Protein AF-A0A935P5I8-F1 (afdb_monomer_lite)

Radius of gyration: 38.08 Å; chains: 1; bounding box: 98×66×107 Å

Sequence (528 aa):
MPPVASSQPAPRQLQALKRAICERARDFEIASLLDLLVSMGYRPAEVWFRGHLTEEPQPTLLHHIAFAEADGAIAGPAEVSGPALDLGSYAELAEAQSLAAAGAKPAAGARPPGGSARLAGEDAPVTVTVNLGLLSCRSPLPSYFQRLLRDASMHEPLVELLRIIDRNLLRARLTCDRPERIVAQWPEVTKDLLRIHGLDSLVGLCWLFRHVFPELEVQVERTAEQLRVPYAAARLGSSELGSASFGWMTRIDVHDFQVTLTCEESLQRPQVPWLEEVRRRLRAIVFPALEPVCMNLTIVLELRDDDAVAVLHDGDGPAPESYLGQDPLGRPGGGGLPARKVVLYRGLLPSDQPDTDELEQGLVHLAKLTVTAPGRGRARTAPDGEEQATRLLFGQHELDHLCELELLVEQGRQALRYQATVRWGARAWFREEPYAMELRGDQRVMAPPTARHHPQLWAALRDHGRRALAAALADAALTHYGAAAVTEAMVADLLARGLDGAVHALLAYGRPSDVPRAAWDRFLGAQR

Structure (mmCIF, N/CA/C/O backbone):
data_AF-A0A935P5I8-F1
#
_entry.id   AF-A0A935P5I8-F1
#
loop_
_atom_site.group_PDB
_atom_site.id
_atom_site.type_symbol
_atom_site.label_atom_id
_atom_site.label_alt_id
_atom_site.label_comp_id
_atom_site.label_asym_id
_atom_site.label_entity_id
_atom_site.label_seq_id
_atom_site.pdbx_PDB_ins_code
_atom_site.Cartn_x
_atom_site.Cartn_y
_atom_site.Cartn_z
_atom_site.occupancy
_atom_site.B_iso_or_equiv
_atom_site.auth_seq_id
_atom_site.auth_comp_id
_atom_site.auth_asym_id
_atom_site.auth_atom_id
_atom_site.pdbx_PDB_model_num
ATOM 1 N N . MET A 1 1 ? -13.522 -9.954 1.273 1.00 33.66 1 MET A N 1
ATOM 2 C CA . MET A 1 1 ? -13.393 -11.282 1.914 1.00 33.66 1 MET A CA 1
ATOM 3 C C . MET A 1 1 ? -14.702 -12.031 1.722 1.00 33.66 1 MET A C 1
ATOM 5 O O . MET A 1 1 ? -15.733 -11.433 2.012 1.00 33.66 1 MET A O 1
ATOM 9 N N . PRO A 1 2 ? -14.707 -13.273 1.209 1.00 27.05 2 PRO A N 1
ATOM 10 C CA . PRO A 1 2 ? -15.920 -14.084 1.224 1.00 27.05 2 PRO A CA 1
ATOM 11 C C . PRO A 1 2 ? -16.291 -14.396 2.686 1.00 27.05 2 PRO A C 1
ATOM 13 O O . PRO A 1 2 ? -15.385 -14.569 3.507 1.00 27.05 2 PRO A O 1
ATOM 16 N N . PRO A 1 3 ? -17.585 -14.443 3.046 1.00 34.75 3 PRO A N 1
ATOM 17 C CA . PRO A 1 3 ? -17.994 -14.829 4.387 1.00 34.75 3 PRO A CA 1
ATOM 18 C C . PRO A 1 3 ? -17.543 -16.270 4.631 1.00 34.75 3 PRO A C 1
ATOM 20 O O . PRO A 1 3 ? -17.931 -17.191 3.913 1.00 34.75 3 PRO A O 1
ATOM 23 N N . VAL A 1 4 ? -16.682 -16.456 5.631 1.00 38.25 4 VAL A N 1
ATOM 24 C CA . VAL A 1 4 ? -16.300 -17.780 6.122 1.00 38.25 4 VAL A CA 1
ATOM 25 C C . VAL A 1 4 ? -17.583 -18.436 6.617 1.00 38.25 4 VAL A C 1
ATOM 27 O O . VAL A 1 4 ? -18.147 -17.995 7.618 1.00 38.25 4 VAL A O 1
ATOM 30 N N . ALA A 1 5 ? -18.072 -19.441 5.888 1.00 38.16 5 ALA A N 1
ATOM 31 C CA . ALA A 1 5 ? -19.243 -20.219 6.266 1.00 38.16 5 ALA A CA 1
ATOM 32 C C . ALA A 1 5 ? -18.956 -20.890 7.614 1.00 38.16 5 ALA A C 1
ATOM 34 O O . ALA A 1 5 ? -18.296 -21.925 7.698 1.00 38.16 5 ALA A O 1
ATOM 35 N N . SER A 1 6 ? -19.381 -20.228 8.685 1.00 49.44 6 SER A N 1
ATOM 36 C CA . SER A 1 6 ? -19.159 -20.661 10.052 1.00 49.44 6 SER A CA 1
ATOM 37 C C . SER A 1 6 ? -20.103 -21.832 10.286 1.00 49.44 6 SER A C 1
ATOM 39 O O . SER A 1 6 ? -21.317 -21.653 10.377 1.00 49.44 6 SER A O 1
ATOM 41 N N . SER A 1 7 ? -19.565 -23.048 10.312 1.00 61.16 7 SER A N 1
ATOM 42 C CA . SER A 1 7 ? -20.310 -24.239 10.711 1.00 61.16 7 SER A CA 1
ATOM 43 C C . SER A 1 7 ? -20.866 -24.007 12.115 1.00 61.16 7 SER A C 1
ATOM 45 O O . SER A 1 7 ? -20.095 -23.957 13.076 1.00 61.16 7 SER A O 1
ATOM 47 N N . GLN A 1 8 ? -22.182 -23.808 12.233 1.00 64.19 8 GLN A N 1
ATOM 48 C CA . GLN A 1 8 ? -22.819 -23.590 13.529 1.00 64.19 8 GLN A CA 1
ATOM 49 C C . GLN A 1 8 ? -22.526 -24.791 14.447 1.00 64.19 8 GLN A C 1
ATOM 51 O O . GLN A 1 8 ? -22.711 -25.937 14.024 1.00 64.19 8 GLN A O 1
ATOM 56 N N . PRO A 1 9 ? -22.041 -24.561 15.680 1.00 72.19 9 PRO A N 1
ATOM 57 C CA . PRO A 1 9 ? -21.725 -25.640 16.607 1.00 72.19 9 PRO A CA 1
ATOM 58 C C . PRO A 1 9 ? -22.988 -26.429 16.960 1.00 72.19 9 PRO A C 1
ATOM 60 O O . PRO A 1 9 ? -24.086 -25.876 17.046 1.00 72.19 9 PRO A O 1
ATOM 63 N N . ALA A 1 10 ? -22.837 -27.733 17.203 1.00 83.50 10 ALA A N 1
ATOM 64 C CA . ALA A 1 10 ? -23.964 -28.575 17.592 1.00 83.50 10 ALA A CA 1
ATOM 65 C C . ALA A 1 10 ? -24.613 -28.047 18.897 1.00 83.50 10 ALA A C 1
ATOM 67 O O . ALA A 1 10 ? -23.894 -27.561 19.775 1.00 83.50 10 ALA A O 1
ATOM 68 N N . PRO A 1 11 ? -25.937 -28.197 19.110 1.00 85.00 11 PRO A N 1
ATOM 69 C CA . PRO A 1 11 ? -26.648 -27.593 20.249 1.00 85.00 11 PRO A CA 1
ATOM 70 C C . PRO A 1 11 ? -26.034 -27.905 21.625 1.00 85.00 11 PRO A C 1
ATOM 72 O O . PRO A 1 11 ? -25.980 -27.049 22.506 1.00 85.00 11 PRO A O 1
ATOM 75 N N . ARG A 1 12 ? -25.495 -29.121 21.795 1.00 84.69 12 ARG A N 1
ATOM 76 C CA . ARG A 1 12 ? -24.798 -29.546 23.023 1.00 84.69 12 ARG A CA 1
ATOM 77 C C . ARG A 1 12 ? -23.473 -28.813 23.245 1.00 84.69 12 ARG A C 1
ATOM 79 O O . ARG A 1 12 ? -23.141 -28.483 24.379 1.00 84.69 12 ARG A O 1
ATOM 86 N N . GLN A 1 13 ? -22.726 -28.546 22.174 1.00 89.19 13 GLN A N 1
ATOM 87 C CA . GLN A 1 13 ? -21.478 -27.781 22.240 1.00 89.19 13 GLN A CA 1
ATOM 88 C C . GLN A 1 13 ? -21.762 -26.322 22.604 1.00 89.19 13 GLN A C 1
ATOM 90 O O . GLN A 1 13 ? -21.034 -25.743 23.403 1.00 89.19 13 GLN A O 1
ATOM 95 N N . LEU A 1 14 ? -22.860 -25.754 22.091 1.00 88.88 14 LEU A N 1
ATOM 96 C CA . LEU A 1 14 ? -23.278 -24.396 22.431 1.00 88.88 14 LEU A CA 1
ATOM 97 C C . LEU A 1 14 ? -23.649 -24.262 23.917 1.00 88.88 14 LEU A C 1
ATOM 99 O O . LEU A 1 14 ? -23.251 -23.293 24.556 1.00 88.88 14 LEU A O 1
ATOM 103 N N . GLN A 1 15 ? -24.365 -25.235 24.492 1.00 91.12 15 GLN A N 1
ATOM 104 C CA . GLN A 1 15 ? -24.668 -25.245 25.931 1.00 91.12 15 GLN A CA 1
ATOM 105 C C . GLN A 1 15 ? -23.405 -25.375 26.793 1.00 91.12 15 GLN A C 1
ATOM 107 O O . GLN A 1 15 ? -23.251 -24.637 27.766 1.00 91.12 15 GLN A O 1
ATOM 112 N N . ALA A 1 16 ? -22.479 -26.264 26.416 1.00 92.94 16 ALA A N 1
ATOM 113 C CA . ALA A 1 16 ? -21.193 -26.395 27.101 1.00 92.94 16 ALA A CA 1
ATOM 114 C C . ALA A 1 16 ? -20.384 -25.087 27.043 1.00 92.94 16 ALA A C 1
ATOM 116 O O . ALA A 1 16 ? -19.816 -24.667 28.049 1.00 92.94 16 ALA A O 1
ATOM 117 N N . LEU A 1 17 ? -20.399 -24.403 25.894 1.00 93.94 17 LEU A N 1
ATOM 118 C CA . LEU A 1 17 ? -19.747 -23.109 25.720 1.00 93.94 17 LEU A CA 1
ATOM 119 C C . LEU A 1 17 ? -20.391 -22.015 26.585 1.00 93.94 17 LEU A C 1
ATOM 121 O O . LEU A 1 17 ? -19.671 -21.308 27.282 1.00 93.94 17 LEU A O 1
ATOM 125 N N . LYS A 1 18 ? -21.730 -21.904 26.606 1.00 94.50 18 LYS A N 1
ATOM 126 C CA . LYS A 1 18 ? -22.451 -20.956 27.482 1.00 94.50 18 LYS A CA 1
ATOM 127 C C . LYS A 1 18 ? -22.052 -21.142 28.946 1.00 94.50 18 LYS A C 1
ATOM 129 O O . LYS A 1 18 ? -21.741 -20.168 29.626 1.00 94.50 18 LYS A O 1
ATOM 134 N N . ARG A 1 19 ? -21.998 -22.396 29.407 1.00 94.56 19 ARG A N 1
ATOM 135 C CA . ARG A 1 19 ? -21.585 -22.734 30.774 1.00 94.56 19 ARG A CA 1
ATOM 136 C C . ARG A 1 19 ? -20.145 -22.306 31.061 1.00 94.56 19 ARG A C 1
ATOM 138 O O . ARG A 1 19 ? -19.907 -21.648 32.068 1.00 94.56 19 ARG A O 1
ATOM 145 N N . ALA A 1 20 ? -19.215 -22.602 30.153 1.00 95.50 20 ALA A N 1
ATOM 146 C CA . ALA A 1 20 ? -17.818 -22.195 30.288 1.00 95.50 20 ALA A CA 1
ATOM 147 C C . ALA A 1 20 ? -17.650 -20.662 30.323 1.00 95.50 20 ALA A C 1
ATOM 149 O O . ALA A 1 20 ? -16.825 -20.149 31.077 1.00 95.50 20 ALA A O 1
ATOM 150 N N . ILE A 1 21 ? -18.451 -19.921 29.546 1.00 95.50 21 ILE A N 1
ATOM 151 C CA . ILE A 1 21 ? -18.466 -18.450 29.569 1.00 95.50 21 ILE A CA 1
ATOM 152 C C . ILE A 1 21 ? -18.952 -17.932 30.926 1.00 95.50 21 ILE A C 1
ATOM 154 O O . ILE A 1 21 ? -18.328 -17.034 31.483 1.00 95.50 21 ILE A O 1
ATOM 158 N N . CYS A 1 22 ? -20.030 -18.499 31.478 1.00 95.56 22 CYS A N 1
ATOM 159 C CA . CYS A 1 22 ? -20.528 -18.124 32.804 1.00 95.56 22 CYS A CA 1
ATOM 160 C C . CYS A 1 22 ? -19.487 -18.386 33.903 1.00 95.56 22 CYS A C 1
ATOM 162 O O . CYS A 1 22 ? -19.267 -17.523 34.751 1.00 95.56 22 CYS A O 1
ATOM 164 N N . GLU A 1 23 ? -18.815 -19.541 33.864 1.00 95.50 23 GLU A N 1
ATOM 165 C CA . GLU A 1 23 ? -17.773 -19.917 34.832 1.00 95.50 23 GLU A CA 1
ATOM 166 C C . GLU A 1 23 ? -16.556 -18.981 34.771 1.00 95.50 23 GLU A C 1
ATOM 168 O O . GLU A 1 23 ? -15.970 -18.659 35.803 1.00 95.50 23 GLU A O 1
ATOM 173 N N . ARG A 1 24 ? -16.212 -18.488 33.576 1.00 96.00 24 ARG A N 1
ATOM 174 C CA . ARG A 1 24 ? -15.063 -17.598 33.339 1.00 96.00 24 ARG A CA 1
ATOM 175 C C . ARG A 1 24 ? -15.443 -16.134 33.140 1.00 96.00 24 ARG A C 1
ATOM 177 O O . ARG A 1 24 ? -14.630 -15.353 32.657 1.00 96.00 24 ARG A O 1
ATOM 184 N N . ALA A 1 25 ? -16.655 -15.730 33.522 1.00 94.62 25 ALA A N 1
ATOM 185 C CA . ALA A 1 25 ? -17.191 -14.398 33.225 1.00 94.62 25 ALA A CA 1
ATOM 186 C C . ALA A 1 25 ? -16.274 -13.250 33.687 1.00 94.62 25 ALA A C 1
ATOM 188 O O . ALA A 1 25 ? -16.212 -12.208 33.040 1.00 94.62 25 ALA A O 1
ATOM 189 N N . ARG A 1 26 ? -15.553 -13.446 34.796 1.00 95.19 26 ARG A N 1
ATOM 190 C CA . ARG A 1 26 ? -14.653 -12.450 35.397 1.00 95.19 26 ARG A CA 1
ATOM 191 C C . ARG A 1 26 ? -13.312 -12.301 34.671 1.00 95.19 26 ARG A C 1
ATOM 193 O O . ARG A 1 26 ? -12.661 -11.279 34.859 1.00 95.19 26 ARG A O 1
ATOM 200 N N . ASP A 1 27 ? -12.935 -13.276 33.845 1.00 95.25 27 ASP A N 1
ATOM 201 C CA . ASP A 1 27 ? -11.678 -13.277 33.085 1.00 95.25 27 ASP A CA 1
ATOM 202 C C . ASP A 1 27 ? -11.794 -12.497 31.765 1.00 95.25 27 ASP A C 1
ATOM 204 O O . ASP A 1 27 ? -10.793 -12.258 31.092 1.00 95.25 27 ASP A O 1
ATOM 208 N N . PHE A 1 28 ? -13.015 -12.150 31.348 1.00 93.62 28 PHE A N 1
ATOM 209 C CA . PHE A 1 28 ? -13.253 -11.509 30.062 1.00 93.62 28 PHE A CA 1
ATOM 210 C C . PHE A 1 28 ? -13.038 -9.994 30.111 1.00 93.62 28 PHE A C 1
ATOM 212 O O . PHE A 1 28 ? -13.494 -9.293 31.016 1.00 93.62 28 PHE A O 1
ATOM 219 N N . GLU A 1 29 ? -12.446 -9.468 29.042 1.00 91.50 29 GLU A N 1
ATOM 220 C CA . GLU A 1 29 ? -12.615 -8.069 28.660 1.00 91.50 29 GLU A CA 1
ATOM 221 C C . GLU A 1 29 ? -13.954 -7.874 27.936 1.00 91.50 29 GLU A C 1
ATOM 223 O O . GLU A 1 29 ? -14.431 -8.768 27.228 1.00 91.50 29 GLU A O 1
ATOM 228 N N . ILE A 1 30 ? -14.563 -6.689 28.076 1.00 91.44 30 ILE A N 1
ATOM 229 C CA . ILE A 1 30 ? -15.904 -6.424 27.532 1.00 91.44 30 ILE A CA 1
ATOM 230 C C . ILE A 1 30 ? -15.949 -6.575 26.006 1.00 91.44 30 ILE A C 1
ATOM 232 O O . ILE A 1 30 ? -16.893 -7.158 25.474 1.00 91.44 30 ILE A O 1
ATOM 236 N N . ALA A 1 31 ? -14.916 -6.105 25.300 1.00 88.44 31 ALA A N 1
ATOM 237 C CA . ALA A 1 31 ? -14.860 -6.152 23.842 1.00 88.44 31 ALA A CA 1
ATOM 238 C C . ALA A 1 31 ? -14.840 -7.600 23.331 1.00 88.44 31 ALA A C 1
ATOM 240 O O . ALA A 1 31 ? -15.637 -7.951 22.455 1.00 88.44 31 ALA A O 1
ATOM 241 N N . SER A 1 32 ? -13.996 -8.431 23.950 1.00 91.19 32 SER A N 1
ATOM 242 C CA . SER A 1 32 ? -13.834 -9.857 23.658 1.00 91.19 32 SER A CA 1
ATOM 243 C C . SER A 1 32 ? -15.096 -10.658 23.976 1.00 91.19 32 SER A C 1
ATOM 245 O O . SER A 1 32 ? -15.483 -11.530 23.200 1.00 91.19 32 SER A O 1
ATOM 247 N N . LEU A 1 33 ? -15.781 -10.339 25.081 1.00 93.62 33 LEU A N 1
ATOM 248 C CA . LEU A 1 33 ? -17.071 -10.951 25.401 1.00 93.62 33 LEU A CA 1
ATOM 249 C C . LEU A 1 33 ? -18.117 -10.632 24.329 1.00 93.62 33 LEU A C 1
ATOM 251 O O . LEU A 1 33 ? -18.841 -11.523 23.893 1.00 93.62 33 LEU A O 1
ATOM 255 N N . LEU A 1 34 ? -18.200 -9.376 23.888 1.00 91.75 34 LEU A N 1
ATOM 256 C CA . LEU A 1 34 ? -19.165 -8.982 22.864 1.00 91.75 34 LEU A CA 1
ATOM 257 C C . LEU A 1 34 ? -18.865 -9.626 21.506 1.00 91.75 34 LEU A C 1
ATOM 259 O O . LEU A 1 34 ? -19.801 -10.073 20.850 1.00 91.75 34 LEU A O 1
ATOM 263 N N . ASP A 1 35 ? -17.592 -9.739 21.110 1.00 89.69 35 ASP A N 1
ATOM 264 C CA . ASP A 1 35 ? -17.200 -10.491 19.906 1.00 89.69 35 ASP A CA 1
ATOM 265 C C . ASP A 1 35 ? -17.633 -11.958 20.001 1.00 89.69 35 ASP A C 1
ATOM 267 O O . ASP A 1 35 ? -18.207 -12.510 19.060 1.00 89.69 35 ASP A O 1
ATOM 271 N N . LEU A 1 36 ? -17.411 -12.580 21.162 1.00 93.69 36 LEU A N 1
ATOM 272 C CA . LEU A 1 36 ? -17.809 -13.959 21.405 1.00 93.69 36 LEU A CA 1
ATOM 273 C C . LEU A 1 36 ? -19.332 -14.126 21.315 1.00 93.69 36 LEU A C 1
ATOM 275 O O . LEU A 1 36 ? -19.800 -15.030 20.627 1.00 93.69 36 LEU A O 1
ATOM 279 N N . LEU A 1 37 ? -20.110 -13.234 21.933 1.00 93.00 37 LEU A N 1
ATOM 280 C CA . LEU A 1 37 ? -21.575 -13.264 21.867 1.00 93.00 37 LEU A CA 1
ATOM 281 C C . LEU A 1 37 ? -22.091 -13.085 20.430 1.00 93.00 37 LEU A C 1
ATOM 283 O O . LEU A 1 37 ? -22.985 -13.822 20.015 1.00 93.00 37 LEU A O 1
ATOM 287 N N . VAL A 1 38 ? -21.486 -12.189 19.643 1.00 90.88 38 VAL A N 1
ATOM 288 C CA . VAL A 1 38 ? -21.816 -12.021 18.217 1.00 90.88 38 VAL A CA 1
ATOM 289 C C . VAL A 1 38 ? -21.476 -13.281 17.420 1.00 90.88 38 VAL A C 1
ATOM 291 O O . VAL A 1 38 ? -22.290 -13.732 16.616 1.00 90.88 38 VAL A O 1
ATOM 294 N N . SER A 1 39 ? -20.326 -13.912 17.679 1.00 90.50 39 SER A N 1
ATOM 295 C CA . SER A 1 39 ? -19.947 -15.176 17.025 1.00 90.50 39 SER A CA 1
ATOM 296 C C . SER A 1 39 ? -20.888 -16.339 17.371 1.00 90.50 39 SER A C 1
ATOM 298 O O . SER A 1 39 ? -21.071 -17.254 16.570 1.00 90.50 39 SER A O 1
ATOM 300 N N . MET A 1 40 ? -21.533 -16.280 18.542 1.00 91.38 40 MET A N 1
ATOM 301 C CA . MET A 1 40 ? -22.578 -17.216 18.968 1.00 91.38 40 MET A CA 1
ATOM 302 C C . MET A 1 40 ? -23.959 -16.893 18.372 1.00 91.38 40 MET A C 1
ATOM 304 O O . MET A 1 40 ? -24.903 -17.645 18.608 1.00 91.38 40 MET A O 1
ATOM 308 N N . GLY A 1 41 ? -24.079 -15.807 17.603 1.00 90.69 41 GLY A N 1
ATOM 309 C CA . GLY A 1 41 ? -25.300 -15.400 16.911 1.00 90.69 41 GLY A CA 1
ATOM 310 C C . GLY A 1 41 ? -26.168 -14.387 17.658 1.00 90.69 41 GLY A C 1
ATOM 311 O O . GLY A 1 41 ? -27.232 -14.047 17.148 1.00 90.69 41 GLY A O 1
ATOM 312 N N . TYR A 1 42 ? -25.739 -13.884 18.821 1.00 91.69 42 TYR A N 1
ATOM 313 C CA . TYR A 1 42 ? -26.492 -12.852 19.534 1.00 91.69 42 TYR A CA 1
ATOM 314 C C . TYR A 1 42 ? -26.309 -11.485 18.880 1.00 91.69 42 TYR A C 1
ATOM 316 O O . TYR A 1 42 ? -25.192 -11.049 18.588 1.00 91.69 42 TYR A O 1
ATOM 324 N N . ARG A 1 43 ? -27.413 -10.765 18.690 1.00 88.62 43 ARG A N 1
ATOM 325 C CA . ARG A 1 43 ? -27.395 -9.384 18.200 1.00 88.62 43 ARG A CA 1
ATOM 326 C C . ARG A 1 43 ? -27.038 -8.419 19.336 1.00 88.62 43 ARG A C 1
ATOM 328 O O . ARG A 1 43 ? -27.411 -8.655 20.481 1.00 88.62 43 ARG A O 1
ATOM 335 N N . PRO A 1 44 ? -26.433 -7.251 19.058 1.00 86.56 44 PRO A N 1
ATOM 336 C CA . PRO A 1 44 ? -26.181 -6.245 20.095 1.00 86.56 44 PRO A CA 1
ATOM 337 C C . PRO A 1 44 ? -27.440 -5.783 20.850 1.00 86.56 44 PRO A C 1
ATOM 339 O O . PRO A 1 44 ? -27.350 -5.365 21.999 1.00 86.56 44 PRO A O 1
ATOM 342 N N . ALA A 1 45 ? -28.621 -5.859 20.223 1.00 86.56 45 ALA A N 1
ATOM 343 C CA . ALA A 1 45 ? -29.899 -5.534 20.862 1.00 86.56 45 ALA A CA 1
ATOM 344 C C . ALA A 1 45 ? -30.380 -6.584 21.880 1.00 86.56 45 ALA A C 1
ATOM 346 O O . ALA A 1 45 ? -31.141 -6.249 22.783 1.00 86.56 45 ALA A O 1
ATOM 347 N N . GLU A 1 46 ? -29.903 -7.819 21.746 1.00 91.19 46 GLU A N 1
ATOM 348 C CA . GLU A 1 46 ? -30.253 -8.975 22.575 1.00 91.19 46 GLU A CA 1
ATOM 349 C C . GLU A 1 46 ? -29.395 -9.063 23.849 1.00 91.19 46 GLU A C 1
ATOM 351 O O . GLU A 1 46 ? -29.717 -9.806 24.774 1.00 91.19 46 GLU A O 1
ATOM 356 N N . VAL A 1 47 ? -28.310 -8.284 23.921 1.00 92.44 47 VAL A N 1
ATOM 357 C CA . VAL A 1 47 ? -27.418 -8.226 25.082 1.00 92.44 47 VAL A CA 1
ATOM 358 C C . VAL A 1 47 ? -27.807 -7.047 25.965 1.00 92.44 47 VAL A C 1
ATOM 360 O O . VAL A 1 47 ? -27.690 -5.885 25.570 1.00 92.44 47 VAL A O 1
ATOM 363 N N . TRP A 1 48 ? -28.265 -7.332 27.179 1.00 93.31 48 TRP A N 1
ATOM 364 C CA . TRP A 1 48 ? -28.585 -6.309 28.169 1.00 93.31 48 TRP A CA 1
ATOM 365 C C . TRP A 1 48 ? -27.457 -6.165 29.176 1.00 93.31 48 TRP A C 1
ATOM 367 O O . TRP A 1 48 ? -26.902 -7.150 29.656 1.00 93.31 48 TRP A O 1
ATOM 377 N N . PHE A 1 49 ? -27.145 -4.923 29.532 1.00 92.88 49 PHE A N 1
ATOM 378 C CA . PHE A 1 49 ? -26.181 -4.609 30.578 1.00 92.88 49 PHE A CA 1
ATOM 379 C C . PHE A 1 49 ? -26.912 -4.160 31.835 1.00 92.88 49 PHE A C 1
ATOM 381 O O . PHE A 1 49 ? -27.886 -3.410 31.754 1.00 92.88 49 PHE A O 1
ATOM 388 N N . ARG A 1 50 ? -26.424 -4.591 32.996 1.00 92.19 50 ARG A N 1
ATOM 389 C CA . ARG A 1 50 ? -26.912 -4.122 34.295 1.00 92.19 50 ARG A CA 1
ATOM 390 C C . ARG A 1 50 ? -25.759 -3.878 35.261 1.00 92.19 50 ARG A C 1
ATOM 392 O O . ARG A 1 50 ? -24.808 -4.663 35.296 1.00 92.19 50 ARG A O 1
ATOM 399 N N . GLY A 1 51 ? -25.867 -2.831 36.071 1.00 90.75 51 GLY A N 1
ATOM 400 C CA . GLY A 1 51 ? -24.951 -2.597 37.177 1.00 90.75 51 GLY A CA 1
ATOM 401 C C . GLY A 1 51 ? -25.133 -3.636 38.283 1.00 90.75 51 GLY A C 1
ATOM 402 O O . GLY A 1 51 ? -26.251 -4.024 38.629 1.00 90.75 51 GLY A O 1
ATOM 403 N N . HIS A 1 52 ? -24.022 -4.103 38.838 1.00 90.56 52 HIS A N 1
ATOM 404 C CA . HIS A 1 52 ? -23.992 -4.927 40.036 1.00 90.56 52 HIS A CA 1
ATOM 405 C C . HIS A 1 52 ? -24.196 -4.036 41.264 1.00 90.56 52 HIS A C 1
ATOM 407 O O . HIS A 1 52 ? -23.434 -3.090 41.475 1.00 90.56 52 HIS A O 1
ATOM 413 N N . LEU A 1 53 ? -25.214 -4.347 42.070 1.00 87.50 53 LEU A N 1
ATOM 414 C CA . LEU A 1 53 ? -25.460 -3.670 43.339 1.00 87.50 53 LEU A CA 1
ATOM 415 C C . LEU A 1 53 ? -24.432 -4.145 44.372 1.00 87.50 53 LEU A C 1
ATOM 417 O O . LEU A 1 53 ? -24.593 -5.202 44.973 1.00 87.50 53 LEU A O 1
ATOM 421 N N . THR A 1 54 ? -23.367 -3.371 44.555 1.00 85.31 54 THR A N 1
ATOM 422 C CA . THR A 1 54 ? -22.298 -3.658 45.521 1.00 85.31 54 THR A CA 1
ATOM 423 C C . THR A 1 54 ? -21.915 -2.384 46.252 1.00 85.31 54 THR A C 1
ATOM 425 O O . THR A 1 54 ? -21.798 -1.329 45.635 1.00 85.31 54 THR A O 1
ATOM 428 N N . GLU A 1 55 ? -21.685 -2.478 47.558 1.00 81.56 55 GLU A N 1
ATOM 429 C CA . GLU A 1 55 ? -21.104 -1.382 48.346 1.00 81.56 55 GLU A CA 1
ATOM 430 C C . GLU A 1 55 ? -19.567 -1.442 48.347 1.00 81.56 55 GLU A C 1
ATOM 432 O O . GLU A 1 55 ? -18.898 -0.446 48.614 1.00 81.56 55 GLU A O 1
ATOM 437 N N . GLU A 1 56 ? -18.996 -2.589 47.973 1.00 86.44 56 GLU A N 1
ATOM 438 C CA . GLU A 1 56 ? -17.556 -2.829 48.008 1.00 86.44 56 GLU A CA 1
ATOM 439 C C . GLU A 1 56 ? -16.902 -2.697 46.626 1.00 86.44 56 GLU A C 1
ATOM 441 O O . GLU A 1 56 ? -17.507 -3.102 45.620 1.00 86.44 56 GLU A O 1
ATOM 446 N N . PRO A 1 57 ? -15.659 -2.176 46.562 1.00 85.31 57 PRO A N 1
ATOM 447 C CA . PRO A 1 57 ? -14.870 -2.153 45.340 1.00 85.31 57 PRO A CA 1
ATOM 448 C C . PRO A 1 57 ? -14.568 -3.574 44.867 1.00 85.31 57 PRO A C 1
ATOM 450 O O . PRO A 1 57 ? -14.106 -4.420 45.628 1.00 85.31 57 PRO A O 1
ATOM 453 N N . GLN A 1 58 ? -14.800 -3.817 43.582 1.00 87.25 58 GLN A N 1
ATOM 454 C CA . GLN A 1 58 ? -14.589 -5.119 42.958 1.00 87.25 58 GLN A CA 1
ATOM 455 C C . GLN A 1 58 ? -13.319 -5.101 42.095 1.00 87.25 58 GLN A C 1
ATOM 457 O O . GLN A 1 58 ? -13.021 -4.074 41.478 1.00 87.25 58 GLN A O 1
ATOM 462 N N . PRO A 1 59 ? -12.570 -6.216 42.026 1.00 89.00 59 PRO A N 1
ATOM 463 C CA . PRO A 1 59 ? -11.314 -6.279 41.278 1.00 89.00 59 PRO A CA 1
ATOM 464 C C . PRO A 1 59 ? -11.515 -6.379 39.759 1.00 89.00 59 PRO A C 1
ATOM 466 O O . PRO A 1 59 ? -10.610 -6.039 39.005 1.00 89.00 59 PRO A O 1
ATOM 469 N N . THR A 1 60 ? -12.684 -6.836 39.299 1.00 92.06 60 THR A N 1
ATOM 470 C CA . THR A 1 60 ? -12.987 -7.050 37.876 1.00 92.06 60 THR A CA 1
ATOM 471 C C . THR A 1 60 ? -14.145 -6.172 37.417 1.00 92.06 60 THR A C 1
ATOM 473 O O . THR A 1 60 ? -15.044 -5.858 38.196 1.00 92.06 60 THR A O 1
ATOM 476 N N . LEU A 1 61 ? -14.161 -5.787 36.137 1.00 91.88 61 LEU A N 1
ATOM 477 C CA . LEU A 1 61 ? -15.276 -5.029 35.556 1.00 91.88 61 LEU A CA 1
ATOM 478 C C . LEU A 1 61 ? -16.523 -5.903 35.383 1.00 91.88 61 LEU A C 1
ATOM 480 O O . LEU A 1 61 ? -17.630 -5.457 35.663 1.00 91.88 61 LEU A O 1
ATOM 484 N N . LEU A 1 62 ? -16.354 -7.147 34.936 1.00 93.94 62 LEU A N 1
ATOM 485 C CA . LEU A 1 62 ? -17.442 -8.110 34.792 1.00 93.94 62 LEU A CA 1
ATOM 486 C C . LEU A 1 62 ? -17.690 -8.842 36.109 1.00 93.94 62 LEU A C 1
ATOM 488 O O . LEU A 1 62 ? -16.752 -9.318 36.753 1.00 93.94 62 LEU A O 1
ATOM 492 N N . HIS A 1 63 ? -18.963 -8.945 36.491 1.00 93.88 63 HIS A N 1
ATOM 493 C CA . HIS A 1 63 ? -19.387 -9.695 37.669 1.00 93.88 63 HIS A CA 1
ATOM 494 C C . HIS A 1 63 ? -19.958 -11.068 37.299 1.00 93.88 63 HIS A C 1
ATOM 496 O O . HIS A 1 63 ? -19.515 -12.082 37.839 1.00 93.88 63 HIS A O 1
ATOM 502 N N . HIS A 1 64 ? -20.946 -11.095 36.395 1.00 94.81 64 HIS A N 1
ATOM 503 C CA . HIS A 1 64 ? -21.707 -12.297 36.040 1.00 94.81 64 HIS A CA 1
ATOM 504 C C . HIS A 1 64 ? -22.361 -12.165 34.658 1.00 94.81 64 HIS A C 1
ATOM 506 O O . HIS A 1 64 ? -22.799 -11.076 34.287 1.00 94.81 64 HIS A O 1
ATOM 512 N N . ILE A 1 65 ? -22.506 -13.277 33.935 1.00 95.44 65 ILE A N 1
ATOM 513 C CA . ILE A 1 65 ? -23.229 -13.357 32.657 1.00 95.44 65 ILE A CA 1
ATOM 514 C C . ILE A 1 65 ? -24.328 -14.406 32.800 1.00 95.44 65 ILE A C 1
ATOM 516 O O . ILE A 1 65 ? -24.053 -15.533 33.201 1.00 95.44 65 ILE A O 1
ATOM 520 N N . ALA A 1 66 ? -25.564 -14.039 32.478 1.00 94.81 66 ALA A N 1
ATOM 521 C CA . ALA A 1 66 ? -26.705 -14.944 32.451 1.00 94.81 66 ALA A CA 1
ATOM 522 C C . ALA A 1 66 ? -27.209 -15.095 31.015 1.00 94.81 66 ALA A C 1
ATOM 524 O O . ALA A 1 66 ? -27.349 -14.103 30.300 1.00 94.81 66 ALA A O 1
ATOM 525 N N . PHE A 1 67 ? -27.507 -16.327 30.618 1.00 94.06 67 PHE A N 1
ATOM 526 C CA . PHE A 1 67 ? -28.225 -16.629 29.386 1.00 94.06 67 PHE A CA 1
ATOM 527 C C . PHE A 1 67 ? -29.644 -17.041 29.764 1.00 94.06 67 PHE A C 1
ATOM 529 O O . PHE A 1 67 ? -29.797 -17.868 30.662 1.00 94.06 67 PHE A O 1
ATOM 536 N N . ALA A 1 68 ? -30.659 -16.503 29.092 1.00 90.31 68 ALA A N 1
ATOM 537 C CA . ALA A 1 68 ? -32.009 -17.027 29.250 1.00 90.31 68 ALA A CA 1
ATOM 538 C C . ALA A 1 68 ? -32.039 -18.473 28.725 1.00 90.31 68 ALA A C 1
ATOM 540 O O . ALA A 1 68 ? -31.534 -18.760 27.629 1.00 90.31 68 ALA A O 1
ATOM 541 N N . GLU A 1 69 ? -32.584 -19.400 29.514 1.00 74.25 69 GLU A N 1
ATOM 542 C CA . GLU A 1 69 ? -32.883 -20.742 29.026 1.00 74.25 69 GLU A CA 1
ATOM 543 C C . GLU A 1 69 ? -33.994 -20.613 27.984 1.00 74.25 69 GLU A C 1
ATOM 545 O O . GLU A 1 69 ? -35.115 -20.206 28.277 1.00 74.25 69 GLU A O 1
ATOM 550 N N . ALA A 1 70 ? -33.652 -20.896 26.727 1.00 57.00 70 ALA A N 1
ATOM 551 C CA . ALA A 1 70 ? -34.615 -20.952 25.641 1.00 57.00 70 ALA A CA 1
ATOM 552 C C . ALA A 1 70 ? -35.484 -22.207 25.802 1.00 57.00 70 ALA A C 1
ATOM 554 O O . ALA A 1 70 ? -35.262 -23.207 25.126 1.00 57.00 70 ALA A O 1
ATOM 555 N N . ASP A 1 71 ? -36.474 -22.145 26.692 1.00 43.00 71 ASP A N 1
ATOM 556 C CA . ASP A 1 71 ? -37.565 -23.127 26.764 1.00 43.00 71 ASP A CA 1
ATOM 557 C C . ASP A 1 71 ? -38.652 -22.874 25.697 1.00 43.00 71 ASP A C 1
ATOM 559 O O . ASP A 1 71 ? -39.603 -23.640 25.555 1.00 43.00 71 ASP A O 1
ATOM 563 N N . GLY A 1 72 ? -38.490 -21.841 24.868 1.00 41.81 72 GLY A N 1
ATOM 564 C CA . GLY A 1 72 ? -39.304 -21.589 23.683 1.00 41.81 72 GLY A CA 1
ATOM 565 C C . GLY A 1 72 ? -38.416 -21.431 22.457 1.00 41.81 72 GLY A C 1
ATOM 566 O O . GLY A 1 72 ? -37.453 -20.669 22.480 1.00 41.81 72 GLY A O 1
ATOM 567 N N . ALA A 1 73 ? -38.733 -22.172 21.397 1.00 38.41 73 ALA A N 1
ATOM 568 C CA . ALA A 1 73 ? -38.070 -22.124 20.101 1.00 38.41 73 ALA A CA 1
ATOM 569 C C . ALA A 1 73 ? -37.761 -20.686 19.648 1.00 38.41 73 ALA A C 1
ATOM 571 O O . ALA A 1 73 ? -38.594 -19.795 19.802 1.00 38.41 73 ALA A O 1
ATOM 572 N N . ILE A 1 74 ? -36.589 -20.489 19.034 1.00 43.56 74 ILE A N 1
ATOM 573 C CA . ILE A 1 74 ? -36.240 -19.278 18.282 1.00 43.56 74 ILE A CA 1
ATOM 574 C C . ILE A 1 74 ? -37.293 -19.125 17.176 1.00 43.56 74 ILE A C 1
ATOM 576 O O . ILE A 1 74 ? -37.183 -19.724 16.105 1.00 43.56 74 ILE A O 1
ATOM 580 N N . ALA A 1 75 ? -38.366 -18.398 17.472 1.00 34.94 75 ALA A N 1
ATOM 581 C CA . ALA A 1 75 ? -39.366 -18.025 16.495 1.00 34.94 75 ALA A CA 1
ATOM 582 C C . ALA A 1 75 ? -38.702 -17.061 15.506 1.00 34.94 75 ALA A C 1
ATOM 584 O O . ALA A 1 75 ? -37.983 -16.142 15.899 1.00 34.94 75 ALA A O 1
ATOM 585 N N . GLY A 1 76 ? -38.917 -17.315 14.214 1.00 34.53 76 GLY A N 1
ATOM 586 C CA . GLY A 1 76 ? -38.524 -16.414 13.133 1.00 34.53 76 GLY A CA 1
ATOM 587 C C . GLY A 1 76 ? -39.111 -15.005 13.303 1.00 34.53 76 GLY A C 1
ATOM 588 O O . GLY A 1 76 ? -39.897 -14.761 14.217 1.00 34.53 76 GLY A O 1
ATOM 589 N N . PRO A 1 77 ? -38.722 -14.063 12.431 1.00 34.56 77 PRO A N 1
ATOM 590 C CA . PRO A 1 77 ? -38.788 -12.635 12.700 1.00 34.56 77 PRO A CA 1
ATOM 591 C C . PRO A 1 77 ? -40.241 -12.179 12.852 1.00 34.56 77 PRO A C 1
ATOM 593 O O . PRO A 1 77 ? -40.950 -11.987 11.869 1.00 34.56 77 PRO A O 1
ATOM 596 N N . ALA A 1 78 ? -40.675 -11.996 14.094 1.00 31.38 78 ALA A N 1
ATOM 597 C CA . ALA A 1 78 ? -41.811 -11.157 14.410 1.00 31.38 78 ALA A CA 1
ATOM 598 C C . ALA A 1 78 ? -41.255 -9.761 14.701 1.00 31.38 78 ALA A C 1
ATOM 600 O O . ALA A 1 78 ? -40.452 -9.584 15.618 1.00 31.38 78 ALA A O 1
ATOM 601 N N . GLU A 1 79 ? -41.643 -8.780 13.889 1.00 37.09 79 GLU A N 1
ATOM 602 C CA . GLU A 1 79 ? -41.479 -7.365 14.208 1.00 37.09 79 GLU A CA 1
ATOM 603 C C . GLU A 1 79 ? -42.256 -7.074 15.498 1.00 37.09 79 GLU A C 1
ATOM 605 O O . GLU A 1 79 ? -43.469 -6.874 15.490 1.00 37.09 79 GLU A O 1
ATOM 610 N N . VAL A 1 80 ? -41.560 -7.098 16.633 1.00 33.38 80 VAL A N 1
ATOM 611 C CA . VAL A 1 80 ? -42.106 -6.647 17.911 1.00 33.38 80 VAL A CA 1
ATOM 612 C C . VAL A 1 80 ? -41.765 -5.168 18.052 1.00 33.38 80 VAL A C 1
ATOM 614 O O . VAL A 1 80 ? -40.761 -4.787 18.647 1.00 33.38 80 VAL A O 1
ATOM 617 N N . SER A 1 81 ? -42.616 -4.319 17.475 1.00 37.03 81 SER A N 1
ATOM 618 C CA . SER A 1 81 ? -42.802 -2.954 17.969 1.00 37.03 81 SER A CA 1
ATOM 619 C C . SER A 1 81 ? -43.683 -3.022 19.218 1.00 37.03 81 SER A C 1
ATOM 621 O O . SER A 1 81 ? -44.903 -3.144 19.131 1.00 37.03 81 SER A O 1
ATOM 623 N N . GLY A 1 82 ? -43.050 -2.954 20.386 1.00 27.81 82 GLY A N 1
ATOM 624 C CA . GLY A 1 82 ? -43.678 -2.789 21.698 1.00 27.81 82 GLY A CA 1
ATOM 625 C C . GLY A 1 82 ? -42.801 -1.879 22.567 1.00 27.81 82 GLY A C 1
ATOM 626 O O . GLY A 1 82 ? -41.590 -1.835 22.351 1.00 27.81 82 GLY A O 1
ATOM 627 N N . PRO A 1 83 ? -43.374 -1.084 23.489 1.00 32.41 83 PRO A N 1
ATOM 628 C CA . PRO A 1 83 ? -42.783 0.173 23.920 1.00 32.41 83 PRO A CA 1
ATOM 629 C C . PRO A 1 83 ? -41.701 -0.062 24.976 1.00 32.41 83 PRO A C 1
ATOM 631 O O . PRO A 1 83 ? -41.944 0.023 26.179 1.00 32.41 83 PRO A O 1
ATOM 634 N N . ALA A 1 84 ? -40.470 -0.295 24.532 1.00 29.22 84 ALA A N 1
ATOM 635 C CA . ALA A 1 84 ? -39.339 0.209 25.289 1.00 29.22 84 ALA A CA 1
ATOM 636 C C . ALA A 1 84 ? -39.480 1.739 25.327 1.00 29.22 84 ALA A C 1
ATOM 638 O O . ALA A 1 84 ? -39.857 2.349 24.328 1.00 29.22 84 ALA A O 1
ATOM 639 N N . LEU A 1 85 ? -39.207 2.366 26.471 1.00 33.56 85 LEU A N 1
ATOM 640 C CA . LEU A 1 85 ? -38.915 3.799 26.527 1.00 33.56 85 LEU A CA 1
ATOM 641 C C . LEU A 1 85 ? -37.641 4.039 25.703 1.00 33.56 85 LEU A C 1
ATOM 643 O O . LEU A 1 85 ? -36.534 4.087 26.239 1.00 33.56 85 LEU A O 1
ATOM 647 N N . ASP A 1 86 ? -37.816 4.086 24.387 1.00 36.16 86 ASP A N 1
ATOM 648 C CA . ASP A 1 86 ? -36.834 4.509 23.414 1.00 36.16 86 ASP A CA 1
ATOM 649 C C . ASP A 1 86 ? -36.768 6.024 23.556 1.00 36.16 86 ASP A C 1
ATOM 651 O O . ASP A 1 86 ? -37.621 6.773 23.075 1.00 36.16 86 ASP A O 1
ATOM 655 N N . LEU A 1 87 ? -35.812 6.483 24.360 1.00 36.41 87 LEU A N 1
ATOM 656 C CA . LEU A 1 87 ? -35.401 7.879 24.366 1.00 36.41 87 LEU A CA 1
ATOM 657 C C . LEU A 1 87 ? -34.655 8.093 23.053 1.00 36.41 87 LEU A C 1
ATOM 659 O O . LEU A 1 87 ? -33.427 8.134 23.088 1.00 36.41 87 LEU A O 1
ATOM 663 N N . GLY A 1 88 ? -35.414 8.115 21.948 1.00 30.42 88 GLY A N 1
ATOM 664 C CA . GLY A 1 88 ? -34.949 8.075 20.566 1.00 30.42 88 GLY A CA 1
ATOM 665 C C . GLY A 1 88 ? -33.718 8.934 20.324 1.00 30.42 88 GLY A C 1
ATOM 666 O O . GLY A 1 88 ? -33.392 9.832 21.110 1.00 30.42 88 GLY A O 1
ATOM 667 N N . SER A 1 89 ? -33.004 8.649 19.237 1.00 42.12 89 SER A N 1
ATOM 668 C CA . SER A 1 89 ? -31.767 9.363 18.913 1.00 42.12 89 SER A CA 1
ATOM 669 C C . SER A 1 89 ? -31.960 10.879 19.082 1.00 42.12 89 SER A C 1
ATOM 671 O O . SER A 1 89 ? -33.054 11.400 18.870 1.00 42.12 89 SER A O 1
ATOM 673 N N . TYR A 1 90 ? -30.916 11.620 19.468 1.00 39.06 90 TYR A N 1
ATOM 674 C CA . TYR A 1 90 ? -31.023 13.071 19.703 1.00 39.06 90 TYR A CA 1
ATOM 675 C C . TYR A 1 90 ? -31.717 13.840 18.550 1.00 39.06 90 TYR A C 1
ATOM 677 O O . TYR A 1 90 ? -32.292 14.900 18.792 1.00 39.06 90 TYR A O 1
ATOM 685 N N . ALA A 1 91 ? -31.709 13.298 17.324 1.00 41.56 91 ALA A N 1
ATOM 686 C CA . ALA A 1 91 ? -32.448 13.812 16.172 1.00 41.56 91 ALA A CA 1
ATOM 687 C C . ALA A 1 91 ? -33.985 13.680 16.301 1.00 41.56 91 ALA A C 1
ATOM 689 O O . ALA A 1 91 ? -34.707 14.620 15.981 1.00 41.56 91 ALA A O 1
ATOM 690 N N . GLU A 1 92 ? -34.492 12.573 16.840 1.00 39.88 92 GLU A N 1
ATOM 691 C CA . GLU A 1 92 ? -35.929 12.306 17.022 1.00 39.88 92 GLU A CA 1
ATOM 692 C C . GLU A 1 92 ? -36.520 13.136 18.176 1.00 39.88 92 GLU A C 1
ATOM 694 O O . GLU A 1 92 ? -37.646 13.630 18.092 1.00 39.88 92 GLU A O 1
ATOM 699 N N . LEU A 1 93 ? -35.736 13.386 19.234 1.00 39.84 93 LEU A N 1
ATOM 700 C CA . LEU A 1 93 ? -36.110 14.323 20.303 1.00 39.84 93 LEU A CA 1
ATOM 701 C C . LEU A 1 93 ? -36.145 15.785 19.815 1.00 39.84 93 LEU A C 1
ATOM 703 O O . LEU A 1 93 ? -36.969 16.568 20.296 1.00 39.84 93 LEU A O 1
ATOM 707 N N . ALA A 1 94 ? -35.297 16.151 18.847 1.00 46.19 94 ALA A N 1
ATOM 708 C CA . ALA A 1 94 ? -35.314 17.471 18.215 1.00 46.19 94 ALA A CA 1
ATOM 709 C C . ALA A 1 94 ? -36.532 17.650 17.287 1.00 46.19 94 ALA A C 1
ATOM 711 O O . ALA A 1 94 ? -37.177 18.702 17.318 1.00 46.19 94 ALA A O 1
ATOM 712 N N . GLU A 1 95 ? -36.919 16.616 16.531 1.00 44.50 95 GLU A N 1
ATOM 713 C CA . GLU A 1 95 ? -38.158 16.621 15.738 1.00 44.50 95 GLU A CA 1
ATOM 714 C C . GLU A 1 95 ? -39.412 16.699 16.620 1.00 44.50 95 GLU A C 1
ATOM 716 O O . GLU A 1 95 ? -40.303 17.510 16.345 1.00 44.50 95 GLU A O 1
ATOM 721 N N . ALA A 1 96 ? -39.461 15.947 17.725 1.00 43.53 96 ALA A N 1
ATOM 722 C CA . ALA A 1 96 ? -40.579 15.977 18.670 1.00 43.53 96 ALA A CA 1
ATOM 723 C C . ALA A 1 96 ? -40.728 17.341 19.374 1.00 43.53 96 ALA A C 1
ATOM 725 O O . ALA A 1 96 ? -41.849 17.808 19.594 1.00 43.53 96 ALA A O 1
ATOM 726 N N . GLN A 1 97 ? -39.619 18.029 19.674 1.00 52.06 97 GLN A N 1
ATOM 727 C CA . GLN A 1 97 ? -39.652 19.412 20.164 1.00 52.06 97 GLN A CA 1
ATOM 728 C C . GLN A 1 97 ? -40.127 20.404 19.092 1.00 52.06 97 GLN A C 1
ATOM 730 O O . GLN A 1 97 ? -40.854 21.343 19.426 1.00 52.06 97 GLN A O 1
ATOM 735 N N . SER A 1 98 ? -39.802 20.182 17.812 1.00 50.75 98 SER A N 1
ATOM 736 C CA . SER A 1 98 ? -40.317 21.014 16.713 1.00 50.75 98 SER A CA 1
ATOM 737 C C . SER A 1 98 ? -41.835 20.854 16.515 1.00 50.75 98 SER A C 1
ATOM 739 O O . SER A 1 98 ? -42.540 21.836 16.282 1.00 50.75 98 SER A O 1
ATOM 741 N N . LEU A 1 99 ? -42.364 19.640 16.715 1.00 47.00 99 LEU A N 1
ATOM 742 C CA . LEU A 1 99 ? -43.798 19.332 16.671 1.00 47.00 99 LEU A CA 1
ATOM 743 C C . LEU A 1 99 ? -44.558 19.873 17.892 1.00 47.00 99 LEU A C 1
ATOM 745 O O . LEU A 1 99 ? -45.690 20.339 17.758 1.00 47.00 99 LEU A O 1
ATOM 749 N N . ALA A 1 100 ? -43.935 19.888 19.073 1.00 46.06 100 ALA A N 1
ATOM 750 C CA . ALA A 1 100 ? -44.497 20.521 20.267 1.00 46.06 100 ALA A CA 1
ATOM 751 C C . ALA A 1 100 ? -44.529 22.060 20.158 1.00 46.06 100 ALA A C 1
ATOM 753 O O . ALA A 1 100 ? -45.475 22.691 20.633 1.00 46.06 100 ALA A O 1
ATOM 754 N N . ALA A 1 101 ? -43.552 22.666 19.472 1.00 47.88 101 ALA A N 1
ATOM 755 C CA . ALA A 1 101 ? -43.556 24.094 19.145 1.00 47.88 101 ALA A CA 1
ATOM 756 C C . ALA A 1 101 ? -44.658 24.481 18.133 1.00 47.88 101 ALA A C 1
ATOM 758 O O . ALA A 1 101 ? -45.049 25.646 18.073 1.00 47.88 101 ALA A O 1
ATOM 759 N N . ALA A 1 102 ? -45.211 23.510 17.392 1.00 49.00 102 ALA A N 1
ATOM 760 C CA . ALA A 1 102 ? -46.287 23.706 16.416 1.00 49.00 102 ALA A CA 1
ATOM 761 C C . ALA A 1 102 ? -47.719 23.649 17.005 1.00 49.00 102 ALA A C 1
ATOM 763 O O . ALA A 1 102 ? -48.694 23.775 16.265 1.00 49.00 102 ALA A O 1
ATOM 764 N N . GLY A 1 103 ? -47.883 23.519 18.329 1.00 38.19 103 GLY A N 1
ATOM 765 C CA . GLY A 1 103 ? -49.141 23.867 19.008 1.00 38.19 103 GLY A CA 1
ATOM 766 C C . GLY A 1 103 ? -50.309 22.872 18.902 1.00 38.19 103 GLY A C 1
ATOM 767 O O . GLY A 1 103 ? -51.464 23.291 18.994 1.00 38.19 103 GLY A O 1
ATOM 768 N N . ALA A 1 104 ? -50.064 21.566 18.763 1.00 40.12 104 ALA A N 1
ATOM 769 C CA . ALA A 1 104 ? -51.128 20.556 18.816 1.00 40.12 104 ALA A CA 1
ATOM 770 C C . ALA A 1 104 ? -51.352 20.024 20.249 1.00 40.12 104 ALA A C 1
ATOM 772 O O . ALA A 1 104 ? -50.476 19.412 20.856 1.00 40.12 104 ALA A O 1
ATOM 773 N N . LYS A 1 105 ? -52.551 20.254 20.801 1.00 35.97 105 LYS A N 1
ATOM 774 C CA . LYS A 1 105 ? -52.964 19.852 22.159 1.00 35.97 105 LYS A CA 1
ATOM 775 C C . LYS A 1 105 ? -53.605 18.451 22.146 1.00 35.97 105 LYS A C 1
ATOM 777 O O . LYS A 1 105 ? -54.592 18.284 21.429 1.00 35.97 105 LYS A O 1
ATOM 782 N N . PRO A 1 106 ? -53.152 17.464 22.945 1.00 37.56 106 PRO A N 1
ATOM 783 C CA . PRO A 1 106 ? -53.833 16.176 23.030 1.00 37.56 106 PRO A CA 1
ATOM 784 C C . PRO A 1 106 ? -55.007 16.219 24.021 1.00 37.56 106 PRO A C 1
ATOM 786 O O . PRO A 1 106 ? -54.974 16.901 25.050 1.00 37.56 106 PRO A O 1
ATOM 789 N N . ALA A 1 107 ? -56.067 15.491 23.671 1.00 32.72 107 ALA A N 1
ATOM 790 C CA . ALA A 1 107 ? -57.309 15.383 24.423 1.00 32.72 107 ALA A CA 1
ATOM 791 C C . ALA A 1 107 ? -57.139 14.525 25.688 1.00 32.72 107 ALA A C 1
ATOM 793 O O . ALA A 1 107 ? -56.553 13.445 25.662 1.00 32.72 107 ALA A O 1
ATOM 794 N N . ALA A 1 108 ? -57.681 15.023 26.798 1.00 35.62 108 ALA A N 1
ATOM 795 C CA . ALA A 1 108 ? -57.704 14.358 28.090 1.00 35.62 108 ALA A CA 1
ATOM 796 C C . ALA A 1 108 ? -58.860 13.349 28.176 1.00 35.62 108 ALA A C 1
ATOM 798 O O . ALA A 1 108 ? -59.997 13.697 27.863 1.00 35.62 108 ALA A O 1
ATOM 799 N N . GLY A 1 109 ? -58.589 12.148 28.696 1.00 37.19 109 GLY A N 1
ATOM 800 C CA . GLY A 1 109 ? -59.639 11.279 29.232 1.00 37.19 109 GLY A CA 1
ATOM 801 C C . GLY A 1 109 ? -59.429 9.783 29.023 1.00 37.19 109 GLY A C 1
ATOM 802 O O . GLY A 1 109 ? -60.074 9.202 28.164 1.00 37.19 109 GLY A O 1
ATOM 803 N N . ALA A 1 110 ? -58.609 9.148 29.862 1.00 29.48 110 ALA A N 1
ATOM 804 C CA . ALA A 1 110 ? -58.795 7.749 30.262 1.00 29.48 110 ALA A CA 1
ATOM 805 C C . ALA A 1 110 ? -57.922 7.451 31.490 1.00 29.48 110 ALA A C 1
ATOM 807 O O . ALA A 1 110 ? -56.697 7.493 31.429 1.00 29.48 110 ALA A O 1
ATOM 808 N N . ARG A 1 111 ? -58.563 7.175 32.626 1.00 32.81 111 ARG A N 1
ATOM 809 C CA . ARG A 1 111 ? -57.917 6.698 33.855 1.00 32.81 111 ARG A CA 1
ATOM 810 C C . ARG A 1 111 ? -57.917 5.163 33.794 1.00 32.81 111 ARG A C 1
ATOM 812 O O . ARG A 1 111 ? -59.015 4.617 33.685 1.00 32.81 111 ARG A O 1
ATOM 819 N N . PRO A 1 112 ? -56.779 4.449 33.861 1.00 34.62 112 PRO A N 1
ATOM 820 C CA . PRO A 1 112 ? -56.817 3.002 33.996 1.00 34.62 112 PRO A CA 1
ATOM 821 C C . PRO A 1 112 ? -57.086 2.619 35.460 1.00 34.62 112 PRO A C 1
ATOM 823 O O . PRO A 1 112 ? -56.743 3.377 36.376 1.00 34.62 112 PRO A O 1
ATOM 826 N N . PRO A 1 113 ? -57.733 1.468 35.698 1.00 34.50 113 PRO A N 1
ATOM 827 C CA . PRO A 1 113 ? -58.056 1.003 37.033 1.00 34.50 113 PRO A CA 1
ATOM 828 C C . PRO A 1 113 ? -56.792 0.509 37.741 1.00 34.50 113 PRO A C 1
ATOM 830 O O . PRO A 1 113 ? -55.858 0.007 37.117 1.00 34.50 113 PRO A O 1
ATOM 833 N N . GLY A 1 114 ? -56.779 0.656 39.064 1.00 33.03 114 GLY A N 1
ATOM 834 C CA . GLY A 1 114 ? -55.731 0.128 39.923 1.00 33.03 114 GLY A CA 1
ATOM 835 C C . GLY A 1 114 ? -55.633 -1.389 39.794 1.00 33.03 114 GLY A C 1
ATOM 836 O O . GLY A 1 114 ? -56.529 -2.120 40.204 1.00 33.03 114 GLY A O 1
ATOM 837 N N . GLY A 1 115 ? -54.521 -1.841 39.234 1.00 26.53 115 GLY A N 1
ATOM 838 C CA . GLY A 1 115 ? -54.058 -3.216 39.262 1.00 26.53 115 GLY A CA 1
ATOM 839 C C . GLY A 1 115 ? -52.541 -3.158 39.280 1.00 26.53 115 GLY A C 1
ATOM 840 O O . GLY A 1 115 ? -51.944 -2.494 38.437 1.00 26.53 115 GLY A O 1
ATOM 841 N N . SER A 1 116 ? -51.926 -3.777 40.281 1.00 31.70 116 SER A N 1
ATOM 842 C CA . SER A 1 116 ? -50.479 -3.903 40.425 1.00 31.70 116 SER A CA 1
ATOM 843 C C . SER A 1 116 ? -49.889 -4.551 39.171 1.00 31.70 116 SER A C 1
ATOM 845 O O . SER A 1 116 ? -49.870 -5.774 39.039 1.00 31.70 116 SER A O 1
ATOM 847 N N . ALA A 1 117 ? -49.448 -3.724 38.226 1.00 30.50 117 ALA A N 1
ATOM 848 C CA . ALA A 1 117 ? -48.771 -4.159 37.022 1.00 30.50 117 ALA A CA 1
ATOM 849 C C . ALA A 1 117 ? -47.399 -4.706 37.425 1.00 30.50 117 ALA A C 1
ATOM 851 O O . ALA A 1 117 ? -46.443 -3.959 37.621 1.00 30.50 117 ALA A O 1
ATOM 852 N N . ARG A 1 118 ? -47.306 -6.033 37.550 1.00 31.94 118 ARG A N 1
ATOM 853 C CA . ARG A 1 118 ? -46.064 -6.730 37.227 1.00 31.94 118 ARG A CA 1
ATOM 854 C C . ARG A 1 118 ? -45.748 -6.346 35.783 1.00 31.94 118 ARG A C 1
ATOM 856 O O . ARG A 1 118 ? -46.403 -6.845 34.871 1.00 31.94 118 ARG A O 1
ATOM 863 N N . LEU A 1 119 ? -44.823 -5.407 35.590 1.00 41.53 119 LEU A N 1
ATOM 864 C CA . LEU A 1 119 ? -44.159 -5.218 34.306 1.00 41.53 119 LEU A CA 1
ATOM 865 C C . LEU A 1 119 ? -43.558 -6.579 33.962 1.00 41.53 119 LEU A C 1
ATOM 867 O O . LEU A 1 119 ? -42.686 -7.076 34.671 1.00 41.53 119 LEU A O 1
ATOM 871 N N . ALA A 1 120 ? -44.159 -7.233 32.974 1.00 37.38 120 ALA A N 1
ATOM 872 C CA . ALA A 1 120 ? -43.725 -8.518 32.476 1.00 37.38 120 ALA A CA 1
ATOM 873 C C . ALA A 1 120 ? -42.252 -8.391 32.079 1.00 37.38 120 ALA A C 1
ATOM 875 O O . ALA A 1 120 ? -41.911 -7.611 31.191 1.00 37.38 120 ALA A O 1
ATOM 876 N N . GLY A 1 121 ? -41.396 -9.112 32.800 1.00 43.38 121 GLY A N 1
ATOM 877 C CA . GLY A 1 121 ? -40.004 -9.289 32.438 1.00 43.38 121 GLY A CA 1
ATOM 878 C C . GLY A 1 121 ? -39.944 -10.049 31.124 1.00 43.38 121 GLY A C 1
ATOM 879 O O . GLY A 1 121 ? -40.153 -11.257 31.090 1.00 43.38 121 GLY A O 1
ATOM 880 N N . GLU A 1 122 ? -39.684 -9.336 30.036 1.00 54.56 122 GLU A N 1
ATOM 881 C CA . GLU A 1 122 ? -38.952 -9.937 28.933 1.00 54.56 122 GLU A CA 1
ATOM 882 C C . GLU A 1 122 ? -37.519 -10.105 29.430 1.00 54.56 122 GLU A C 1
ATOM 884 O O . GLU A 1 122 ? -36.749 -9.147 29.490 1.00 54.56 122 GLU A O 1
ATOM 889 N N . ASP A 1 123 ? -37.184 -11.311 29.880 1.00 65.50 123 ASP A N 1
ATOM 890 C CA . ASP A 1 123 ? -35.803 -11.652 30.179 1.00 65.50 123 ASP A CA 1
ATOM 891 C C . ASP A 1 123 ? -35.000 -11.526 28.885 1.00 65.50 123 ASP A C 1
ATOM 893 O O . ASP A 1 123 ? -35.262 -12.209 27.891 1.00 65.50 123 ASP A O 1
ATOM 897 N N . ALA A 1 124 ? -34.017 -10.626 28.885 1.00 75.69 124 ALA A N 1
ATOM 898 C CA . ALA A 1 124 ? -33.074 -10.531 27.785 1.00 75.69 124 ALA A CA 1
ATOM 899 C C . ALA A 1 124 ? -32.451 -11.908 27.538 1.00 75.69 124 ALA A C 1
ATOM 901 O O . ALA A 1 124 ? -32.032 -12.560 28.504 1.00 75.69 124 ALA A O 1
ATOM 902 N N . PRO A 1 125 ? -32.277 -12.328 26.277 1.00 88.38 125 PRO A N 1
ATOM 903 C CA . PRO A 1 125 ? -31.638 -13.605 25.986 1.00 88.38 125 PRO A CA 1
ATOM 904 C C . PRO A 1 125 ? -30.215 -13.675 26.563 1.00 88.38 125 PRO A C 1
ATOM 906 O O . PRO A 1 125 ? -29.760 -14.762 26.930 1.00 88.38 125 PRO A O 1
ATOM 909 N N . VAL A 1 126 ? -29.530 -12.531 26.715 1.00 93.81 126 VAL A N 1
ATOM 910 C CA . VAL A 1 126 ? -28.264 -12.425 27.451 1.00 93.81 126 VAL A CA 1
ATOM 911 C C . VAL A 1 126 ? -28.269 -11.205 28.365 1.00 93.81 126 VAL A C 1
ATOM 913 O O . VAL A 1 126 ? -28.453 -10.080 27.910 1.00 93.81 126 VAL A O 1
ATOM 916 N N . THR A 1 127 ? -27.982 -11.409 29.649 1.00 94.19 127 THR A N 1
ATOM 917 C CA . THR A 1 127 ? -27.789 -10.327 30.622 1.00 94.19 127 THR A CA 1
ATOM 918 C C . THR A 1 127 ? -26.363 -10.338 31.165 1.00 94.19 127 THR A C 1
ATOM 920 O O . THR A 1 127 ? -25.928 -11.292 31.811 1.00 94.19 127 THR A O 1
ATOM 923 N N . VAL A 1 128 ? -25.639 -9.243 30.953 1.00 94.75 128 VAL A N 1
ATOM 924 C CA . VAL A 1 128 ? -24.271 -9.015 31.423 1.00 94.75 128 VAL A CA 1
ATOM 925 C C . VAL A 1 128 ? -24.304 -8.074 32.625 1.00 94.75 128 VAL A C 1
ATOM 927 O O . VAL A 1 128 ? -24.764 -6.937 32.546 1.00 94.75 128 VAL A O 1
ATOM 930 N N . THR A 1 129 ? -23.807 -8.552 33.762 1.00 94.75 129 THR A N 1
ATOM 931 C CA . THR A 1 129 ? -23.720 -7.786 35.010 1.00 94.75 129 THR A CA 1
ATOM 932 C C . THR A 1 129 ? -22.310 -7.230 35.165 1.00 94.75 129 THR A C 1
ATOM 934 O O . THR A 1 129 ? -21.345 -7.999 35.184 1.00 94.75 129 THR A O 1
ATOM 937 N N . VAL A 1 130 ? -22.186 -5.912 35.306 1.00 94.12 130 VAL A N 1
ATOM 938 C CA . VAL A 1 130 ? -20.903 -5.198 35.404 1.00 94.12 130 VAL A CA 1
ATOM 939 C C . VAL A 1 130 ? -20.784 -4.461 36.736 1.00 94.12 130 VAL A C 1
ATOM 941 O O . VAL A 1 130 ? -21.761 -3.938 37.257 1.00 94.12 130 VAL A O 1
ATOM 944 N N . ASN A 1 131 ? -19.577 -4.358 37.282 1.00 92.00 131 ASN A N 1
ATOM 945 C CA . ASN A 1 131 ? -19.251 -3.572 38.477 1.00 92.00 131 ASN A CA 1
ATOM 946 C C . ASN A 1 131 ? -19.068 -2.077 38.142 1.00 92.00 131 ASN A C 1
ATOM 948 O O . ASN A 1 131 ? -18.164 -1.410 38.640 1.00 92.00 131 ASN A O 1
ATOM 952 N N . LEU A 1 132 ? -19.918 -1.565 37.254 1.00 88.44 132 LEU A N 1
ATOM 953 C CA . LEU A 1 132 ? -19.971 -0.186 36.783 1.00 88.44 132 LEU A CA 1
ATOM 954 C C . LEU A 1 132 ? -21.448 0.216 36.697 1.00 88.44 132 LEU A C 1
ATOM 956 O O . LEU A 1 132 ? -22.296 -0.644 36.478 1.00 88.44 132 LEU A O 1
ATOM 960 N N . GLY A 1 133 ? -21.754 1.502 36.858 1.00 87.38 133 GLY A N 1
ATOM 961 C CA . GLY A 1 133 ? -23.113 2.026 36.704 1.00 87.38 133 GLY A CA 1
ATOM 962 C C . GLY A 1 133 ? -23.669 2.674 37.965 1.00 87.38 133 GLY A C 1
ATOM 963 O O . GLY A 1 133 ? -22.980 2.808 38.984 1.00 87.38 133 GLY A O 1
ATOM 964 N N . LEU A 1 134 ? -24.931 3.084 37.885 1.00 87.25 134 LEU A N 1
ATOM 965 C CA . LEU A 1 134 ? -25.648 3.812 38.933 1.00 87.25 134 LEU A CA 1
ATOM 966 C C . LEU A 1 134 ? -25.823 2.996 40.218 1.00 87.25 134 LEU A C 1
ATOM 968 O O . LEU A 1 134 ? -25.936 3.581 41.290 1.00 87.25 134 LEU A O 1
ATOM 972 N N . LEU A 1 135 ? -25.814 1.667 40.138 1.00 84.12 135 LEU A N 1
ATOM 973 C CA . LEU A 1 135 ? -25.949 0.785 41.304 1.00 84.12 135 LEU A CA 1
ATOM 974 C C . LEU A 1 135 ? -24.603 0.282 41.854 1.00 84.12 135 LEU A C 1
ATOM 976 O O . LEU A 1 135 ? -24.578 -0.435 42.848 1.00 84.12 135 LEU A O 1
ATOM 980 N N . SER A 1 136 ? -23.480 0.656 41.236 1.00 86.06 136 SER A N 1
ATOM 981 C CA . SER A 1 136 ? -22.150 0.215 41.673 1.00 86.06 136 SER A CA 1
ATOM 982 C C . SER A 1 136 ? -21.650 0.960 42.919 1.00 86.06 136 SER A C 1
ATOM 984 O O . SER A 1 136 ? -22.104 2.059 43.239 1.00 86.06 136 SER A O 1
ATOM 986 N N . CYS A 1 137 ? -20.620 0.426 43.578 1.00 75.81 137 CYS A N 1
ATOM 987 C CA . CYS A 1 137 ? -19.966 1.080 44.719 1.00 75.81 137 CYS A CA 1
ATOM 988 C C . CYS A 1 137 ? -19.324 2.434 44.356 1.00 75.81 137 CYS A C 1
ATOM 990 O O . CYS A 1 137 ? -19.106 3.277 45.221 1.00 75.81 137 CYS A O 1
ATOM 992 N N . ARG A 1 138 ? -19.011 2.653 43.069 1.00 79.00 138 ARG A N 1
ATOM 993 C CA . ARG A 1 138 ? -18.494 3.917 42.512 1.00 79.00 138 ARG A CA 1
ATOM 994 C C . ARG A 1 138 ? -19.581 4.702 41.782 1.00 79.00 138 ARG A C 1
ATOM 996 O O . ARG A 1 138 ? -19.304 5.407 40.812 1.00 79.00 138 ARG A O 1
ATOM 1003 N N . SER A 1 139 ? -20.822 4.537 42.220 1.00 80.38 139 SER A N 1
ATOM 1004 C CA . SER A 1 139 ? -21.961 5.192 41.607 1.00 80.38 139 SER A CA 1
ATOM 1005 C C . SER A 1 139 ? -21.805 6.718 41.618 1.00 80.38 139 SER A C 1
ATOM 1007 O O . SER A 1 139 ? -21.423 7.289 42.643 1.00 80.38 139 SER A O 1
ATOM 1009 N N . PRO A 1 140 ? -22.154 7.402 40.514 1.00 77.50 140 PRO A N 1
ATOM 1010 C CA . PRO A 1 140 ? -22.261 8.855 40.496 1.00 77.50 140 PRO A CA 1
ATOM 1011 C C . PRO A 1 140 ? -23.530 9.360 41.210 1.00 77.50 140 PRO A C 1
ATOM 1013 O O . PRO A 1 140 ? -23.782 10.565 41.216 1.00 77.50 140 PRO A O 1
ATOM 1016 N N . LEU A 1 141 ? -24.365 8.472 41.773 1.00 86.75 141 LEU A N 1
ATOM 1017 C CA . LEU A 1 141 ? -25.611 8.863 42.423 1.00 86.75 141 LEU A CA 1
ATOM 1018 C C . LEU A 1 141 ? -25.343 9.711 43.677 1.00 86.75 141 LEU A C 1
ATOM 1020 O O . LEU A 1 141 ? -24.593 9.301 44.566 1.00 86.75 141 LEU A O 1
ATOM 1024 N N . PRO A 1 142 ? -26.025 10.861 43.812 1.00 88.56 142 PRO A N 1
ATOM 1025 C CA . PRO A 1 142 ? -26.010 11.640 45.041 1.00 88.56 142 PRO A CA 1
ATOM 1026 C C . PRO A 1 142 ? -26.436 10.835 46.281 1.00 88.56 142 PRO A C 1
ATOM 1028 O O . PRO A 1 142 ? -27.311 9.968 46.221 1.00 88.56 142 PRO A O 1
ATOM 1031 N N . SER A 1 143 ? -25.905 11.205 47.451 1.00 85.31 143 SER A N 1
ATOM 1032 C CA . SER A 1 143 ? -26.132 10.512 48.735 1.00 85.31 143 SER A CA 1
ATOM 1033 C C . SER A 1 143 ? -27.598 10.425 49.191 1.00 85.31 143 SER A C 1
ATOM 1035 O O . SER A 1 143 ? -27.929 9.636 50.077 1.00 85.31 143 SER A O 1
ATOM 1037 N N . TYR A 1 144 ? -28.508 11.225 48.626 1.00 89.94 144 TYR A N 1
ATOM 1038 C CA . TYR A 1 144 ? -29.938 11.108 48.928 1.00 89.94 144 TYR A CA 1
ATOM 1039 C C . TYR A 1 144 ? -30.569 9.867 48.282 1.00 89.94 144 TYR A C 1
ATOM 1041 O O . TYR A 1 144 ? -31.416 9.239 48.910 1.00 89.94 144 TYR A O 1
ATOM 1049 N N . PHE A 1 145 ? -30.131 9.460 47.084 1.00 87.50 145 PHE A N 1
ATOM 1050 C CA . PHE A 1 145 ? -30.613 8.226 46.458 1.00 87.50 145 PHE A CA 1
ATOM 1051 C C . PHE A 1 145 ? -30.187 7.007 47.263 1.00 87.50 145 PHE A C 1
ATOM 1053 O O . PHE A 1 145 ? -30.986 6.104 47.463 1.00 87.50 145 PHE A O 1
ATOM 1060 N N . GLN A 1 146 ? -28.967 7.014 47.804 1.00 84.06 146 GLN A N 1
ATOM 1061 C CA . GLN A 1 146 ? -28.497 5.953 48.698 1.00 84.06 146 GLN A CA 1
ATOM 1062 C C . GLN A 1 146 ? -29.359 5.849 49.964 1.00 84.06 146 GLN A C 1
ATOM 1064 O O . GLN A 1 146 ? -29.627 4.750 50.439 1.00 84.06 146 GLN A O 1
ATOM 1069 N N . ARG A 1 147 ? -29.846 6.981 50.495 1.00 87.94 147 ARG A N 1
ATOM 1070 C CA . ARG A 1 147 ? -30.800 6.986 51.615 1.00 87.94 147 ARG A CA 1
ATOM 1071 C C . ARG A 1 147 ? -32.152 6.392 51.222 1.00 87.94 147 ARG A C 1
ATOM 1073 O O . ARG A 1 147 ? -32.676 5.584 51.976 1.00 87.94 147 ARG A O 1
ATOM 1080 N N . LEU A 1 148 ? -32.676 6.739 50.047 1.00 89.56 148 LEU A N 1
ATOM 1081 C CA . LEU A 1 148 ? -33.926 6.165 49.531 1.00 89.56 148 LEU A CA 1
ATOM 1082 C C . LEU A 1 148 ? -33.798 4.667 49.223 1.00 89.56 148 LEU A C 1
ATOM 1084 O O . LEU A 1 148 ? -34.729 3.916 49.476 1.00 89.56 148 LEU A O 1
ATOM 1088 N N . LEU A 1 149 ? -32.636 4.215 48.749 1.00 86.19 149 LEU A N 1
ATOM 1089 C CA . LEU A 1 149 ? -32.348 2.796 48.530 1.00 86.19 149 LEU A CA 1
ATOM 1090 C C . LEU A 1 149 ? -32.284 1.994 49.838 1.00 86.19 149 LEU A C 1
ATOM 1092 O O . LEU A 1 149 ? -32.454 0.781 49.802 1.00 86.19 149 LEU A O 1
ATOM 1096 N N . ARG A 1 150 ? -32.047 2.635 50.987 1.00 86.31 150 ARG A N 1
ATOM 1097 C CA . ARG A 1 150 ? -32.094 1.981 52.308 1.00 86.31 150 ARG A CA 1
ATOM 1098 C C . ARG A 1 150 ? -33.505 1.921 52.894 1.00 86.31 150 ARG A C 1
ATOM 1100 O O . ARG A 1 150 ? -33.725 1.180 53.847 1.00 86.31 150 ARG A O 1
ATOM 1107 N N . ASP A 1 151 ? -34.445 2.692 52.352 1.00 91.19 151 ASP A N 1
ATOM 1108 C CA . ASP A 1 151 ? -35.847 2.640 52.752 1.00 91.19 151 ASP A CA 1
ATOM 1109 C C . ASP A 1 151 ? -36.519 1.423 52.102 1.00 91.19 151 ASP A C 1
ATOM 1111 O O . ASP A 1 151 ? -36.625 1.334 50.880 1.00 91.19 151 ASP A O 1
ATOM 1115 N N . ALA A 1 152 ? -36.996 0.488 52.926 1.00 85.19 152 ALA A N 1
ATOM 1116 C CA . ALA A 1 152 ? -37.616 -0.753 52.467 1.00 85.19 152 ALA A CA 1
ATOM 1117 C C . ALA A 1 152 ? -38.840 -0.525 51.561 1.00 85.19 152 ALA A C 1
ATOM 1119 O O . ALA A 1 152 ? -39.133 -1.362 50.711 1.00 85.19 152 ALA A O 1
ATOM 1120 N N . SER A 1 153 ? -39.547 0.600 51.719 1.00 89.62 153 SER A N 1
ATOM 1121 C CA . SER A 1 153 ? -40.721 0.924 50.901 1.00 89.62 153 SER A CA 1
ATOM 1122 C C . SER A 1 153 ? -40.360 1.425 49.499 1.00 89.62 153 SER A C 1
ATOM 1124 O O . SER A 1 153 ? -41.105 1.190 48.547 1.00 89.62 153 SER A O 1
ATOM 1126 N N . MET A 1 154 ? -39.206 2.085 49.364 1.00 86.50 154 MET A N 1
ATOM 1127 C CA . MET A 1 154 ? -38.746 2.724 48.126 1.00 86.50 154 MET A CA 1
ATOM 1128 C C . MET A 1 154 ? -37.631 1.951 47.424 1.00 86.50 154 MET A C 1
ATOM 1130 O O . MET A 1 154 ? -37.329 2.263 46.272 1.00 86.50 154 MET A O 1
ATOM 1134 N N . HIS A 1 155 ? -37.046 0.945 48.079 1.00 87.81 155 HIS A N 1
ATOM 1135 C CA . HIS A 1 155 ? -35.950 0.146 47.543 1.00 87.81 155 HIS A CA 1
ATOM 1136 C C . HIS A 1 155 ? -36.293 -0.464 46.179 1.00 87.81 155 HIS A C 1
ATOM 1138 O O . HIS A 1 155 ? -35.665 -0.121 45.182 1.00 87.81 155 HIS A O 1
ATOM 1144 N N . GLU A 1 156 ? -37.320 -1.314 46.117 1.00 89.00 156 GLU A N 1
ATOM 1145 C CA . GLU A 1 156 ? -37.654 -2.071 44.904 1.00 89.00 156 GLU A CA 1
ATOM 1146 C C . GLU A 1 156 ? -38.014 -1.162 43.712 1.00 89.00 156 GLU A C 1
ATOM 1148 O O . GLU A 1 156 ? -37.413 -1.311 42.644 1.00 89.00 156 GLU A O 1
ATOM 1153 N N . PRO A 1 157 ? -38.916 -0.164 43.859 1.00 91.25 157 PRO A N 1
ATOM 1154 C CA . PRO A 1 157 ? -39.284 0.706 42.742 1.00 91.25 157 PRO A CA 1
ATOM 1155 C C . PRO A 1 157 ? -38.116 1.562 42.245 1.00 91.25 157 PRO A C 1
ATOM 1157 O O . PRO A 1 157 ? -37.982 1.804 41.045 1.00 91.25 157 PRO A O 1
ATOM 1160 N N . LEU A 1 158 ? -37.263 2.030 43.162 1.00 89.19 158 LEU A N 1
ATOM 1161 C CA . LEU A 1 158 ? -36.114 2.853 42.810 1.00 89.19 158 LEU A CA 1
ATOM 1162 C C . LEU A 1 158 ? -35.022 2.029 42.127 1.00 89.19 158 LEU A C 1
ATOM 1164 O O . LEU A 1 158 ? -34.446 2.496 41.149 1.00 89.19 158 LEU A O 1
ATOM 1168 N N . VAL A 1 159 ? -34.751 0.811 42.605 1.00 88.62 159 VAL A N 1
ATOM 1169 C CA . VAL A 1 159 ? -33.818 -0.112 41.946 1.00 88.62 159 VAL A CA 1
ATOM 1170 C C . VAL A 1 159 ? -34.281 -0.400 40.523 1.00 88.62 159 VAL A C 1
ATOM 1172 O O . VAL A 1 159 ? -33.461 -0.363 39.610 1.00 88.62 159 VAL A O 1
ATOM 1175 N N . GLU A 1 160 ? -35.577 -0.620 40.308 1.00 88.50 160 GLU A N 1
ATOM 1176 C CA . GLU A 1 160 ? -36.108 -0.899 38.975 1.00 88.50 160 GLU A CA 1
ATOM 1177 C C . GLU A 1 160 ? -35.991 0.306 38.033 1.00 88.50 160 GLU A C 1
ATOM 1179 O O . GLU A 1 160 ? -35.511 0.178 36.905 1.00 88.50 160 GLU A O 1
ATOM 1184 N N . LEU A 1 161 ? -36.314 1.510 38.517 1.00 90.69 161 LEU A N 1
ATOM 1185 C CA . LEU A 1 161 ? -36.089 2.743 37.761 1.00 90.69 161 LEU A CA 1
ATOM 1186 C C . LEU A 1 161 ? -34.608 2.922 37.403 1.00 90.69 161 LEU A C 1
ATOM 1188 O O . LEU A 1 161 ? -34.269 3.227 36.257 1.00 90.69 161 LEU A O 1
ATOM 1192 N N . LEU A 1 162 ? -33.719 2.727 38.379 1.00 90.25 162 LEU A N 1
ATOM 1193 C CA . LEU A 1 162 ? -32.283 2.850 38.169 1.00 90.25 162 LEU A CA 1
ATOM 1194 C C . LEU A 1 162 ? -31.784 1.807 37.175 1.00 90.25 162 LEU A C 1
ATOM 1196 O O . LEU A 1 162 ? -30.989 2.168 36.320 1.00 90.25 162 LEU A O 1
ATOM 1200 N N . ARG A 1 163 ? -32.284 0.566 37.203 1.00 88.50 163 ARG A N 1
ATOM 1201 C CA . ARG A 1 163 ? -31.946 -0.466 36.209 1.00 88.50 163 ARG A CA 1
ATOM 1202 C C . ARG A 1 163 ? -32.301 -0.040 34.788 1.00 88.50 163 ARG A C 1
ATOM 1204 O O . ARG A 1 163 ? -31.489 -0.247 33.891 1.00 88.50 163 ARG A O 1
ATOM 1211 N N . ILE A 1 164 ? -33.466 0.577 34.577 1.00 88.88 164 ILE A N 1
ATOM 1212 C CA . ILE A 1 164 ? -33.882 1.065 33.250 1.00 88.88 164 ILE A CA 1
ATOM 1213 C C . ILE A 1 164 ? -32.898 2.122 32.730 1.00 88.88 164 ILE A C 1
ATOM 1215 O O . ILE A 1 164 ? -32.465 2.052 31.579 1.00 88.88 164 ILE A O 1
ATOM 1219 N N . ILE A 1 165 ? -32.516 3.077 33.582 1.00 89.56 165 ILE A N 1
ATOM 1220 C CA . ILE A 1 165 ? -31.571 4.142 33.217 1.00 89.56 165 ILE A CA 1
ATOM 1221 C C . ILE A 1 165 ? -30.170 3.560 32.985 1.00 89.56 165 ILE A C 1
ATOM 1223 O O . ILE A 1 165 ? -29.528 3.843 31.971 1.00 89.56 165 ILE A O 1
ATOM 1227 N N . ASP A 1 166 ? -29.706 2.721 33.910 1.00 89.19 166 ASP A N 1
ATOM 1228 C CA . ASP A 1 166 ? -28.372 2.125 33.900 1.00 89.19 166 ASP A CA 1
ATOM 1229 C C . ASP A 1 166 ? -28.176 1.238 32.666 1.00 89.19 166 ASP A C 1
ATOM 1231 O O . ASP A 1 166 ? -27.117 1.283 32.048 1.00 89.19 166 ASP A O 1
ATOM 1235 N N . ARG A 1 167 ? -29.217 0.522 32.217 1.00 88.88 167 ARG A N 1
ATOM 1236 C CA . ARG A 1 167 ? -29.188 -0.279 30.983 1.00 88.88 167 ARG A CA 1
ATOM 1237 C C . ARG A 1 167 ? -28.753 0.543 29.770 1.00 88.88 167 ARG A C 1
ATOM 1239 O O . ARG A 1 167 ? -27.876 0.112 29.022 1.00 88.88 167 ARG A O 1
ATOM 1246 N N . ASN A 1 168 ? -29.343 1.721 29.577 1.00 87.56 168 ASN A N 1
ATOM 1247 C CA . ASN A 1 168 ? -29.049 2.571 28.423 1.00 87.56 168 ASN A CA 1
ATOM 1248 C C . ASN A 1 168 ? -27.665 3.224 28.544 1.00 87.56 168 ASN A C 1
ATOM 1250 O O . ASN A 1 168 ? -26.898 3.230 27.579 1.00 87.56 168 ASN A O 1
ATOM 1254 N N . LEU A 1 169 ? -27.312 3.714 29.737 1.00 89.69 169 LEU A N 1
ATOM 1255 C CA . LEU A 1 169 ? -26.012 4.346 29.988 1.00 89.69 169 LEU A CA 1
ATOM 1256 C C . LEU A 1 169 ? -24.852 3.356 29.852 1.00 89.69 169 LEU A C 1
ATOM 1258 O O . LEU A 1 169 ? -23.851 3.660 29.201 1.00 89.69 169 LEU A O 1
ATOM 1262 N N . LEU A 1 170 ? -24.989 2.162 30.431 1.00 90.88 170 LEU A N 1
ATOM 1263 C CA . LEU A 1 170 ? -23.986 1.106 30.335 1.00 90.88 170 LEU A CA 1
ATOM 1264 C C . LEU A 1 170 ? -23.859 0.596 28.910 1.00 90.88 170 LEU A C 1
ATOM 1266 O O . LEU A 1 170 ? -22.739 0.408 28.443 1.00 90.88 170 LEU A O 1
ATOM 1270 N N . ARG A 1 171 ? -24.977 0.428 28.193 1.00 88.62 171 ARG A N 1
ATOM 1271 C CA . ARG A 1 171 ? -24.931 0.047 26.782 1.00 88.62 171 ARG A CA 1
ATOM 1272 C C . ARG A 1 171 ? -24.150 1.068 25.969 1.00 88.62 171 ARG A C 1
ATOM 1274 O O . ARG A 1 171 ? -23.224 0.670 25.271 1.00 88.62 171 ARG A O 1
ATOM 1281 N N . ALA A 1 172 ? -24.467 2.357 26.086 1.00 84.75 172 ALA A N 1
ATOM 1282 C CA . ALA A 1 172 ? -23.730 3.402 25.381 1.00 84.75 172 ALA A CA 1
ATOM 1283 C C . ALA A 1 172 ? -22.239 3.357 25.749 1.00 84.75 172 ALA A C 1
ATOM 1285 O O . ALA A 1 172 ? -21.382 3.246 24.879 1.00 84.75 172 ALA A O 1
ATOM 1286 N N . ARG A 1 173 ? -21.915 3.327 27.045 1.00 87.56 173 ARG A N 1
ATOM 1287 C CA . ARG A 1 173 ? -20.525 3.362 27.512 1.00 87.56 173 ARG A CA 1
ATOM 1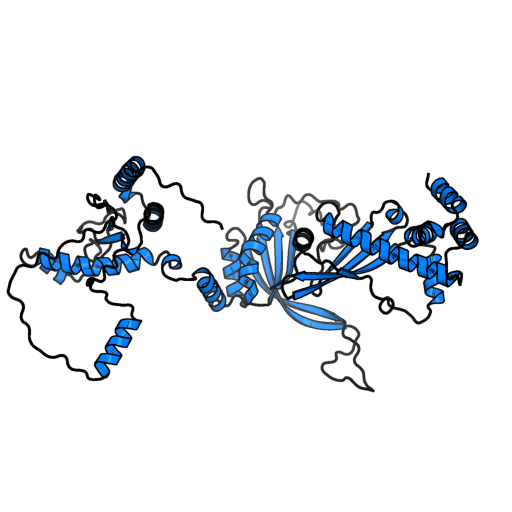288 C C . ARG A 1 173 ? -19.700 2.154 27.068 1.00 87.56 173 ARG A C 1
ATOM 1290 O O . ARG A 1 173 ? -18.583 2.345 26.610 1.00 87.56 173 ARG A O 1
ATOM 1297 N N . LEU A 1 174 ? -20.224 0.941 27.225 1.00 87.62 174 LEU A N 1
ATOM 1298 C CA . LEU A 1 174 ? -19.490 -0.304 26.969 1.00 87.62 174 LEU A CA 1
ATOM 1299 C C . LEU A 1 174 ? -19.434 -0.672 25.481 1.00 87.62 174 LEU A C 1
ATOM 1301 O O . LEU A 1 174 ? -18.650 -1.534 25.095 1.00 87.62 174 LEU A O 1
ATOM 1305 N N . THR A 1 175 ? -20.260 -0.038 24.644 1.00 81.38 175 THR A N 1
ATOM 1306 C CA . THR A 1 175 ? -20.204 -0.215 23.185 1.00 81.38 175 THR A CA 1
ATOM 1307 C C . THR A 1 175 ? -19.399 0.880 22.482 1.00 81.38 175 THR A C 1
ATOM 1309 O O . THR A 1 175 ? -18.910 0.635 21.382 1.00 81.38 175 THR A O 1
ATOM 1312 N N . CYS A 1 176 ? -19.174 2.034 23.125 1.00 73.12 176 CYS A N 1
ATOM 1313 C CA . CYS A 1 176 ? -18.362 3.130 22.581 1.00 73.12 176 CYS A CA 1
ATOM 1314 C C . CYS A 1 176 ? -16.887 2.781 22.331 1.00 73.12 176 CYS A C 1
ATOM 1316 O O . CYS A 1 176 ? -16.263 3.449 21.513 1.00 73.12 176 CYS A O 1
ATOM 1318 N N . ASP A 1 177 ? -16.328 1.756 22.984 1.00 67.75 177 ASP A N 1
ATOM 1319 C CA . ASP A 1 177 ? -14.922 1.363 22.781 1.00 67.75 177 ASP A CA 1
ATOM 1320 C C . ASP A 1 177 ? -14.653 0.812 21.365 1.00 67.75 177 ASP A C 1
ATOM 1322 O O . ASP A 1 177 ? -13.497 0.670 20.969 1.00 67.75 177 ASP A O 1
ATOM 1326 N N . ARG A 1 178 ? -15.710 0.518 20.590 1.00 69.50 178 ARG A N 1
ATOM 1327 C CA . ARG A 1 178 ? -15.633 0.111 19.180 1.00 69.50 178 ARG A CA 1
ATOM 1328 C C . ARG A 1 178 ? -16.665 0.849 18.324 1.00 69.50 178 ARG A C 1
ATOM 1330 O O . ARG A 1 178 ? -17.720 0.281 18.008 1.00 69.50 178 ARG A O 1
ATOM 1337 N N . PRO A 1 179 ? -16.398 2.115 17.952 1.00 68.25 179 PRO A N 1
ATOM 1338 C CA . PRO A 1 179 ? -17.308 2.909 17.128 1.00 68.25 179 PRO A CA 1
ATOM 1339 C C . PRO A 1 179 ? -17.595 2.260 15.767 1.00 68.25 179 PRO A C 1
ATOM 1341 O O . PRO A 1 179 ? -18.665 2.500 15.203 1.00 68.25 179 PRO A O 1
ATOM 1344 N N . GLU A 1 180 ? -16.729 1.355 15.294 1.00 76.50 180 GLU A N 1
ATOM 1345 C CA . GLU A 1 180 ? -16.943 0.575 14.075 1.00 76.50 180 GLU A CA 1
ATOM 1346 C C . GLU A 1 180 ? -18.222 -0.267 14.074 1.00 76.50 180 GLU A C 1
ATOM 1348 O O . GLU A 1 180 ? -18.714 -0.646 13.014 1.00 76.50 180 GLU A O 1
ATOM 1353 N N . ARG A 1 181 ? -18.776 -0.564 15.254 1.00 69.12 181 ARG A N 1
ATOM 1354 C CA . ARG A 1 181 ? -20.021 -1.330 15.398 1.00 69.12 181 ARG A CA 1
ATOM 1355 C C . ARG A 1 181 ? -21.274 -0.460 15.373 1.00 69.12 181 ARG A C 1
ATOM 1357 O O . ARG A 1 181 ? -22.363 -0.981 15.150 1.00 69.12 181 ARG A O 1
ATOM 1364 N N . ILE A 1 182 ? -21.132 0.828 15.672 1.00 68.00 182 ILE A N 1
ATOM 1365 C CA . ILE A 1 182 ? -22.247 1.774 15.805 1.00 68.00 182 ILE A CA 1
ATOM 1366 C C . ILE A 1 182 ? -22.421 2.554 14.503 1.00 68.00 182 ILE A C 1
ATOM 1368 O O . ILE A 1 182 ? -23.541 2.806 14.066 1.00 68.00 182 ILE A O 1
ATOM 1372 N N . VAL A 1 183 ? -21.308 2.921 13.873 1.00 70.69 183 VAL A N 1
ATOM 1373 C CA . VAL A 1 183 ? -21.294 3.742 12.670 1.00 70.69 183 VAL A CA 1
ATOM 1374 C C . VAL A 1 183 ? -21.220 2.833 11.448 1.00 70.69 183 VAL A C 1
ATOM 1376 O O . VAL A 1 183 ? -20.201 2.193 11.185 1.00 70.69 183 VAL A O 1
ATOM 1379 N N . ALA A 1 184 ? -22.314 2.776 10.685 1.00 73.38 184 ALA A N 1
ATOM 1380 C CA . ALA A 1 184 ? -22.289 2.178 9.355 1.00 73.38 184 ALA A CA 1
ATOM 1381 C C . ALA A 1 184 ? -21.222 2.889 8.503 1.00 73.38 184 ALA A C 1
ATOM 1383 O O . ALA A 1 184 ? -21.098 4.106 8.589 1.00 73.38 184 ALA A O 1
ATOM 1384 N N . GLN A 1 185 ? -20.472 2.142 7.684 1.00 81.94 185 GLN A N 1
ATOM 1385 C CA . GLN A 1 185 ? -19.373 2.694 6.868 1.00 81.94 185 GLN A CA 1
ATOM 1386 C C . GLN A 1 185 ? -18.223 3.284 7.708 1.00 81.94 185 GLN A C 1
ATOM 1388 O O . GLN A 1 185 ? -17.624 4.307 7.379 1.00 81.94 185 GLN A O 1
ATOM 1393 N N . TRP A 1 186 ? -17.886 2.631 8.824 1.00 81.75 186 TRP A N 1
ATOM 1394 C CA . TRP A 1 186 ? -16.722 3.006 9.628 1.00 81.75 186 TRP A CA 1
ATOM 1395 C C . TRP A 1 186 ? -15.410 3.169 8.839 1.00 81.75 186 TRP A C 1
ATOM 1397 O O . TRP A 1 186 ? -14.666 4.102 9.151 1.00 81.75 186 TRP A O 1
ATOM 1407 N N . PRO A 1 187 ? -15.088 2.338 7.824 1.00 77.62 187 PRO A N 1
ATOM 1408 C CA . PRO A 1 187 ? -13.893 2.555 7.009 1.00 77.62 187 PRO A CA 1
ATOM 1409 C C . PRO A 1 187 ? -13.869 3.931 6.331 1.00 77.62 187 PRO A C 1
ATOM 1411 O O . PRO A 1 187 ? -12.836 4.595 6.311 1.00 77.62 187 PRO A O 1
ATOM 1414 N N . GLU A 1 188 ? -15.005 4.384 5.810 1.00 79.44 188 GLU A N 1
ATOM 1415 C CA . GLU A 1 188 ? -15.185 5.679 5.164 1.00 79.44 188 GLU A CA 1
ATOM 1416 C C . GLU A 1 188 ? -15.066 6.816 6.184 1.00 79.44 188 GLU A C 1
ATOM 1418 O O . GLU A 1 188 ? -14.304 7.756 5.972 1.00 79.44 188 GLU A O 1
ATOM 1423 N N . VAL A 1 189 ? -15.712 6.679 7.344 1.00 84.44 189 VAL A N 1
ATOM 1424 C CA . VAL A 1 189 ? -15.598 7.657 8.439 1.00 84.44 189 VAL A CA 1
ATOM 1425 C C . VAL A 1 189 ? -14.169 7.741 8.970 1.00 84.44 189 VAL A C 1
ATOM 1427 O O . VAL A 1 189 ? -13.686 8.828 9.267 1.00 84.44 189 VAL A O 1
ATOM 1430 N N . THR A 1 190 ? -13.449 6.621 9.036 1.00 80.38 190 THR A N 1
ATOM 1431 C CA . THR A 1 190 ? -12.028 6.602 9.411 1.00 80.38 190 THR A CA 1
ATOM 1432 C C . THR A 1 190 ? -11.195 7.386 8.401 1.00 80.38 190 THR A C 1
ATOM 1434 O O . THR A 1 190 ? -10.340 8.175 8.800 1.00 80.38 190 THR A O 1
ATOM 1437 N N . LYS A 1 191 ? -11.464 7.232 7.096 1.00 78.50 191 LYS A N 1
ATOM 1438 C CA . LYS A 1 191 ? -10.807 8.035 6.052 1.00 78.50 191 LYS A CA 1
ATOM 1439 C C . LYS A 1 191 ? -11.103 9.524 6.220 1.00 78.50 191 LYS A C 1
ATOM 1441 O O . LYS A 1 191 ? -10.192 10.337 6.094 1.00 78.50 191 LYS A O 1
ATOM 1446 N N . ASP A 1 192 ? -12.338 9.890 6.546 1.00 81.38 192 ASP A N 1
ATOM 1447 C CA . ASP A 1 192 ? -12.705 11.290 6.765 1.00 81.38 192 ASP A CA 1
ATOM 1448 C C . ASP A 1 192 ? -12.089 11.869 8.045 1.00 81.38 192 ASP A C 1
ATOM 1450 O O . ASP A 1 192 ? -11.596 12.996 8.034 1.00 81.38 192 ASP A O 1
ATOM 1454 N N . LEU A 1 193 ? -12.007 11.091 9.126 1.00 83.50 193 LEU A N 1
ATOM 1455 C CA . LEU A 1 193 ? -11.289 11.481 10.343 1.00 83.50 193 LEU A CA 1
ATOM 1456 C C . LEU A 1 193 ? -9.792 11.684 10.078 1.00 83.50 193 LEU A C 1
ATOM 1458 O O . LEU A 1 193 ? -9.211 12.655 10.564 1.00 83.50 193 LEU A O 1
ATOM 1462 N N . LEU A 1 194 ? -9.177 10.817 9.268 1.00 81.81 194 LEU A N 1
ATOM 1463 C CA . LEU A 1 194 ? -7.790 10.981 8.828 1.00 81.81 194 LEU A CA 1
ATOM 1464 C C . LEU A 1 194 ? -7.606 12.248 7.981 1.00 81.81 194 LEU A C 1
ATOM 1466 O O . LEU A 1 194 ? -6.623 12.962 8.169 1.00 81.81 194 LEU A O 1
ATOM 1470 N N . ARG A 1 195 ? -8.566 12.586 7.109 1.00 79.75 195 ARG A N 1
ATOM 1471 C CA . ARG A 1 195 ? -8.552 13.853 6.355 1.00 79.75 195 ARG A CA 1
ATOM 1472 C C . ARG A 1 195 ? -8.629 15.067 7.278 1.00 79.75 195 ARG A C 1
ATOM 1474 O O . ARG A 1 195 ? -7.868 16.011 7.096 1.00 79.75 195 ARG A O 1
ATOM 1481 N N . ILE A 1 196 ? -9.501 15.029 8.288 1.00 86.56 196 ILE A N 1
ATOM 1482 C CA . ILE A 1 196 ? -9.642 16.109 9.280 1.00 86.56 196 ILE A CA 1
ATOM 1483 C C . ILE A 1 196 ? -8.352 16.295 10.089 1.00 86.56 196 ILE A C 1
ATOM 1485 O O . ILE A 1 196 ? -8.037 17.415 10.485 1.00 86.56 196 ILE A O 1
ATOM 1489 N N . HIS A 1 197 ? -7.585 15.224 10.314 1.00 84.56 197 HIS A N 1
ATOM 1490 C CA . HIS A 1 197 ? -6.321 15.301 11.044 1.00 84.56 197 HIS A CA 1
ATOM 1491 C C . HIS A 1 197 ? -5.242 16.135 10.324 1.00 84.56 197 HIS A C 1
ATOM 1493 O O . HIS A 1 197 ? -4.283 16.556 10.967 1.00 84.56 197 HIS A O 1
ATOM 1499 N N . GLY A 1 198 ? -5.394 16.410 9.022 1.00 88.19 198 GLY A N 1
ATOM 1500 C CA . GLY A 1 198 ? -4.446 17.228 8.263 1.00 88.19 198 GLY A CA 1
ATOM 1501 C C . GLY A 1 198 ? -3.125 16.501 8.020 1.00 88.19 198 GLY A C 1
ATOM 1502 O O . GLY A 1 198 ? -2.062 16.923 8.489 1.00 88.19 198 GLY A O 1
ATOM 1503 N N . LEU A 1 199 ? -3.187 15.374 7.302 1.00 90.69 199 LEU A N 1
ATOM 1504 C CA . LEU A 1 199 ? -2.001 14.597 6.917 1.00 90.69 199 LEU A CA 1
ATOM 1505 C C . LEU A 1 199 ? -1.076 15.349 5.940 1.00 90.69 199 LEU A C 1
ATOM 1507 O O . LEU A 1 199 ? 0.040 14.905 5.723 1.00 90.69 199 LEU A O 1
ATOM 1511 N N . ASP A 1 200 ? -1.502 16.493 5.399 1.00 90.19 200 ASP A N 1
ATOM 1512 C CA . ASP A 1 200 ? -0.694 17.454 4.632 1.00 90.19 200 ASP A CA 1
ATOM 1513 C C . ASP A 1 200 ? 0.263 18.294 5.496 1.00 90.19 200 ASP A C 1
ATOM 1515 O O . ASP A 1 200 ? 1.053 19.086 4.978 1.00 90.19 200 ASP A O 1
ATOM 1519 N N . SER A 1 201 ? 0.212 18.135 6.819 1.00 93.56 201 SER A N 1
ATOM 1520 C CA . SER A 1 201 ? 1.075 18.838 7.764 1.00 93.56 201 SER A CA 1
ATOM 1521 C C . SER A 1 201 ? 2.221 17.961 8.282 1.00 93.56 201 SER A C 1
ATOM 1523 O O . SER A 1 201 ? 2.098 16.743 8.405 1.00 93.56 201 SER A O 1
ATOM 1525 N N . LEU A 1 202 ? 3.330 18.594 8.695 1.00 95.25 202 LEU A N 1
ATOM 1526 C CA . LEU A 1 202 ? 4.455 17.906 9.353 1.00 95.25 202 LEU A CA 1
ATOM 1527 C C . LEU A 1 202 ? 4.007 17.103 10.582 1.00 95.25 202 LEU A C 1
ATOM 1529 O O . LEU A 1 202 ? 4.500 16.005 10.824 1.00 95.25 202 LEU A O 1
ATOM 1533 N N . VAL A 1 203 ? 3.069 17.657 11.357 1.00 95.19 203 VAL A N 1
ATOM 1534 C CA . VAL A 1 203 ? 2.548 17.022 12.572 1.00 95.19 203 VAL A CA 1
ATOM 1535 C C . VAL A 1 203 ? 1.704 15.802 12.216 1.00 95.19 203 VAL A C 1
ATOM 1537 O O . VAL A 1 203 ? 1.888 14.755 12.832 1.00 95.19 203 VAL A O 1
ATOM 1540 N N . GLY A 1 204 ? 0.844 15.909 11.198 1.00 94.44 204 GLY A N 1
ATOM 1541 C CA . GLY A 1 204 ? 0.015 14.803 10.721 1.00 94.44 204 GLY A CA 1
ATOM 1542 C C . GLY A 1 204 ? 0.845 13.650 10.155 1.00 94.44 204 GLY A C 1
ATOM 1543 O O . GLY A 1 204 ? 0.621 12.498 10.525 1.00 94.44 204 GLY A O 1
ATOM 1544 N N . LEU A 1 205 ? 1.861 13.950 9.336 1.00 95.19 205 LEU A N 1
ATOM 1545 C CA . LEU A 1 205 ? 2.805 12.942 8.842 1.00 95.19 205 LEU A CA 1
ATOM 1546 C C . LEU A 1 205 ? 3.592 12.298 9.987 1.00 95.19 205 LEU A C 1
ATOM 1548 O O . LEU A 1 205 ? 3.662 11.075 10.071 1.00 95.19 205 LEU A O 1
ATOM 1552 N N . CYS A 1 206 ? 4.143 13.097 10.903 1.00 96.50 206 CYS A N 1
ATOM 1553 C CA . CYS A 1 206 ? 4.884 12.572 12.050 1.00 96.50 206 CYS A CA 1
ATOM 1554 C C . CYS A 1 206 ? 4.004 11.657 12.916 1.00 96.50 206 CYS A C 1
ATOM 1556 O O . CYS A 1 206 ? 4.433 10.569 13.295 1.00 96.50 206 CYS A O 1
ATOM 1558 N N . TRP A 1 207 ? 2.751 12.047 13.170 1.00 95.25 207 TRP A N 1
ATOM 1559 C CA . TRP A 1 207 ? 1.778 11.217 13.878 1.00 95.25 207 TRP A CA 1
ATOM 1560 C C . TRP A 1 207 ? 1.510 9.895 13.148 1.00 95.25 207 TRP A C 1
ATOM 1562 O O . TRP A 1 207 ? 1.632 8.830 13.757 1.00 95.25 207 TRP A O 1
ATOM 1572 N N . LEU A 1 208 ? 1.215 9.949 11.844 1.00 95.31 208 LEU A N 1
ATOM 1573 C CA . LEU A 1 208 ? 0.918 8.767 11.032 1.00 95.31 208 LEU A CA 1
ATOM 1574 C C . LEU A 1 208 ? 2.090 7.783 11.046 1.00 95.31 208 LEU A C 1
ATOM 1576 O O . LEU A 1 208 ? 1.915 6.602 11.342 1.00 95.31 208 LEU A O 1
ATOM 1580 N N . PHE A 1 209 ? 3.298 8.267 10.764 1.00 96.56 209 PHE A N 1
ATOM 1581 C CA . PHE A 1 209 ? 4.477 7.413 10.693 1.00 96.56 209 PHE A CA 1
ATOM 1582 C C . PHE A 1 209 ? 4.871 6.848 12.058 1.00 96.56 209 PHE A C 1
ATOM 1584 O O . PHE A 1 209 ? 5.215 5.674 12.125 1.00 96.56 209 PHE A O 1
ATOM 1591 N N . ARG A 1 210 ? 4.744 7.604 13.157 1.00 96.44 210 ARG A N 1
ATOM 1592 C CA . ARG A 1 210 ? 4.972 7.060 14.512 1.00 96.44 210 ARG A CA 1
ATOM 1593 C C . ARG A 1 210 ? 3.941 6.007 14.902 1.00 96.44 210 ARG A C 1
ATOM 1595 O O . ARG A 1 210 ? 4.248 5.122 15.692 1.00 96.44 210 ARG A O 1
ATOM 1602 N N . HIS A 1 211 ? 2.728 6.091 14.360 1.00 94.00 211 HIS A N 1
ATOM 1603 C CA . HIS A 1 211 ? 1.706 5.077 14.587 1.00 94.00 211 HIS A CA 1
ATOM 1604 C C . HIS A 1 211 ? 1.977 3.790 13.792 1.00 94.00 211 HIS A C 1
ATOM 1606 O O . HIS A 1 211 ? 1.757 2.696 14.303 1.00 94.00 211 HIS A O 1
ATOM 1612 N N . VAL A 1 212 ? 2.478 3.909 12.557 1.00 95.31 212 VAL A N 1
ATOM 1613 C CA . VAL A 1 212 ? 2.779 2.756 11.684 1.00 95.31 212 VAL A CA 1
ATOM 1614 C C . VAL A 1 212 ? 4.137 2.112 11.999 1.00 95.31 212 VAL A C 1
ATOM 1616 O O . VAL A 1 212 ? 4.296 0.897 11.842 1.00 95.31 212 VAL A O 1
ATOM 1619 N N . PHE A 1 213 ? 5.102 2.905 12.457 1.00 96.25 213 PHE A N 1
ATOM 1620 C CA . PHE A 1 213 ? 6.464 2.494 12.803 1.00 96.25 213 PHE A CA 1
ATOM 1621 C C . PHE A 1 213 ? 6.808 2.902 14.243 1.00 96.25 213 PHE A C 1
ATOM 1623 O O . PHE A 1 213 ? 7.706 3.716 14.449 1.00 96.25 213 PHE A O 1
ATOM 1630 N N . PRO A 1 214 ? 6.106 2.369 15.260 1.00 95.19 214 PRO A N 1
ATOM 1631 C CA . PRO A 1 214 ? 6.416 2.673 16.656 1.00 95.19 214 PRO A CA 1
ATOM 1632 C C . PRO A 1 214 ? 7.810 2.189 17.075 1.00 95.19 214 PRO A C 1
ATOM 1634 O O . PRO A 1 214 ? 8.338 2.653 18.081 1.00 95.19 214 PRO A O 1
ATOM 1637 N N . GLU A 1 215 ? 8.387 1.242 16.332 1.00 94.69 215 GLU A N 1
ATOM 1638 C CA . GLU A 1 215 ? 9.702 0.668 16.607 1.00 94.69 215 GLU A CA 1
ATOM 1639 C C . GLU A 1 215 ? 10.864 1.503 16.038 1.00 94.69 215 GLU A C 1
ATOM 1641 O O . GLU A 1 215 ? 12.006 1.281 16.430 1.00 94.69 215 GLU A O 1
ATOM 1646 N N . LEU A 1 216 ? 10.590 2.435 15.117 1.00 95.62 216 LEU A N 1
ATOM 1647 C CA . LEU A 1 216 ? 11.603 3.247 14.440 1.00 95.62 216 LEU A CA 1
ATOM 1648 C C . LEU A 1 216 ? 11.556 4.688 14.942 1.00 95.62 216 LEU A C 1
ATOM 1650 O O . LEU A 1 216 ? 10.491 5.222 15.264 1.00 95.62 216 LEU A O 1
ATOM 1654 N N . GLU A 1 217 ? 12.705 5.356 14.957 1.00 96.69 217 GLU A N 1
ATOM 1655 C CA . GLU A 1 217 ? 12.712 6.803 15.141 1.00 96.69 217 GLU A CA 1
ATOM 1656 C C . GLU A 1 217 ? 12.239 7.467 13.842 1.00 96.69 217 GLU A C 1
ATOM 1658 O O . GLU A 1 217 ? 12.702 7.149 12.747 1.00 96.69 217 GLU A O 1
ATOM 1663 N N . VAL A 1 218 ? 11.266 8.369 13.964 1.00 97.69 218 VAL A N 1
ATOM 1664 C CA . VAL A 1 218 ? 10.635 9.045 12.828 1.00 97.69 218 VAL A CA 1
ATOM 1665 C C . VAL A 1 218 ? 10.964 10.524 12.898 1.00 97.69 218 VAL A C 1
ATOM 1667 O O . VAL A 1 218 ? 10.535 11.220 13.823 1.00 97.69 218 VAL A O 1
ATOM 1670 N N . GLN A 1 219 ? 11.647 11.017 11.873 1.00 97.56 219 GLN A N 1
ATOM 1671 C CA . GLN A 1 219 ? 11.859 12.438 11.649 1.00 97.56 219 GLN A CA 1
ATOM 1672 C C . GLN A 1 219 ? 11.133 12.856 10.373 1.00 97.56 219 GLN A C 1
ATOM 1674 O O . GLN A 1 219 ? 11.273 12.224 9.330 1.00 97.56 219 GLN A O 1
ATOM 1679 N N . VAL A 1 220 ? 10.353 13.932 10.458 1.00 97.44 220 VAL A N 1
ATOM 1680 C CA . VAL A 1 220 ? 9.679 14.522 9.300 1.00 97.44 220 VAL A CA 1
ATOM 1681 C C . VAL A 1 220 ? 10.150 15.955 9.155 1.00 97.44 220 VAL A C 1
ATOM 1683 O O . VAL A 1 220 ? 10.034 16.751 10.087 1.00 97.44 220 VAL A O 1
ATOM 1686 N N . GLU A 1 221 ? 10.662 16.285 7.981 1.00 96.44 221 GLU A N 1
ATOM 1687 C CA . GLU A 1 221 ? 11.123 17.622 7.642 1.00 96.44 221 GLU A CA 1
ATOM 1688 C C . GLU A 1 221 ? 10.522 18.087 6.317 1.00 96.44 221 GLU A C 1
ATOM 1690 O O . GLU A 1 221 ? 10.123 17.292 5.465 1.00 96.44 221 GLU A O 1
ATOM 1695 N N . ARG A 1 222 ? 10.405 19.407 6.162 1.00 94.44 222 ARG A N 1
ATOM 1696 C CA . ARG A 1 222 ? 9.996 20.015 4.898 1.00 94.44 222 ARG A CA 1
ATOM 1697 C C . ARG A 1 222 ? 11.258 20.379 4.138 1.00 94.44 222 ARG A C 1
ATOM 1699 O O . ARG A 1 222 ? 11.987 21.277 4.560 1.00 94.44 222 ARG A O 1
ATOM 1706 N N . THR A 1 223 ? 11.473 19.721 3.012 1.00 91.75 223 THR A N 1
ATOM 1707 C CA . THR A 1 223 ? 12.634 19.946 2.159 1.00 91.75 223 THR A CA 1
ATOM 1708 C C . THR A 1 223 ? 12.189 20.748 0.942 1.00 91.75 223 THR A C 1
ATOM 1710 O O . THR A 1 223 ? 11.212 20.424 0.268 1.00 91.75 223 THR A O 1
ATOM 1713 N N . ALA A 1 224 ? 12.873 21.860 0.677 1.00 83.62 224 ALA A N 1
ATOM 1714 C CA . ALA A 1 224 ? 12.701 22.589 -0.572 1.00 83.62 224 ALA A CA 1
ATOM 1715 C C . ALA A 1 224 ? 13.613 21.936 -1.608 1.00 83.62 224 ALA A C 1
ATOM 1717 O O . ALA A 1 224 ? 14.818 22.195 -1.628 1.00 83.62 224 ALA A O 1
ATOM 1718 N N . GLU A 1 225 ? 13.055 21.053 -2.431 1.00 80.75 225 GLU A N 1
ATOM 1719 C CA . GLU A 1 225 ? 13.813 20.455 -3.518 1.00 80.75 225 GLU A CA 1
ATOM 1720 C C . GLU A 1 225 ? 13.680 21.297 -4.791 1.00 80.75 225 GLU A C 1
ATOM 1722 O O . GLU A 1 225 ? 12.588 21.687 -5.201 1.00 80.75 225 GLU A O 1
ATOM 1727 N N . GLN A 1 226 ? 14.817 21.570 -5.435 1.00 78.25 226 GLN A N 1
ATOM 1728 C CA . GLN A 1 226 ? 14.857 22.252 -6.724 1.00 78.25 226 GLN A CA 1
ATOM 1729 C C . GLN A 1 226 ? 14.777 21.239 -7.858 1.00 78.25 226 GLN A C 1
ATOM 1731 O O . GLN A 1 226 ? 15.801 20.743 -8.337 1.00 78.25 226 GLN A O 1
ATOM 1736 N N . LEU A 1 227 ? 13.562 20.977 -8.338 1.00 75.50 227 LEU A N 1
ATOM 1737 C CA . LEU A 1 227 ? 13.379 20.149 -9.520 1.00 75.50 227 LEU A CA 1
ATOM 1738 C C . LEU A 1 227 ? 13.822 20.931 -10.761 1.00 75.50 227 LEU A C 1
ATOM 1740 O O . LEU A 1 227 ? 13.351 22.040 -11.029 1.00 75.50 227 LEU A O 1
ATOM 1744 N N . ARG A 1 228 ? 14.738 20.347 -11.538 1.00 74.75 228 ARG A N 1
ATOM 1745 C CA . ARG A 1 228 ? 15.120 20.875 -12.851 1.00 74.75 228 ARG A CA 1
ATOM 1746 C C . ARG A 1 228 ? 14.168 20.325 -13.896 1.00 74.75 228 ARG A C 1
ATOM 1748 O O . ARG A 1 228 ? 14.301 19.177 -14.310 1.00 74.75 228 ARG A O 1
ATOM 1755 N N . VAL A 1 229 ? 13.228 21.152 -14.331 1.00 75.50 229 VAL A N 1
ATOM 1756 C CA . VAL A 1 229 ? 12.291 20.776 -15.389 1.00 75.50 229 VAL A CA 1
ATOM 1757 C C . VAL A 1 229 ? 12.809 21.344 -16.712 1.00 75.50 229 VAL A C 1
ATOM 1759 O O . VAL A 1 229 ? 13.098 22.547 -16.782 1.00 75.50 229 VAL A O 1
ATOM 1762 N N . PRO A 1 230 ? 12.976 20.514 -17.760 1.00 67.94 230 PRO A N 1
ATOM 1763 C CA . PRO A 1 230 ? 13.293 21.018 -19.086 1.00 67.94 230 PRO A CA 1
ATOM 1764 C C . PRO A 1 230 ? 12.116 21.866 -19.568 1.00 67.94 230 PRO A C 1
ATOM 1766 O O . PRO A 1 230 ? 10.984 21.392 -19.640 1.00 67.94 230 PRO A O 1
ATOM 1769 N N . TYR A 1 231 ? 12.374 23.136 -19.860 1.00 67.38 231 TYR A N 1
ATOM 1770 C CA . TYR A 1 231 ? 11.335 24.050 -20.321 1.00 67.38 231 TYR A CA 1
ATOM 1771 C C . TYR A 1 231 ? 11.346 24.074 -21.851 1.00 67.38 231 TYR A C 1
ATOM 1773 O O . TYR A 1 231 ? 12.412 24.179 -22.466 1.00 67.38 231 TYR A O 1
ATOM 1781 N N . ALA A 1 232 ? 10.177 23.957 -22.482 1.00 57.03 232 ALA A N 1
ATOM 1782 C CA . ALA A 1 232 ? 10.071 24.178 -23.920 1.00 57.03 232 ALA A CA 1
ATOM 1783 C C . ALA A 1 232 ? 10.418 25.651 -24.197 1.00 57.03 232 ALA A C 1
ATOM 1785 O O . ALA A 1 232 ? 9.830 26.545 -23.598 1.00 57.03 232 ALA A O 1
ATOM 1786 N N . ALA A 1 233 ? 11.435 25.896 -25.027 1.00 55.78 233 ALA A N 1
ATOM 1787 C CA . ALA A 1 233 ? 12.065 27.206 -25.200 1.00 55.78 233 ALA A CA 1
ATOM 1788 C C . ALA A 1 233 ? 11.058 28.364 -25.381 1.00 55.78 233 ALA A C 1
ATOM 1790 O O . ALA A 1 233 ? 10.137 28.268 -26.189 1.00 55.78 233 ALA A O 1
ATOM 1791 N N . ALA A 1 234 ? 11.277 29.478 -24.672 1.00 55.72 234 ALA A N 1
ATOM 1792 C CA . ALA A 1 234 ? 10.488 30.705 -24.807 1.00 55.72 234 ALA A CA 1
ATOM 1793 C C . ALA A 1 234 ? 10.538 31.241 -26.256 1.00 55.72 234 ALA A C 1
ATOM 1795 O O . ALA A 1 234 ? 11.633 31.408 -26.803 1.00 55.72 234 ALA A O 1
ATOM 1796 N N . ARG A 1 235 ? 9.387 31.529 -26.892 1.00 51.66 235 ARG A N 1
ATOM 1797 C CA . ARG A 1 235 ? 9.333 32.000 -28.296 1.00 51.66 235 ARG A CA 1
ATOM 1798 C C . ARG A 1 235 ? 8.838 33.443 -28.406 1.00 51.66 235 ARG A C 1
ATOM 1800 O O . ARG A 1 235 ? 7.698 33.743 -28.065 1.00 51.66 235 ARG A O 1
ATOM 1807 N N . LEU A 1 236 ? 9.648 34.319 -29.007 1.00 52.25 236 LEU A N 1
ATOM 1808 C CA . LEU A 1 236 ? 9.200 35.636 -29.483 1.00 52.25 236 LEU A CA 1
ATOM 1809 C C . LEU A 1 236 ? 9.117 35.675 -31.013 1.00 52.25 236 LEU A C 1
ATOM 1811 O O . LEU A 1 236 ? 10.118 35.455 -31.690 1.00 52.25 236 LEU A O 1
ATOM 1815 N N . GLY A 1 237 ? 7.934 36.025 -31.530 1.00 66.62 237 GLY A N 1
ATOM 1816 C CA . GLY A 1 237 ? 7.538 35.917 -32.942 1.00 66.62 237 GLY A CA 1
ATOM 1817 C C . GLY A 1 237 ? 6.650 34.684 -33.158 1.00 66.62 237 GLY A C 1
ATOM 1818 O O . GLY A 1 237 ? 6.886 33.669 -32.516 1.00 66.62 237 GLY A O 1
ATOM 1819 N N . SER A 1 238 ? 5.575 34.785 -33.961 1.00 52.50 238 SER A N 1
ATOM 1820 C CA . SER A 1 238 ? 4.384 33.893 -33.877 1.00 52.50 238 SER A CA 1
ATOM 1821 C C . SER A 1 238 ? 4.173 33.360 -32.444 1.00 52.50 238 SER A C 1
ATOM 1823 O O . SER A 1 238 ? 4.285 32.163 -32.183 1.00 52.50 238 SER A O 1
ATOM 1825 N N . SER A 1 239 ? 4.061 34.329 -31.532 1.00 51.69 239 SER A N 1
ATOM 1826 C CA . SER A 1 239 ? 4.666 34.340 -30.196 1.00 51.69 239 SER A CA 1
ATOM 1827 C C . SER A 1 239 ? 4.020 33.421 -29.162 1.00 51.69 239 SER A C 1
ATOM 1829 O O . SER A 1 239 ? 2.801 33.318 -29.113 1.00 51.69 239 SER A O 1
ATOM 1831 N N . GLU A 1 240 ? 4.827 32.932 -28.218 1.00 46.19 240 GLU A N 1
ATOM 1832 C CA . GLU A 1 240 ? 4.368 32.568 -26.874 1.00 46.19 240 GLU A CA 1
ATOM 1833 C C . GLU A 1 240 ? 5.276 33.224 -25.830 1.00 46.19 240 GLU A C 1
ATOM 1835 O O . GLU A 1 240 ? 6.425 32.837 -25.613 1.00 46.19 240 GLU A O 1
ATOM 1840 N N . LEU A 1 241 ? 4.714 34.225 -25.159 1.00 59.50 241 LEU A N 1
ATOM 1841 C CA . LEU A 1 241 ? 5.240 34.808 -23.933 1.00 59.50 241 LEU A CA 1
ATOM 1842 C C . LEU A 1 241 ? 4.154 34.683 -22.863 1.00 59.50 241 LEU A C 1
ATOM 1844 O O . LEU A 1 241 ? 3.146 35.384 -22.901 1.00 59.50 241 LEU A O 1
ATOM 1848 N N . GLY A 1 242 ? 4.385 33.775 -21.923 1.00 62.66 242 GLY A N 1
ATOM 1849 C CA . GLY A 1 242 ? 3.701 33.646 -20.636 1.00 62.66 242 GLY A CA 1
ATOM 1850 C C . GLY A 1 242 ? 4.759 33.468 -19.546 1.00 62.66 242 GLY A C 1
ATOM 1851 O O . GLY A 1 242 ? 5.820 34.074 -19.655 1.00 62.66 242 GLY A O 1
ATOM 1852 N N . SER A 1 243 ? 4.518 32.616 -18.541 1.00 57.12 243 SER A N 1
ATOM 1853 C CA . SER A 1 243 ? 5.464 32.187 -17.487 1.00 57.12 243 SER A CA 1
ATOM 1854 C C . SER A 1 243 ? 6.688 31.420 -18.029 1.00 57.12 243 SER A C 1
ATOM 1856 O O . SER A 1 243 ? 7.011 30.326 -17.578 1.00 57.12 243 SER A O 1
ATOM 1858 N N . ALA A 1 244 ? 7.365 31.981 -19.026 1.00 58.59 244 ALA A N 1
ATOM 1859 C CA . ALA A 1 244 ? 8.473 31.373 -19.724 1.00 58.59 244 ALA A CA 1
ATOM 1860 C C . ALA A 1 244 ? 9.775 31.649 -18.969 1.00 58.59 244 ALA A C 1
ATOM 1862 O O . ALA A 1 244 ? 10.181 32.799 -18.789 1.00 58.59 244 ALA A O 1
ATOM 1863 N N . SER A 1 245 ? 10.445 30.581 -18.545 1.00 60.12 245 SER A N 1
ATOM 1864 C CA . SER A 1 245 ? 11.811 30.669 -18.036 1.00 60.12 245 SER A CA 1
ATOM 1865 C C . SER A 1 245 ? 12.783 30.738 -19.212 1.00 60.12 245 SER A C 1
ATOM 1867 O O . SER A 1 245 ? 12.726 29.924 -20.134 1.00 60.12 245 SER A O 1
ATOM 1869 N N . PHE A 1 246 ? 13.697 31.707 -19.189 1.00 65.75 246 PHE A N 1
ATOM 1870 C CA . PHE A 1 246 ? 14.767 31.801 -20.179 1.00 65.75 246 PHE A CA 1
ATOM 1871 C C . PHE A 1 246 ? 15.834 30.738 -19.890 1.00 65.75 246 PHE A C 1
ATOM 1873 O O . PHE A 1 246 ? 16.523 30.797 -18.874 1.00 65.75 246 PHE A O 1
ATOM 1880 N N . GLY A 1 247 ? 15.969 29.761 -20.786 1.00 71.06 247 GLY A N 1
ATOM 1881 C CA . GLY A 1 247 ? 16.941 28.672 -20.681 1.00 71.06 247 GLY A CA 1
ATOM 1882 C C . GLY A 1 247 ? 16.352 27.332 -21.116 1.00 71.06 247 GLY A C 1
ATOM 1883 O O . GLY A 1 247 ? 15.154 27.210 -21.343 1.00 71.06 247 GLY A O 1
ATOM 1884 N N . TRP A 1 248 ? 17.201 26.310 -21.236 1.00 67.00 248 TRP A N 1
ATOM 1885 C CA . TRP A 1 248 ? 16.756 24.940 -21.530 1.00 67.00 248 TRP A CA 1
ATOM 1886 C C . TRP A 1 248 ? 16.311 24.174 -20.270 1.00 67.00 248 TRP A C 1
ATOM 1888 O O . TRP A 1 248 ? 15.704 23.111 -20.377 1.00 67.00 248 TRP A O 1
ATOM 1898 N N . MET A 1 249 ? 16.582 24.721 -19.077 1.00 74.31 249 MET A N 1
ATOM 1899 C CA . MET A 1 249 ? 16.122 24.211 -17.782 1.00 74.31 249 MET A CA 1
ATOM 1900 C C . MET A 1 249 ? 15.612 25.353 -16.911 1.00 74.31 249 MET A C 1
ATOM 1902 O O . MET A 1 249 ? 16.266 26.390 -16.805 1.00 74.31 249 MET A O 1
ATOM 1906 N N . THR A 1 250 ? 14.497 25.119 -16.224 1.00 78.69 250 THR A N 1
ATOM 1907 C CA . THR A 1 250 ? 14.041 25.953 -15.109 1.00 78.69 250 THR A CA 1
ATOM 1908 C C . THR A 1 250 ? 14.173 25.180 -13.803 1.00 78.69 250 THR A C 1
ATOM 1910 O O . THR A 1 250 ? 14.056 23.954 -13.791 1.00 78.69 250 THR A O 1
ATOM 1913 N N . ARG A 1 251 ? 14.432 25.888 -12.702 1.00 78.88 251 ARG A N 1
ATOM 1914 C CA . ARG A 1 251 ? 14.363 25.314 -11.355 1.00 78.88 251 ARG A CA 1
ATOM 1915 C C . ARG A 1 251 ? 13.009 25.670 -10.771 1.00 78.88 251 ARG A C 1
ATOM 1917 O O . ARG A 1 251 ? 12.643 26.842 -10.780 1.00 78.88 251 ARG A O 1
ATOM 1924 N N . ILE A 1 252 ? 12.271 24.667 -10.326 1.00 79.31 252 ILE A N 1
ATOM 1925 C CA . ILE A 1 252 ? 11.012 24.848 -9.613 1.00 79.31 252 ILE A CA 1
ATOM 1926 C C . ILE A 1 252 ? 11.266 24.370 -8.193 1.00 79.31 252 ILE A C 1
ATOM 1928 O O . ILE A 1 252 ? 11.685 23.228 -8.005 1.00 79.31 252 ILE A O 1
ATOM 1932 N N . ASP A 1 253 ? 11.054 25.252 -7.219 1.00 77.12 253 ASP A N 1
ATOM 1933 C CA . ASP A 1 253 ? 11.041 24.853 -5.818 1.00 77.12 253 ASP A CA 1
ATOM 1934 C C . ASP A 1 253 ? 9.766 24.036 -5.599 1.00 77.12 253 ASP A C 1
ATOM 1936 O O . ASP A 1 253 ? 8.650 24.561 -5.615 1.00 77.12 253 ASP A O 1
ATOM 1940 N N . VAL A 1 254 ? 9.933 22.728 -5.451 1.00 78.88 254 VAL A N 1
ATOM 1941 C CA . VAL A 1 254 ? 8.850 21.822 -5.102 1.00 78.88 254 VAL A CA 1
ATOM 1942 C C . VAL A 1 254 ? 8.899 21.650 -3.593 1.00 78.88 254 VAL A C 1
ATOM 1944 O O . VAL A 1 254 ? 9.931 21.300 -3.019 1.00 78.88 254 VAL A O 1
ATOM 1947 N N . HIS A 1 255 ? 7.785 21.953 -2.930 1.00 75.31 255 HIS A N 1
ATOM 1948 C CA . HIS A 1 255 ? 7.636 21.615 -1.524 1.00 75.31 255 HIS A CA 1
ATOM 1949 C C . HIS A 1 255 ? 7.533 20.101 -1.416 1.00 75.31 255 HIS A C 1
ATOM 1951 O O . HIS A 1 255 ? 6.526 19.525 -1.827 1.00 75.31 255 HIS A O 1
ATOM 1957 N N . ASP A 1 256 ? 8.590 19.491 -0.895 1.00 86.31 256 ASP A N 1
ATOM 1958 C CA . ASP A 1 256 ? 8.655 18.063 -0.648 1.00 86.31 256 ASP A CA 1
ATOM 1959 C C . ASP A 1 256 ? 8.681 17.816 0.862 1.00 86.31 256 ASP A C 1
ATOM 1961 O O . ASP A 1 256 ? 9.215 18.613 1.646 1.00 86.31 256 ASP A O 1
ATOM 1965 N N . PHE A 1 257 ? 8.061 16.724 1.283 1.00 94.56 257 PHE A N 1
ATOM 1966 C CA . PHE A 1 257 ? 8.187 16.240 2.648 1.00 94.56 257 PHE A CA 1
ATOM 1967 C C . PHE A 1 257 ? 9.198 15.109 2.652 1.00 94.56 257 PHE A C 1
ATOM 1969 O O . PHE A 1 257 ? 9.053 14.145 1.906 1.00 94.56 257 PHE A O 1
ATOM 1976 N N . GLN A 1 258 ? 10.210 15.203 3.507 1.00 95.81 258 GLN A N 1
ATOM 1977 C CA . GLN A 1 258 ? 11.141 14.109 3.717 1.00 95.81 258 GLN A CA 1
ATOM 1978 C C . GLN A 1 258 ? 10.830 13.436 5.048 1.00 95.81 258 GLN A C 1
ATOM 1980 O O . GLN A 1 258 ? 10.823 14.076 6.101 1.00 95.81 258 GLN A O 1
ATOM 1985 N N . VAL A 1 259 ? 10.566 12.136 4.993 1.00 97.06 259 VAL A N 1
ATOM 1986 C CA . VAL A 1 259 ? 10.395 11.288 6.168 1.00 97.06 259 VAL A CA 1
ATOM 1987 C C . VAL A 1 259 ? 11.614 10.391 6.281 1.00 97.06 259 VAL A C 1
ATOM 1989 O O . VAL A 1 259 ? 11.827 9.518 5.439 1.00 97.06 259 VAL A O 1
ATOM 1992 N N . THR A 1 260 ? 12.402 10.601 7.326 1.00 97.44 260 THR A N 1
ATOM 1993 C CA . THR A 1 260 ? 13.546 9.759 7.665 1.00 97.44 260 THR A CA 1
ATOM 1994 C C . THR A 1 260 ? 13.123 8.788 8.761 1.00 97.44 260 THR A C 1
ATOM 1996 O O . THR A 1 260 ? 12.684 9.199 9.836 1.00 97.44 260 THR A O 1
ATOM 1999 N N . LEU A 1 261 ? 13.223 7.497 8.462 1.00 97.06 261 LEU A N 1
ATOM 2000 C CA . LEU A 1 261 ? 13.006 6.398 9.391 1.00 97.06 261 LEU A CA 1
ATOM 2001 C C . LEU A 1 261 ? 14.369 5.883 9.823 1.00 97.06 261 LEU A C 1
ATOM 2003 O O . LEU A 1 261 ? 15.098 5.333 9.002 1.00 97.06 261 LEU A O 1
ATOM 2007 N N . THR A 1 262 ? 14.712 6.060 11.088 1.00 95.75 262 THR A N 1
ATOM 2008 C CA . THR A 1 262 ? 16.002 5.640 11.625 1.00 95.75 262 THR A CA 1
ATOM 2009 C C . THR A 1 262 ? 15.840 4.320 12.360 1.00 95.75 262 THR A C 1
ATOM 2011 O O . THR A 1 262 ? 14.974 4.171 13.227 1.00 95.75 262 THR A O 1
ATOM 2014 N N . CYS A 1 263 ? 16.670 3.352 11.987 1.00 92.62 263 CYS A N 1
ATOM 2015 C CA . CYS A 1 263 ? 16.669 2.011 12.537 1.00 92.62 263 CYS A CA 1
ATOM 2016 C C . CYS A 1 263 ? 18.056 1.652 13.066 1.00 92.62 263 CYS A C 1
ATOM 2018 O O . CYS A 1 263 ? 19.040 1.729 12.330 1.00 92.62 263 CYS A O 1
ATOM 2020 N N . GLU A 1 264 ? 18.123 1.242 14.330 1.00 89.88 264 GLU A N 1
ATOM 2021 C CA . GLU A 1 264 ? 19.373 0.818 14.973 1.00 89.88 264 GLU A CA 1
ATOM 2022 C C . GLU A 1 264 ? 19.794 -0.592 14.519 1.00 89.88 264 GLU A C 1
ATOM 2024 O O . GLU A 1 264 ? 20.974 -0.853 14.329 1.00 89.88 264 GLU A O 1
ATOM 2029 N N . GLU A 1 265 ? 18.830 -1.484 14.264 1.00 87.12 265 GLU A N 1
ATOM 2030 C CA . GLU A 1 265 ? 19.077 -2.872 13.841 1.00 87.12 265 GLU A CA 1
ATOM 2031 C C . GLU A 1 265 ? 18.672 -3.090 12.375 1.00 87.12 265 GLU A C 1
ATOM 2033 O O . GLU A 1 265 ? 17.646 -2.587 11.929 1.00 87.12 265 GLU A O 1
ATOM 2038 N N . SER A 1 266 ? 19.410 -3.873 11.588 1.00 79.38 266 SER A N 1
ATOM 2039 C CA . SER A 1 266 ? 19.025 -4.158 10.190 1.00 79.38 266 SER A CA 1
ATOM 2040 C C . SER A 1 266 ? 17.848 -5.140 10.036 1.00 79.38 266 SER A C 1
ATOM 2042 O O . SER A 1 266 ? 17.179 -5.172 8.992 1.00 79.38 266 SER A O 1
ATOM 2044 N N . LEU A 1 267 ? 17.547 -5.911 11.084 1.00 82.12 267 LEU A N 1
ATOM 2045 C CA . LEU A 1 267 ? 16.538 -6.971 11.101 1.00 82.12 267 LEU A CA 1
ATOM 2046 C C . LEU A 1 267 ? 15.464 -6.681 12.160 1.00 82.12 267 LEU A C 1
ATOM 2048 O O . LEU A 1 267 ? 15.782 -6.420 13.310 1.00 82.12 267 LEU A O 1
ATOM 2052 N N . GLN A 1 268 ? 14.178 -6.774 11.805 1.00 77.38 268 GLN A N 1
ATOM 2053 C CA . GLN A 1 268 ? 13.077 -6.592 12.773 1.00 77.38 268 GLN A CA 1
ATOM 2054 C C . GLN A 1 268 ? 12.872 -7.833 13.658 1.00 77.38 268 GLN A C 1
ATOM 2056 O O . GLN A 1 268 ? 12.444 -7.778 14.810 1.00 77.38 268 GLN A O 1
ATOM 2061 N N . ARG A 1 269 ? 13.084 -8.995 13.049 1.00 76.50 269 ARG A N 1
ATOM 2062 C CA . ARG A 1 269 ? 12.995 -10.340 13.623 1.00 76.50 269 ARG A CA 1
ATOM 2063 C C . ARG A 1 269 ? 14.140 -11.142 13.009 1.00 76.50 269 ARG A C 1
ATOM 2065 O O . ARG A 1 269 ? 14.608 -10.733 11.948 1.00 76.50 269 ARG A O 1
ATOM 2072 N N . PRO A 1 270 ? 14.531 -12.309 13.557 1.00 73.06 270 PRO A N 1
ATOM 2073 C CA . PRO A 1 270 ? 15.718 -13.055 13.114 1.00 73.06 270 PRO A CA 1
ATOM 2074 C C . PRO A 1 270 ? 15.802 -13.415 11.615 1.00 73.06 270 PRO A C 1
ATOM 2076 O O . PRO A 1 270 ? 16.775 -14.037 11.207 1.00 73.06 270 PRO A O 1
ATOM 2079 N N . GLN A 1 271 ? 14.783 -13.112 10.802 1.00 78.12 271 GLN A N 1
ATOM 2080 C CA . GLN A 1 271 ? 14.687 -13.510 9.398 1.00 78.12 271 GLN A CA 1
ATOM 2081 C C . GLN A 1 271 ? 14.086 -12.457 8.448 1.00 78.12 271 GLN A C 1
ATOM 2083 O O . GLN A 1 271 ? 14.040 -12.729 7.254 1.00 78.12 271 GLN A O 1
ATOM 2088 N N . VAL A 1 272 ? 13.613 -11.290 8.917 1.00 83.69 272 VAL A N 1
ATOM 2089 C CA . VAL A 1 272 ? 12.957 -10.300 8.029 1.00 83.69 272 VAL A CA 1
ATOM 2090 C C . VAL A 1 272 ? 13.712 -8.967 8.057 1.00 83.69 272 VAL A C 1
ATOM 2092 O O . VAL A 1 272 ? 13.737 -8.319 9.110 1.00 83.69 272 VAL A O 1
ATOM 2095 N N . PRO A 1 273 ? 14.308 -8.536 6.926 1.00 86.38 273 PRO A N 1
ATOM 2096 C CA . PRO A 1 273 ? 14.949 -7.231 6.809 1.00 86.38 273 PRO A CA 1
ATOM 2097 C C . PRO A 1 273 ? 13.949 -6.089 6.974 1.00 86.38 273 PRO A C 1
ATOM 2099 O O . PRO A 1 273 ? 12.861 -6.112 6.389 1.00 86.38 273 PRO A O 1
ATOM 2102 N N . TRP A 1 274 ? 14.344 -5.032 7.688 1.00 88.19 274 TRP A N 1
ATOM 2103 C CA . TRP A 1 274 ? 13.504 -3.837 7.833 1.00 88.19 274 TRP A CA 1
ATOM 2104 C C . TRP A 1 274 ? 13.127 -3.209 6.492 1.00 88.19 274 TRP A C 1
ATOM 2106 O O . TRP A 1 274 ? 12.018 -2.709 6.341 1.00 88.19 274 TRP A O 1
ATOM 2116 N N . LEU A 1 275 ? 14.002 -3.295 5.488 1.00 85.44 275 LEU A N 1
ATOM 2117 C CA . LEU A 1 275 ? 13.724 -2.798 4.142 1.00 85.44 275 LEU A CA 1
ATOM 2118 C C . LEU A 1 275 ? 12.433 -3.390 3.547 1.00 85.44 275 LEU A C 1
ATOM 2120 O O . LEU A 1 275 ? 11.644 -2.667 2.935 1.00 85.44 275 LEU A O 1
ATOM 2124 N N . GLU A 1 276 ? 12.209 -4.691 3.731 1.00 83.06 276 GLU A N 1
ATOM 2125 C CA . GLU A 1 276 ? 11.025 -5.380 3.213 1.00 83.06 276 GLU A CA 1
ATOM 2126 C C . GLU A 1 276 ? 9.781 -5.040 4.034 1.00 83.06 276 GLU A C 1
ATOM 2128 O O . GLU A 1 276 ? 8.735 -4.716 3.468 1.00 83.06 276 GLU A O 1
ATOM 2133 N N . GLU A 1 277 ? 9.901 -5.033 5.363 1.00 91.00 277 GLU A N 1
ATOM 2134 C CA . GLU A 1 277 ? 8.781 -4.712 6.248 1.00 91.00 277 GLU A CA 1
ATOM 2135 C C . GLU A 1 277 ? 8.325 -3.257 6.091 1.00 91.00 277 GLU A C 1
ATOM 2137 O O . GLU A 1 277 ? 7.122 -2.993 6.012 1.00 91.00 277 GLU A O 1
ATOM 2142 N N . VAL A 1 278 ? 9.261 -2.305 5.992 1.00 91.81 278 VAL A N 1
ATOM 2143 C CA . VAL A 1 278 ? 8.922 -0.897 5.771 1.00 91.81 278 VAL A CA 1
ATOM 2144 C C . VAL A 1 278 ? 8.213 -0.741 4.435 1.00 91.81 278 VAL A C 1
ATOM 2146 O O . VAL A 1 278 ? 7.135 -0.152 4.395 1.00 91.81 278 VAL A O 1
ATOM 2149 N N . ARG A 1 279 ? 8.728 -1.336 3.352 1.00 86.38 279 ARG A N 1
ATOM 2150 C CA . ARG A 1 279 ? 8.043 -1.323 2.047 1.00 86.38 279 ARG A CA 1
ATOM 2151 C C . ARG A 1 279 ? 6.634 -1.907 2.133 1.00 86.38 279 ARG A C 1
ATOM 2153 O O . ARG A 1 279 ? 5.699 -1.312 1.595 1.00 86.38 279 ARG A O 1
ATOM 2160 N N . ARG A 1 280 ? 6.462 -3.027 2.840 1.00 89.31 280 ARG A N 1
ATOM 2161 C CA . ARG A 1 280 ? 5.161 -3.674 3.041 1.00 89.31 280 ARG A CA 1
ATOM 2162 C C . ARG A 1 280 ? 4.184 -2.763 3.787 1.00 89.31 280 ARG A C 1
ATOM 2164 O O . ARG A 1 280 ? 3.069 -2.569 3.311 1.00 89.31 280 ARG A O 1
ATOM 2171 N N . ARG A 1 281 ? 4.584 -2.184 4.927 1.00 93.81 281 ARG A N 1
ATOM 2172 C CA . ARG A 1 281 ? 3.734 -1.283 5.734 1.00 93.81 281 ARG A CA 1
ATOM 2173 C C . ARG A 1 281 ? 3.428 0.029 5.012 1.00 93.81 281 ARG A C 1
ATOM 2175 O O . ARG A 1 281 ? 2.291 0.495 5.073 1.00 93.81 281 ARG A O 1
ATOM 2182 N N . LEU A 1 282 ? 4.400 0.593 4.290 1.00 92.69 282 LEU A N 1
ATOM 2183 C CA . LEU A 1 282 ? 4.196 1.787 3.468 1.00 92.69 282 LEU A CA 1
ATOM 2184 C C . LEU A 1 282 ? 3.089 1.560 2.438 1.00 92.69 282 LEU A C 1
ATOM 2186 O O . LEU A 1 282 ? 2.136 2.332 2.389 1.00 92.69 282 LEU A O 1
ATOM 2190 N N . ARG A 1 283 ? 3.173 0.466 1.674 1.00 88.69 283 ARG A N 1
ATOM 2191 C CA . ARG A 1 283 ? 2.179 0.124 0.647 1.00 88.69 283 ARG A CA 1
ATOM 2192 C C . ARG A 1 283 ? 0.823 -0.260 1.234 1.00 88.69 283 ARG A C 1
ATOM 2194 O O . ARG A 1 283 ? -0.202 0.122 0.688 1.00 88.69 283 ARG A O 1
ATOM 2201 N N . ALA A 1 284 ? 0.808 -1.011 2.334 1.00 87.00 284 ALA A N 1
ATOM 2202 C CA . ALA A 1 284 ? -0.433 -1.528 2.904 1.00 87.00 284 ALA A CA 1
ATOM 2203 C C . ALA A 1 284 ? -1.212 -0.496 3.735 1.00 87.00 284 ALA A C 1
ATOM 2205 O O . ALA A 1 284 ? -2.430 -0.613 3.842 1.00 87.00 284 ALA A O 1
ATOM 2206 N N . ILE A 1 285 ? -0.527 0.467 4.363 1.00 91.00 285 ILE A N 1
ATOM 2207 C CA . ILE A 1 285 ? -1.129 1.357 5.368 1.00 91.00 285 ILE A CA 1
ATOM 2208 C C . ILE A 1 285 ?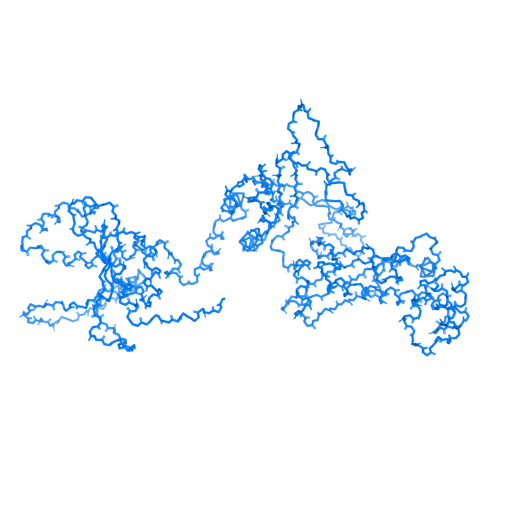 -0.907 2.832 5.020 1.00 91.00 285 ILE A C 1
ATOM 2210 O O . ILE A 1 285 ? -1.873 3.586 4.940 1.00 91.00 285 ILE A O 1
ATOM 2214 N N . VAL A 1 286 ? 0.343 3.253 4.797 1.00 93.19 286 VAL A N 1
ATOM 2215 C CA . VAL A 1 286 ? 0.681 4.683 4.651 1.00 93.19 286 VAL A CA 1
ATOM 2216 C C . VAL A 1 286 ? 0.175 5.260 3.332 1.00 93.19 286 VAL A C 1
ATOM 2218 O O . VAL A 1 286 ? -0.507 6.279 3.341 1.00 93.19 286 VAL A O 1
ATOM 2221 N N . PHE A 1 287 ? 0.467 4.623 2.196 1.00 91.00 287 PHE A N 1
ATOM 2222 C CA . PHE A 1 287 ? 0.062 5.142 0.888 1.00 91.00 287 PHE A CA 1
ATOM 2223 C C . PHE A 1 287 ? -1.460 5.204 0.715 1.00 91.00 287 PHE A C 1
ATOM 2225 O O . PHE A 1 287 ? -1.931 6.263 0.309 1.00 91.00 287 PHE A O 1
ATOM 2232 N N . PRO A 1 288 ? -2.253 4.189 1.112 1.00 87.19 288 PRO A N 1
ATOM 2233 C CA . PRO A 1 288 ? -3.713 4.304 1.090 1.00 87.19 288 PRO A CA 1
ATOM 2234 C C . PRO A 1 288 ? -4.256 5.417 1.999 1.00 87.19 288 PRO A C 1
ATOM 2236 O O . PRO A 1 288 ? -5.290 6.011 1.706 1.00 87.19 288 PRO A O 1
ATOM 2239 N N . ALA A 1 289 ? -3.574 5.718 3.112 1.00 88.50 289 ALA A N 1
ATOM 2240 C CA . ALA A 1 289 ? -3.960 6.822 3.990 1.00 88.50 289 ALA A CA 1
ATOM 2241 C C . ALA A 1 289 ? -3.617 8.202 3.394 1.00 88.50 289 ALA A C 1
ATOM 2243 O O . ALA A 1 289 ? -4.341 9.166 3.644 1.00 88.50 289 ALA A O 1
ATOM 2244 N N . LEU A 1 290 ? -2.541 8.298 2.603 1.00 90.81 290 LEU A N 1
ATOM 2245 C CA . LEU A 1 290 ? -2.069 9.536 1.965 1.00 90.81 290 LEU A CA 1
ATOM 2246 C C . LEU A 1 290 ? -2.624 9.772 0.553 1.00 90.81 290 LEU A C 1
ATOM 2248 O O . LEU A 1 290 ? -2.567 10.901 0.069 1.00 90.81 290 LEU A O 1
ATOM 2252 N N . GLU A 1 291 ? -3.203 8.751 -0.080 1.00 85.88 291 GLU A N 1
ATOM 2253 C CA . GLU A 1 291 ? -3.875 8.816 -1.384 1.00 85.88 291 GLU A CA 1
ATOM 2254 C C . GLU A 1 291 ? -4.790 10.046 -1.560 1.00 85.88 291 GLU A C 1
ATOM 2256 O O . GLU A 1 291 ? -4.670 10.721 -2.579 1.00 85.88 291 GLU A O 1
ATOM 2261 N N . PRO A 1 292 ? -5.653 10.438 -0.599 1.00 82.31 292 PRO A N 1
ATOM 2262 C CA . PRO A 1 292 ? -6.527 11.594 -0.796 1.00 82.31 292 PRO A CA 1
ATOM 2263 C C . PRO A 1 292 ? -5.834 12.964 -0.711 1.00 82.31 292 PRO A C 1
ATOM 2265 O O . PRO A 1 292 ? -6.482 13.965 -1.008 1.00 82.31 292 PRO A O 1
ATOM 2268 N N . VAL A 1 293 ? -4.582 13.047 -0.251 1.00 84.81 293 VAL A N 1
ATOM 2269 C CA . VAL A 1 293 ? -3.940 14.323 0.120 1.00 84.81 293 VAL A CA 1
ATOM 2270 C C . VAL A 1 293 ? -3.069 14.905 -0.996 1.00 84.81 293 VAL A C 1
ATOM 2272 O O . VAL A 1 293 ? -2.799 16.100 -0.992 1.00 84.81 293 VAL A O 1
ATOM 2275 N N . CYS A 1 294 ? -2.695 14.100 -1.991 1.00 81.88 294 CYS A N 1
ATOM 2276 C CA . CYS A 1 294 ? -1.942 14.538 -3.167 1.00 81.88 294 CYS A CA 1
ATOM 2277 C C . CYS A 1 294 ? -0.661 15.345 -2.841 1.00 81.88 294 CYS A C 1
ATOM 2279 O O . CYS A 1 294 ? -0.637 16.564 -3.018 1.00 81.88 294 CYS A O 1
ATOM 2281 N N . MET A 1 295 ? 0.416 14.699 -2.374 1.00 89.00 295 MET A N 1
ATOM 2282 C CA . MET A 1 295 ? 1.657 15.388 -1.969 1.00 89.00 295 MET A CA 1
ATOM 2283 C C . MET A 1 295 ? 2.923 14.724 -2.506 1.00 89.00 295 MET A C 1
ATOM 2285 O O . MET A 1 295 ? 2.946 13.515 -2.730 1.00 89.00 295 MET A O 1
ATOM 2289 N N . ASN A 1 296 ? 3.995 15.503 -2.663 1.00 89.00 296 ASN A N 1
ATOM 2290 C CA . ASN A 1 296 ? 5.326 14.944 -2.886 1.00 89.00 296 ASN A CA 1
ATOM 2291 C C . ASN A 1 296 ? 5.896 14.465 -1.553 1.00 89.00 296 ASN A C 1
ATOM 2293 O O . ASN A 1 296 ? 5.805 15.169 -0.541 1.00 89.00 296 ASN A O 1
ATOM 2297 N N . LEU A 1 297 ? 6.410 13.238 -1.565 1.00 92.38 297 LEU A N 1
ATOM 2298 C CA . LEU A 1 297 ? 6.988 12.602 -0.398 1.00 92.38 297 LEU A CA 1
ATOM 2299 C C . LEU A 1 297 ? 8.275 11.871 -0.787 1.00 92.38 297 LEU A C 1
ATOM 2301 O O . LEU A 1 297 ? 8.286 11.042 -1.702 1.00 92.38 297 LEU A O 1
ATOM 2305 N N . THR A 1 298 ? 9.331 12.114 -0.020 1.00 92.56 298 THR A N 1
ATOM 2306 C CA . THR A 1 298 ? 10.576 11.351 -0.040 1.00 92.56 298 THR A CA 1
ATOM 2307 C C . THR A 1 298 ? 10.702 10.577 1.270 1.00 92.56 298 THR A C 1
ATOM 2309 O O . THR A 1 298 ? 10.752 11.160 2.347 1.00 92.56 298 THR A O 1
ATOM 2312 N N . ILE A 1 299 ? 10.743 9.247 1.203 1.00 94.69 299 ILE A N 1
ATOM 2313 C CA . ILE A 1 299 ? 10.902 8.380 2.377 1.00 94.69 299 ILE A CA 1
ATOM 2314 C C . ILE A 1 299 ? 12.292 7.758 2.337 1.00 94.69 299 ILE A C 1
ATOM 2316 O O . ILE A 1 299 ? 12.631 7.046 1.389 1.00 94.69 299 ILE A O 1
ATOM 2320 N N . VAL A 1 300 ? 13.071 7.992 3.386 1.00 94.38 300 VAL A N 1
ATOM 2321 C CA . VAL A 1 300 ? 14.439 7.497 3.552 1.00 94.38 300 VAL A CA 1
ATOM 2322 C C . VAL A 1 300 ? 14.486 6.575 4.763 1.00 94.38 300 VAL A C 1
ATOM 2324 O O . VAL A 1 300 ? 13.979 6.920 5.824 1.00 94.38 300 VAL A O 1
ATOM 2327 N N . LEU A 1 301 ? 15.100 5.405 4.612 1.00 93.69 301 LEU A N 1
ATOM 2328 C CA . LEU A 1 301 ? 15.437 4.507 5.713 1.00 93.69 301 LEU A CA 1
ATOM 2329 C C . LEU A 1 301 ? 16.923 4.655 6.033 1.00 93.69 301 LEU A C 1
ATOM 2331 O O . LEU A 1 301 ? 17.766 4.385 5.181 1.00 93.69 301 LEU A O 1
ATOM 2335 N N . GLU A 1 302 ? 17.234 5.089 7.245 1.00 93.38 302 GLU A N 1
ATOM 2336 C CA . GLU A 1 302 ? 18.585 5.230 7.774 1.00 93.38 302 GLU A CA 1
ATOM 2337 C C . GLU A 1 302 ? 18.890 4.038 8.689 1.00 93.38 302 GLU A C 1
ATOM 2339 O O . GLU A 1 302 ? 18.304 3.891 9.757 1.00 93.38 302 GLU A O 1
ATOM 2344 N N . LEU A 1 303 ? 19.780 3.154 8.241 1.00 89.25 303 LEU A N 1
ATOM 2345 C CA . LEU A 1 303 ? 20.241 1.983 8.987 1.00 89.25 303 LEU A CA 1
ATOM 2346 C C . LEU A 1 303 ? 21.535 2.357 9.717 1.00 89.25 303 LEU A C 1
ATOM 2348 O O . LEU A 1 303 ? 22.530 2.688 9.065 1.00 89.25 303 LEU A O 1
ATOM 2352 N N . ARG A 1 304 ? 21.520 2.318 11.051 1.00 86.88 304 ARG A N 1
ATOM 2353 C CA . ARG A 1 304 ? 22.685 2.621 11.905 1.00 86.88 304 ARG A CA 1
ATOM 2354 C C . ARG A 1 304 ? 23.483 1.386 12.321 1.00 86.88 304 ARG A C 1
ATOM 2356 O O . ARG A 1 304 ? 24.467 1.528 13.033 1.00 86.88 304 ARG A O 1
ATOM 2363 N N . ASP A 1 305 ? 23.062 0.211 11.868 1.00 76.69 305 ASP A N 1
ATOM 2364 C CA . ASP A 1 305 ? 23.715 -1.061 12.164 1.00 76.69 305 ASP A CA 1
ATOM 2365 C C . ASP A 1 305 ? 25.182 -1.065 11.680 1.00 76.69 305 ASP A C 1
ATOM 2367 O O . ASP A 1 305 ? 25.464 -0.757 10.516 1.00 76.69 305 ASP A O 1
ATOM 2371 N N . ASP A 1 306 ? 26.106 -1.409 12.583 1.00 58.16 306 ASP A N 1
ATOM 2372 C CA . ASP A 1 306 ? 27.557 -1.444 12.351 1.00 58.16 306 ASP A CA 1
ATOM 2373 C C . ASP A 1 306 ? 27.993 -2.686 11.537 1.00 58.16 306 ASP A C 1
ATOM 2375 O O . ASP A 1 306 ? 29.113 -2.725 11.021 1.00 58.16 306 ASP A O 1
ATOM 2379 N N . ASP A 1 307 ? 27.112 -3.680 11.347 1.00 57.62 307 ASP A N 1
ATOM 2380 C CA . ASP A 1 307 ? 27.401 -4.933 10.625 1.00 57.62 307 ASP A CA 1
ATOM 2381 C C . ASP A 1 307 ? 27.311 -4.804 9.087 1.00 57.62 307 ASP A C 1
ATOM 2383 O O . ASP A 1 307 ? 27.071 -5.776 8.360 1.00 57.62 307 ASP A O 1
ATOM 2387 N N . ALA A 1 308 ? 27.520 -3.601 8.545 1.00 53.09 308 ALA A N 1
ATOM 2388 C CA . ALA A 1 308 ? 27.482 -3.352 7.109 1.00 53.09 308 ALA A CA 1
ATOM 2389 C C . ALA A 1 308 ? 28.581 -4.144 6.366 1.00 53.09 308 ALA A C 1
ATOM 2391 O O . ALA A 1 308 ? 29.728 -3.715 6.229 1.00 53.09 308 ALA A O 1
ATOM 2392 N N . VAL A 1 309 ? 28.215 -5.312 5.833 1.00 53.34 309 VAL A N 1
ATOM 2393 C CA . VAL A 1 309 ? 29.045 -6.070 4.894 1.00 53.34 309 VAL A CA 1
ATOM 2394 C C . VAL A 1 309 ? 29.130 -5.270 3.595 1.00 53.34 309 VAL A C 1
ATOM 2396 O O . VAL A 1 309 ? 28.117 -5.043 2.933 1.00 53.34 309 VAL A O 1
ATOM 2399 N N . ALA A 1 310 ? 30.337 -4.842 3.222 1.00 49.50 310 ALA A N 1
ATOM 2400 C CA . ALA A 1 310 ? 30.583 -4.201 1.937 1.00 49.50 310 ALA A CA 1
ATOM 2401 C C . ALA A 1 310 ? 30.180 -5.155 0.801 1.00 49.50 310 ALA A C 1
ATOM 2403 O O . ALA A 1 310 ? 30.795 -6.206 0.609 1.00 49.50 310 ALA A O 1
ATOM 2404 N N . VAL A 1 311 ? 29.138 -4.796 0.051 1.00 48.03 311 VAL A N 1
ATOM 2405 C CA . VAL A 1 311 ? 28.737 -5.531 -1.151 1.00 48.03 311 VAL A CA 1
ATOM 2406 C C . VAL A 1 311 ? 29.452 -4.891 -2.333 1.00 48.03 311 VAL A C 1
ATOM 2408 O O . VAL A 1 311 ? 29.114 -3.789 -2.757 1.00 48.03 311 VAL A O 1
ATOM 2411 N N . LEU A 1 312 ? 30.461 -5.582 -2.863 1.00 43.22 312 LEU A N 1
ATOM 2412 C CA . LEU A 1 312 ? 31.036 -5.252 -4.164 1.00 43.22 312 LEU A CA 1
ATOM 2413 C C . LEU A 1 312 ? 29.956 -5.475 -5.226 1.00 43.22 312 LEU A C 1
ATOM 2415 O O . LEU A 1 312 ? 29.523 -6.602 -5.458 1.00 43.22 312 LEU A O 1
ATOM 2419 N N . HIS A 1 313 ? 29.492 -4.388 -5.839 1.00 49.88 313 HIS A N 1
ATOM 2420 C CA . HIS A 1 313 ? 28.640 -4.476 -7.015 1.00 49.88 313 HIS A CA 1
ATOM 2421 C C . HIS A 1 313 ? 29.510 -4.838 -8.221 1.00 49.88 313 HIS A C 1
ATOM 2423 O O . HIS A 1 313 ? 30.260 -4.000 -8.723 1.00 49.88 313 HIS A O 1
ATOM 2429 N N . ASP A 1 314 ? 29.386 -6.077 -8.696 1.00 45.38 314 ASP A N 1
ATOM 2430 C CA . ASP A 1 314 ? 29.838 -6.443 -10.035 1.00 45.38 314 ASP A CA 1
ATOM 2431 C C . ASP A 1 314 ? 28.970 -5.665 -11.038 1.00 45.38 314 ASP A C 1
ATOM 2433 O O . ASP A 1 314 ? 27.739 -5.750 -11.018 1.00 45.38 314 ASP A O 1
ATOM 2437 N N . GLY A 1 315 ? 29.613 -4.787 -11.809 1.00 49.41 315 GLY A N 1
ATOM 2438 C CA . GLY A 1 315 ? 28.956 -3.775 -12.631 1.00 49.41 315 GLY A CA 1
ATOM 2439 C C . GLY A 1 315 ? 27.986 -4.362 -13.655 1.00 49.41 315 GLY A C 1
ATOM 2440 O O . GLY A 1 315 ? 28.341 -5.316 -14.333 1.00 49.41 315 GLY A O 1
ATOM 2441 N N . ASP A 1 316 ? 26.783 -3.774 -13.716 1.00 46.12 316 ASP A N 1
ATOM 2442 C CA . ASP A 1 316 ? 25.914 -3.647 -14.911 1.00 46.12 316 ASP A CA 1
ATOM 2443 C C . ASP A 1 316 ? 24.536 -2.991 -14.604 1.00 46.12 316 ASP A C 1
ATOM 2445 O O . ASP A 1 316 ? 23.652 -2.952 -15.458 1.00 46.12 316 ASP A O 1
ATOM 2449 N N . GLY A 1 317 ? 24.320 -2.415 -13.408 1.00 48.91 317 GLY A N 1
ATOM 2450 C CA . GLY A 1 317 ? 23.073 -1.715 -13.044 1.00 48.91 317 GLY A CA 1
ATOM 2451 C C . GLY A 1 317 ? 23.272 -0.253 -12.608 1.00 48.91 317 GLY A C 1
ATOM 2452 O O . GLY A 1 317 ? 24.361 0.102 -12.152 1.00 48.91 317 GLY A O 1
ATOM 2453 N N . PRO A 1 318 ? 22.240 0.614 -12.718 1.00 43.03 318 PRO A N 1
ATOM 2454 C CA . PRO A 1 318 ? 22.307 1.990 -12.227 1.00 43.03 318 PRO A CA 1
ATOM 2455 C C . PRO A 1 318 ? 22.515 1.996 -10.707 1.00 43.03 318 PRO A C 1
ATOM 2457 O O . PRO A 1 318 ? 21.727 1.420 -9.957 1.00 43.03 318 PRO A O 1
ATOM 2460 N N . ALA A 1 319 ? 23.602 2.629 -10.262 1.00 44.97 319 ALA A N 1
ATOM 2461 C CA . ALA A 1 319 ? 23.997 2.671 -8.859 1.00 44.97 319 ALA A CA 1
ATOM 2462 C C . ALA A 1 319 ? 22.913 3.356 -7.996 1.00 44.97 319 ALA A C 1
ATOM 2464 O O . ALA A 1 319 ? 22.496 4.469 -8.330 1.00 44.97 319 ALA A O 1
ATOM 2465 N N . PRO A 1 320 ? 22.466 2.751 -6.880 1.00 46.34 320 PRO A N 1
ATOM 2466 C CA . PRO A 1 320 ? 21.597 3.431 -5.926 1.00 46.34 320 PRO A CA 1
ATOM 2467 C C . PRO A 1 320 ? 22.419 4.487 -5.185 1.00 46.34 320 PRO A C 1
ATOM 2469 O O . PRO A 1 320 ? 23.142 4.115 -4.277 1.00 46.34 320 PRO A O 1
ATOM 2472 N N . GLU A 1 321 ? 22.375 5.754 -5.622 1.00 44.81 321 GLU A N 1
ATOM 2473 C CA . GLU A 1 321 ? 23.003 6.952 -5.008 1.00 44.81 321 GLU A CA 1
ATOM 2474 C C . GLU A 1 321 ? 24.271 6.692 -4.152 1.00 44.81 321 GLU A C 1
ATOM 2476 O O . GLU A 1 321 ? 24.468 7.271 -3.088 1.00 44.81 321 GLU A O 1
ATOM 2481 N N . SER A 1 322 ? 25.161 5.818 -4.631 1.00 39.97 322 SER A N 1
ATOM 2482 C CA . SER A 1 322 ? 26.457 5.530 -4.028 1.00 39.97 322 SER A CA 1
ATOM 2483 C C . SER A 1 322 ? 27.438 6.472 -4.697 1.00 39.97 322 SER A C 1
ATOM 2485 O O . SER A 1 322 ? 27.699 6.384 -5.901 1.00 39.97 322 SER A O 1
ATOM 2487 N N . TYR A 1 323 ? 27.924 7.447 -3.939 1.00 38.97 323 TYR A N 1
ATOM 2488 C CA . TYR A 1 323 ? 28.914 8.392 -4.428 1.00 38.97 323 TYR A CA 1
ATOM 2489 C C . TYR A 1 323 ? 30.174 7.602 -4.840 1.00 38.97 323 TYR A C 1
ATOM 2491 O O . TYR A 1 323 ? 30.861 7.026 -4.005 1.00 38.97 323 TYR A O 1
ATOM 2499 N N . LEU A 1 324 ? 30.481 7.570 -6.142 1.00 35.97 324 LEU A N 1
ATOM 2500 C CA . LEU A 1 324 ? 31.756 7.096 -6.710 1.00 35.97 324 LEU A CA 1
ATOM 2501 C C . LEU A 1 324 ? 32.110 5.600 -6.549 1.00 35.97 324 LEU A C 1
ATOM 2503 O O . LEU A 1 324 ? 33.281 5.250 -6.685 1.00 35.97 324 LEU A O 1
ATOM 2507 N N . GLY A 1 325 ? 31.149 4.701 -6.311 1.00 38.62 325 GLY A N 1
ATOM 2508 C CA . GLY A 1 325 ? 31.440 3.256 -6.252 1.00 38.62 325 GLY A CA 1
ATOM 2509 C C . GLY A 1 325 ? 32.384 2.862 -5.108 1.00 38.62 325 GLY A C 1
ATOM 2510 O O . GLY A 1 325 ? 33.039 1.822 -5.164 1.00 38.62 325 GLY A O 1
ATOM 2511 N N . GLN A 1 326 ? 32.471 3.706 -4.080 1.00 40.12 326 GLN A N 1
ATOM 2512 C CA . GLN A 1 326 ? 33.187 3.439 -2.843 1.00 40.12 326 GLN A CA 1
ATOM 2513 C C . GLN A 1 326 ? 32.214 3.671 -1.691 1.00 40.12 326 GLN A C 1
ATOM 2515 O O . GLN A 1 326 ? 31.999 4.810 -1.284 1.00 40.12 326 GLN A O 1
ATOM 2520 N N . ASP A 1 327 ? 31.638 2.595 -1.153 1.00 47.09 327 ASP A N 1
ATOM 2521 C CA . ASP A 1 327 ? 31.098 2.668 0.203 1.00 47.09 327 ASP A CA 1
ATOM 2522 C C . ASP A 1 327 ? 32.296 2.841 1.149 1.00 47.09 327 ASP A C 1
ATOM 2524 O O . ASP A 1 327 ? 33.229 2.027 1.104 1.00 47.09 327 ASP A O 1
ATOM 2528 N N . PRO A 1 328 ? 32.351 3.913 1.960 1.00 46.66 328 PRO A N 1
ATOM 2529 C CA . PRO A 1 328 ? 33.456 4.110 2.878 1.00 46.66 328 PRO A CA 1
ATOM 2530 C C . PRO A 1 328 ? 33.450 2.968 3.896 1.00 46.66 328 PRO A C 1
ATOM 2532 O O . PRO A 1 328 ? 32.627 2.936 4.805 1.00 46.66 328 PRO A O 1
ATOM 2535 N N . LEU A 1 329 ? 34.404 2.042 3.760 1.00 48.94 329 LEU A N 1
ATOM 2536 C CA . LEU A 1 329 ? 34.794 1.135 4.835 1.00 48.94 329 LEU A CA 1
ATOM 2537 C C . LEU A 1 329 ? 35.213 2.018 6.010 1.00 48.94 329 LEU A C 1
ATOM 2539 O O . LEU A 1 329 ? 36.305 2.600 5.990 1.00 48.94 329 LEU A O 1
ATOM 2543 N N . GLY A 1 330 ? 34.336 2.203 6.997 1.00 49.22 330 GLY A N 1
ATOM 2544 C CA . GLY A 1 330 ? 34.701 3.008 8.151 1.00 49.22 330 GLY A CA 1
ATOM 2545 C C . GLY A 1 330 ? 35.929 2.408 8.804 1.00 49.22 330 GLY A C 1
ATOM 2546 O O . GLY A 1 330 ? 36.021 1.203 9.046 1.00 49.22 330 GLY A O 1
ATOM 2547 N N . ARG A 1 331 ? 36.920 3.263 9.047 1.00 45.56 331 ARG A N 1
ATOM 2548 C CA . ARG A 1 331 ? 38.089 2.862 9.816 1.00 45.56 331 ARG A CA 1
ATOM 2549 C C . ARG A 1 331 ? 37.620 2.499 11.226 1.00 45.56 331 ARG A C 1
ATOM 2551 O O . ARG A 1 331 ? 37.003 3.349 11.871 1.00 45.56 331 ARG A O 1
ATOM 2558 N N . PRO A 1 332 ? 37.958 1.308 11.742 1.00 43.84 332 PRO A N 1
ATOM 2559 C CA . PRO A 1 332 ? 37.693 0.980 13.131 1.00 43.84 332 PRO A CA 1
ATOM 2560 C C . PRO A 1 332 ? 38.598 1.870 13.991 1.00 43.84 332 PRO A C 1
ATOM 2562 O O . PRO A 1 332 ? 39.802 1.629 14.072 1.00 43.84 332 PRO A O 1
ATOM 2565 N N . GLY A 1 333 ? 38.066 2.951 14.573 1.00 49.50 333 GLY A N 1
ATOM 2566 C CA . GLY A 1 333 ? 38.844 3.722 15.549 1.00 49.50 333 GLY A CA 1
ATOM 2567 C C . GLY A 1 333 ? 38.482 5.175 15.859 1.00 49.50 333 GLY A C 1
ATOM 2568 O O . GLY A 1 333 ? 39.181 5.756 16.685 1.00 49.50 333 GLY A O 1
ATOM 2569 N N . GLY A 1 334 ? 37.446 5.799 15.290 1.00 50.66 334 GLY A N 1
ATOM 2570 C CA . GLY A 1 334 ? 37.089 7.148 15.757 1.00 50.66 334 GLY A CA 1
ATOM 2571 C C . GLY A 1 334 ? 36.022 7.860 14.939 1.00 50.66 334 GLY A C 1
ATOM 2572 O O . GLY A 1 334 ? 36.334 8.457 13.915 1.00 50.66 334 GLY A O 1
ATOM 2573 N N . GLY A 1 335 ? 34.790 7.842 15.446 1.00 55.22 335 GLY A N 1
ATOM 2574 C CA . GLY A 1 335 ? 33.598 8.389 14.794 1.00 55.22 335 GLY A CA 1
ATOM 2575 C C . GLY A 1 335 ? 32.770 7.251 14.209 1.00 55.22 335 GLY A C 1
ATOM 2576 O O . GLY A 1 335 ? 33.289 6.496 13.395 1.00 55.22 335 GLY A O 1
ATOM 2577 N N . GLY A 1 336 ? 31.533 7.083 14.690 1.00 60.34 336 GLY A N 1
ATOM 2578 C CA . GLY A 1 336 ? 30.633 6.011 14.251 1.00 60.34 336 GLY A CA 1
ATOM 2579 C C . GLY A 1 336 ? 30.514 5.949 12.728 1.00 60.34 336 GLY A C 1
ATOM 2580 O O . GLY A 1 336 ? 30.686 6.966 12.047 1.00 60.34 336 GLY A O 1
ATOM 2581 N N . LEU A 1 337 ? 30.262 4.749 12.204 1.00 61.56 337 LEU A N 1
ATOM 2582 C CA . LEU A 1 337 ? 30.047 4.546 10.777 1.00 61.56 337 LEU A CA 1
ATOM 2583 C C . LEU A 1 337 ? 28.948 5.505 10.281 1.00 61.56 337 LEU A C 1
ATOM 2585 O O . LEU A 1 337 ? 27.953 5.711 10.982 1.00 61.56 337 LEU A O 1
ATOM 2589 N N . PRO A 1 338 ? 29.119 6.151 9.110 1.00 69.38 338 PRO A N 1
ATOM 2590 C CA . PRO A 1 338 ? 28.045 6.943 8.533 1.00 69.38 338 PRO A CA 1
ATOM 2591 C C . PRO A 1 338 ? 26.854 6.017 8.289 1.00 69.38 338 PRO A C 1
ATOM 2593 O O . PRO A 1 338 ? 26.987 4.997 7.614 1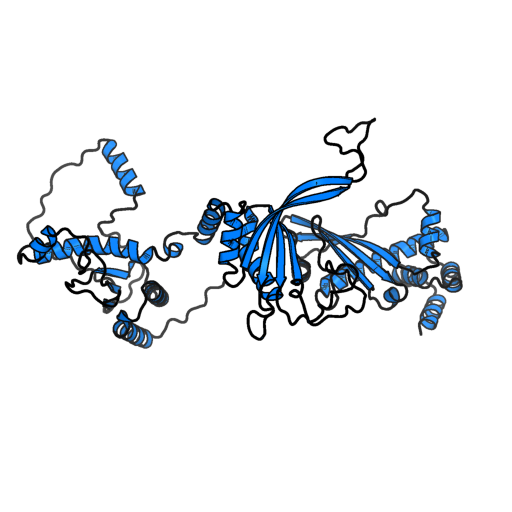.00 69.38 338 PRO A O 1
ATOM 2596 N N . ALA A 1 339 ? 25.703 6.363 8.860 1.00 79.25 339 ALA A N 1
ATOM 2597 C CA . ALA A 1 339 ? 24.507 5.549 8.733 1.00 79.25 339 ALA A CA 1
ATOM 2598 C C . ALA A 1 339 ? 24.126 5.373 7.256 1.00 79.25 339 ALA A C 1
ATOM 2600 O O . ALA A 1 339 ? 24.164 6.320 6.458 1.00 79.25 339 ALA A O 1
ATOM 2601 N N . ARG A 1 340 ? 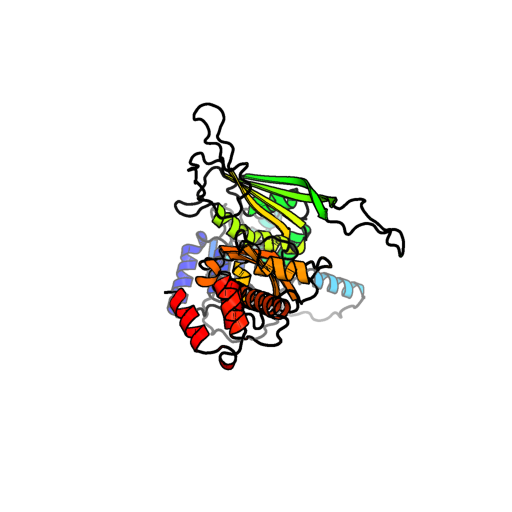23.756 4.148 6.883 1.00 81.75 340 ARG A N 1
ATOM 2602 C CA . ARG A 1 340 ? 23.394 3.808 5.509 1.00 81.75 340 ARG A CA 1
ATOM 2603 C C . ARG A 1 340 ? 21.998 4.340 5.216 1.00 81.75 340 ARG A C 1
ATOM 2605 O O . ARG A 1 340 ? 21.017 3.856 5.774 1.00 81.75 340 ARG A O 1
ATOM 2612 N N . LYS A 1 341 ? 21.897 5.299 4.297 1.00 86.81 341 LYS A N 1
ATOM 2613 C CA . LYS A 1 341 ? 20.619 5.861 3.841 1.00 86.81 341 LYS A CA 1
ATOM 2614 C C . LYS A 1 341 ? 20.134 5.138 2.591 1.00 86.81 341 LYS A C 1
ATOM 2616 O O . LYS A 1 341 ? 20.833 5.087 1.585 1.00 86.81 341 LYS A O 1
ATOM 2621 N N . VAL A 1 342 ? 18.927 4.588 2.649 1.00 84.31 342 VAL A N 1
ATOM 2622 C CA . VAL A 1 342 ? 18.254 3.929 1.528 1.00 84.31 342 VAL A CA 1
ATOM 2623 C C . VAL A 1 342 ? 16.978 4.698 1.216 1.00 84.31 342 VAL A C 1
ATOM 2625 O O . VAL A 1 342 ? 16.053 4.732 2.026 1.00 84.31 342 VAL A O 1
ATOM 2628 N N . VAL A 1 343 ? 16.902 5.306 0.033 1.00 86.50 343 VAL A N 1
ATOM 2629 C CA . VAL A 1 343 ? 15.672 5.961 -0.431 1.00 86.50 343 VAL A CA 1
ATOM 2630 C C . VAL A 1 343 ? 14.648 4.882 -0.785 1.00 86.50 343 VAL A C 1
ATOM 2632 O O . VAL A 1 343 ? 14.842 4.090 -1.708 1.00 86.50 343 VAL A O 1
ATOM 2635 N N . LEU A 1 344 ? 13.559 4.820 -0.023 1.00 85.56 344 LEU A N 1
ATOM 2636 C CA . LEU A 1 344 ? 12.490 3.836 -0.200 1.00 85.56 344 LEU A CA 1
ATOM 2637 C C . LEU A 1 344 ? 11.451 4.287 -1.217 1.00 85.56 344 LEU A C 1
ATOM 2639 O O . LEU A 1 344 ? 10.904 3.468 -1.959 1.00 85.56 344 LEU A O 1
ATOM 2643 N N . TYR A 1 345 ? 11.160 5.582 -1.217 1.00 88.56 345 TYR A N 1
ATOM 2644 C CA . TYR A 1 345 ? 10.153 6.191 -2.065 1.00 88.56 345 TYR A CA 1
ATOM 2645 C C . TYR A 1 345 ? 10.519 7.646 -2.327 1.00 88.56 345 TYR A C 1
ATOM 2647 O O . TYR A 1 345 ? 11.027 8.322 -1.437 1.00 88.56 345 TYR A O 1
ATOM 2655 N N . ARG A 1 346 ? 10.249 8.111 -3.544 1.00 86.00 346 ARG A N 1
ATOM 2656 C CA . ARG A 1 346 ? 10.403 9.505 -3.947 1.00 86.00 346 ARG A CA 1
ATOM 2657 C C . ARG A 1 346 ? 9.426 9.793 -5.078 1.00 86.00 346 ARG A C 1
ATOM 2659 O O . ARG A 1 346 ? 9.511 9.149 -6.126 1.00 86.00 346 ARG A O 1
ATOM 2666 N N . GLY A 1 347 ? 8.500 10.720 -4.859 1.00 83.81 347 GLY A N 1
ATOM 2667 C CA . GLY A 1 347 ? 7.542 11.152 -5.877 1.00 83.81 347 GLY A CA 1
ATOM 2668 C C . GLY A 1 347 ? 6.205 11.630 -5.314 1.00 83.81 347 GLY A C 1
ATOM 2669 O O . GLY A 1 347 ? 6.010 11.701 -4.101 1.00 83.81 347 GLY A O 1
ATOM 2670 N N . LEU A 1 348 ? 5.278 11.936 -6.222 1.00 82.75 348 LEU A N 1
ATOM 2671 C CA . LEU A 1 348 ? 3.924 12.382 -5.903 1.00 82.75 348 LEU A CA 1
ATOM 2672 C C . LEU A 1 348 ? 3.048 11.186 -5.498 1.00 82.75 348 LEU A C 1
ATOM 2674 O O . LEU A 1 348 ? 2.947 10.207 -6.232 1.00 82.75 348 LEU A O 1
ATOM 2678 N N . LEU A 1 349 ? 2.429 11.258 -4.323 1.00 82.69 349 LEU A N 1
ATOM 2679 C CA . LEU A 1 349 ? 1.315 10.399 -3.919 1.00 82.69 349 LEU A CA 1
ATOM 2680 C C . LEU A 1 349 ? -0.004 11.080 -4.298 1.00 82.69 349 LEU A C 1
ATOM 2682 O O . LEU A 1 349 ? -0.052 12.298 -4.162 1.00 82.69 349 LEU A O 1
ATOM 2686 N N . PRO A 1 350 ? -1.061 10.347 -4.691 1.00 66.06 350 PRO A N 1
ATOM 2687 C CA . PRO A 1 350 ? -1.030 8.935 -5.055 1.00 66.06 350 PRO A CA 1
ATOM 2688 C C . PRO A 1 350 ? -0.294 8.732 -6.381 1.00 66.06 350 PRO A C 1
ATOM 2690 O O . PRO A 1 350 ? -0.433 9.526 -7.311 1.00 66.06 350 PRO A O 1
ATOM 2693 N N . SER A 1 351 ? 0.484 7.652 -6.481 1.00 64.69 351 SER A N 1
ATOM 2694 C CA . SER A 1 351 ? 0.951 7.197 -7.785 1.00 64.69 351 SER A CA 1
ATOM 2695 C C . SER A 1 351 ? -0.106 6.255 -8.353 1.00 64.69 351 SER A C 1
ATOM 2697 O O . SER A 1 351 ? -0.042 5.053 -8.120 1.00 64.69 351 SER A O 1
ATOM 2699 N N . ASP A 1 352 ? -1.054 6.783 -9.128 1.00 64.31 352 ASP A N 1
ATOM 2700 C CA . ASP A 1 352 ? -1.994 5.961 -9.919 1.00 64.31 352 ASP A CA 1
ATOM 2701 C C . ASP A 1 352 ? -1.262 5.095 -10.970 1.00 64.31 352 ASP A C 1
ATOM 2703 O O . ASP A 1 352 ? -1.872 4.298 -11.677 1.00 64.31 352 ASP A O 1
ATOM 2707 N N . GLN A 1 353 ? 0.058 5.265 -11.106 1.00 71.19 353 GLN A N 1
ATOM 2708 C CA . GLN A 1 353 ? 0.911 4.413 -11.919 1.00 71.19 353 GLN A CA 1
ATOM 2709 C C . GLN A 1 353 ? 1.227 3.111 -11.175 1.00 71.19 353 GLN A C 1
ATOM 2711 O O . GLN A 1 353 ? 1.988 3.169 -10.201 1.00 71.19 353 GLN A O 1
ATOM 2716 N N . PRO A 1 354 ? 0.738 1.949 -11.655 1.00 76.50 354 PRO A N 1
ATOM 2717 C CA . PRO A 1 354 ? 1.179 0.662 -11.164 1.00 76.50 354 PRO A CA 1
ATOM 2718 C C . PRO A 1 354 ? 2.692 0.538 -11.265 1.00 76.50 354 PRO A C 1
ATOM 2720 O O . PRO A 1 354 ? 3.316 1.028 -12.216 1.00 76.50 354 PRO A O 1
ATOM 2723 N N . ASP A 1 355 ? 3.279 -0.095 -10.252 1.00 83.06 355 ASP A N 1
ATOM 2724 C CA . ASP A 1 355 ? 4.695 -0.430 -10.254 1.00 83.06 355 ASP A CA 1
ATOM 2725 C C . ASP A 1 355 ? 4.999 -1.595 -11.217 1.00 83.06 355 ASP A C 1
ATOM 2727 O O . ASP A 1 355 ? 4.119 -2.120 -11.900 1.00 83.06 355 ASP A O 1
ATOM 2731 N N . THR A 1 356 ? 6.272 -1.975 -11.343 1.00 85.31 356 THR A N 1
ATOM 2732 C CA . THR A 1 356 ? 6.676 -3.013 -12.303 1.00 85.31 356 THR A CA 1
ATOM 2733 C C . THR A 1 356 ? 6.046 -4.376 -11.970 1.00 85.31 356 THR A C 1
ATOM 2735 O O . THR A 1 356 ? 5.716 -5.125 -12.889 1.00 85.31 356 THR A O 1
ATOM 2738 N N . ASP A 1 357 ? 5.811 -4.666 -10.683 1.00 82.69 357 ASP A N 1
ATOM 2739 C CA . ASP A 1 357 ? 5.158 -5.894 -10.212 1.00 82.69 357 ASP A CA 1
ATOM 2740 C C . ASP A 1 357 ? 3.656 -5.882 -10.535 1.00 82.69 357 ASP A C 1
ATOM 2742 O O . ASP A 1 357 ? 3.098 -6.876 -11.000 1.00 82.69 357 ASP A O 1
ATOM 2746 N N . GLU A 1 358 ? 2.989 -4.748 -10.327 1.00 83.19 358 GLU A N 1
ATOM 2747 C CA . GLU A 1 358 ? 1.579 -4.560 -10.667 1.00 83.19 358 GLU A CA 1
ATOM 2748 C C . GLU A 1 358 ? 1.351 -4.585 -12.180 1.00 83.19 358 GLU A C 1
ATOM 2750 O O . GLU A 1 358 ? 0.349 -5.134 -12.634 1.00 83.19 358 GLU A O 1
ATOM 2755 N N . LEU A 1 359 ? 2.291 -4.070 -12.979 1.00 87.38 359 LEU A N 1
ATOM 2756 C CA . LEU A 1 359 ? 2.271 -4.222 -14.436 1.00 87.38 359 LEU A CA 1
ATOM 2757 C C . LEU A 1 359 ? 2.439 -5.686 -14.862 1.00 87.38 359 LEU A C 1
ATOM 2759 O O . LEU A 1 359 ? 1.731 -6.135 -15.763 1.00 87.38 359 LEU A O 1
ATOM 2763 N N . GLU A 1 360 ? 3.334 -6.441 -14.219 1.00 90.56 360 GLU A N 1
ATOM 2764 C CA . GLU A 1 360 ? 3.521 -7.877 -14.472 1.00 90.56 360 GLU A CA 1
ATOM 2765 C C . GLU A 1 360 ? 2.247 -8.674 -14.151 1.00 90.56 360 GLU A C 1
ATOM 2767 O O . GLU A 1 360 ? 1.786 -9.475 -14.963 1.00 90.56 360 GLU A O 1
ATOM 2772 N N . GLN A 1 361 ? 1.629 -8.424 -12.995 1.00 85.69 361 GLN A N 1
ATOM 2773 C CA . GLN A 1 361 ? 0.351 -9.043 -12.625 1.00 85.69 361 GLN A CA 1
ATOM 2774 C C . GLN A 1 361 ? -0.782 -8.582 -13.546 1.00 85.69 361 GLN A C 1
ATOM 2776 O O . GLN A 1 361 ? -1.638 -9.372 -13.948 1.00 85.69 361 GLN A O 1
ATOM 2781 N N . GLY A 1 362 ? -0.761 -7.302 -13.915 1.00 81.88 362 GLY A N 1
ATOM 2782 C CA . GLY A 1 362 ? -1.673 -6.697 -14.866 1.00 81.88 362 GLY A CA 1
ATOM 2783 C C . GLY A 1 362 ? -1.615 -7.404 -16.210 1.00 81.88 362 GLY A C 1
ATOM 2784 O O . GLY A 1 362 ? -2.659 -7.718 -16.752 1.00 81.88 362 GLY A O 1
ATOM 2785 N N . LEU A 1 363 ? -0.442 -7.760 -16.730 1.00 82.44 363 LEU A N 1
ATOM 2786 C CA . LEU A 1 363 ? -0.315 -8.458 -18.016 1.00 82.44 363 LEU A CA 1
ATOM 2787 C C . LEU A 1 363 ? -1.007 -9.824 -18.071 1.00 82.44 363 LEU A C 1
ATOM 2789 O O . LEU A 1 363 ? -1.491 -10.207 -19.135 1.00 82.44 363 LEU A O 1
ATOM 2793 N N . VAL A 1 364 ? -1.126 -10.522 -16.938 1.00 74.62 364 VAL A N 1
ATOM 2794 C CA . VAL A 1 364 ? -1.895 -11.776 -16.845 1.00 74.62 364 VAL A CA 1
ATOM 2795 C C . VAL A 1 364 ? -3.394 -11.528 -17.038 1.00 74.62 364 VAL A C 1
ATOM 2797 O O . VAL A 1 364 ? -4.118 -12.388 -17.542 1.00 74.62 364 VAL A O 1
ATOM 2800 N N . HIS A 1 365 ? -3.874 -10.359 -16.614 1.00 66.81 365 HIS A N 1
ATOM 2801 C CA . HIS A 1 365 ? -5.297 -10.059 -16.456 1.00 66.81 365 HIS A CA 1
ATOM 2802 C C . HIS A 1 365 ? -5.835 -8.987 -17.416 1.00 66.81 365 HIS A C 1
ATOM 2804 O O . HIS A 1 365 ? -7.046 -8.905 -17.629 1.00 66.81 365 HIS A O 1
ATOM 2810 N N . LEU A 1 366 ? -4.969 -8.163 -17.998 1.00 57.53 366 LEU A N 1
ATOM 2811 C CA . LEU A 1 366 ? -5.322 -7.029 -18.837 1.00 57.53 366 LEU A CA 1
ATOM 2812 C C . LEU A 1 366 ? -5.447 -7.475 -20.290 1.00 57.53 366 LEU A C 1
ATOM 2814 O O . LEU A 1 366 ? -4.522 -7.995 -20.905 1.00 57.53 366 LEU A O 1
ATOM 2818 N N . ALA A 1 367 ? -6.623 -7.215 -20.855 1.00 51.56 367 ALA A N 1
ATOM 2819 C CA . ALA A 1 367 ? -7.015 -7.675 -22.181 1.00 51.56 367 ALA A CA 1
ATOM 2820 C C . ALA A 1 367 ? -6.282 -6.974 -23.341 1.00 51.56 367 ALA A C 1
ATOM 2822 O O . ALA A 1 367 ? -6.439 -7.392 -24.491 1.00 51.56 367 ALA A O 1
ATOM 2823 N N . LYS A 1 368 ? -5.524 -5.895 -23.087 1.00 64.25 368 LYS A N 1
ATOM 2824 C CA . LYS A 1 368 ? -4.920 -5.102 -24.163 1.00 64.25 368 LYS A CA 1
ATOM 2825 C C . LYS A 1 368 ? -3.684 -4.318 -23.722 1.00 64.25 368 LYS A C 1
ATOM 2827 O O . LYS A 1 368 ? -3.760 -3.152 -23.355 1.00 64.25 368 LYS A O 1
ATOM 2832 N N . LEU A 1 369 ? -2.525 -4.956 -23.825 1.00 67.06 369 LEU A N 1
ATOM 2833 C CA . LEU A 1 369 ? -1.248 -4.252 -23.864 1.00 67.06 369 LEU A CA 1
ATOM 2834 C C . LEU A 1 369 ? -0.987 -3.824 -25.310 1.00 67.06 369 LEU A C 1
ATOM 2836 O O . LEU A 1 369 ? -0.822 -4.679 -26.183 1.00 67.06 369 LEU A O 1
ATOM 2840 N N . THR A 1 370 ? -0.934 -2.520 -25.576 1.00 74.12 370 THR A N 1
ATOM 2841 C CA . THR A 1 370 ? -0.484 -2.039 -26.890 1.00 74.12 370 THR A CA 1
ATOM 2842 C C . THR A 1 370 ? 0.919 -1.484 -26.736 1.00 74.12 370 THR A C 1
ATOM 2844 O O . THR A 1 370 ? 1.110 -0.438 -26.122 1.00 74.12 370 THR A O 1
ATOM 2847 N N . VAL A 1 371 ? 1.903 -2.202 -27.279 1.00 73.12 371 VAL A N 1
ATOM 2848 C CA . VAL A 1 371 ? 3.263 -1.684 -27.419 1.00 73.12 371 VAL A CA 1
ATOM 2849 C C . VAL A 1 371 ? 3.379 -1.091 -28.809 1.00 73.12 371 VAL A C 1
ATOM 2851 O O . VAL A 1 371 ? 3.416 -1.816 -29.806 1.00 73.12 371 VAL A O 1
ATOM 2854 N N . THR A 1 372 ? 3.426 0.230 -28.887 1.00 74.94 372 THR A N 1
ATOM 2855 C CA . THR A 1 372 ? 3.716 0.915 -30.142 1.00 74.94 372 THR A CA 1
ATOM 2856 C C . THR A 1 372 ? 5.190 1.265 -30.181 1.00 74.94 372 THR A C 1
ATOM 2858 O O . THR A 1 372 ? 5.699 1.956 -29.299 1.00 74.94 372 THR A O 1
ATOM 2861 N N . ALA A 1 373 ? 5.878 0.822 -31.232 1.00 68.38 373 ALA A N 1
ATOM 2862 C CA . ALA A 1 373 ? 7.116 1.480 -31.616 1.00 68.38 373 ALA A CA 1
ATOM 2863 C C . ALA A 1 373 ? 6.784 2.951 -31.924 1.00 68.38 373 ALA A C 1
ATOM 2865 O O . ALA A 1 373 ? 5.715 3.207 -32.495 1.00 68.38 373 ALA A O 1
ATOM 2866 N N . PRO A 1 374 ? 7.641 3.917 -31.556 1.00 59.28 374 PRO A N 1
ATOM 2867 C CA . PRO A 1 374 ? 7.432 5.310 -31.899 1.00 59.28 374 PRO A CA 1
ATOM 2868 C C . PRO A 1 374 ? 7.182 5.376 -33.402 1.00 59.28 374 PRO A C 1
ATOM 2870 O O . PRO A 1 374 ? 7.992 4.905 -34.202 1.00 59.28 374 PRO A O 1
ATOM 2873 N N . GLY A 1 375 ? 6.009 5.889 -33.785 1.00 52.78 375 GLY A N 1
ATOM 2874 C CA . GLY A 1 375 ? 5.662 6.041 -35.192 1.00 52.78 375 GLY A CA 1
ATOM 2875 C C . GLY A 1 375 ? 6.793 6.770 -35.918 1.00 52.78 375 GLY A C 1
ATOM 2876 O O . GLY A 1 375 ? 7.443 7.631 -35.320 1.00 52.78 375 GLY A O 1
ATOM 2877 N N . ARG A 1 376 ? 7.009 6.431 -37.198 1.00 51.31 376 ARG A N 1
ATOM 2878 C CA . ARG A 1 376 ? 8.078 6.918 -38.104 1.00 51.31 376 ARG A CA 1
ATOM 2879 C C . ARG A 1 376 ? 8.440 8.420 -38.014 1.00 51.31 376 ARG A C 1
ATOM 2881 O O . ARG A 1 376 ? 9.474 8.805 -38.536 1.00 51.31 376 ARG A O 1
ATOM 2888 N N . GLY A 1 377 ? 7.628 9.263 -37.372 1.00 37.31 377 GLY A N 1
ATOM 2889 C CA . GLY A 1 377 ? 7.849 10.699 -37.181 1.00 37.31 377 GLY A CA 1
ATOM 2890 C C . GLY A 1 377 ? 8.396 11.169 -35.821 1.00 37.31 377 GLY A C 1
ATOM 2891 O O . GLY A 1 377 ? 8.400 12.378 -35.609 1.00 37.31 377 GLY A O 1
ATOM 2892 N N . ARG A 1 378 ? 8.807 10.297 -34.878 1.00 37.66 378 ARG A N 1
ATOM 2893 C CA . ARG A 1 378 ? 9.331 10.752 -33.561 1.00 37.66 378 ARG A CA 1
ATOM 2894 C C . ARG A 1 378 ? 10.646 10.155 -33.064 1.00 37.66 378 ARG A C 1
ATOM 2896 O O . ARG A 1 378 ? 11.127 10.615 -32.029 1.00 37.66 378 ARG A O 1
ATOM 2903 N N . ALA A 1 379 ? 11.292 9.258 -33.813 1.00 42.28 379 ALA A N 1
ATOM 2904 C CA . ALA A 1 379 ? 12.752 9.229 -33.738 1.00 42.28 379 ALA A CA 1
ATOM 2905 C C . ALA A 1 379 ? 13.202 10.670 -34.010 1.00 42.28 379 ALA A C 1
ATOM 2907 O O . ALA A 1 379 ? 12.692 11.273 -34.951 1.00 42.28 379 ALA A O 1
ATOM 2908 N N . ARG A 1 380 ? 14.039 11.276 -33.161 1.00 39.97 380 ARG A N 1
ATOM 2909 C CA . ARG A 1 380 ? 14.606 12.609 -33.421 1.00 39.97 380 ARG A CA 1
ATOM 2910 C C . ARG A 1 380 ? 15.333 12.559 -34.771 1.00 39.97 380 ARG A C 1
ATOM 2912 O O . ARG A 1 380 ? 16.511 12.229 -34.836 1.00 39.97 380 ARG A O 1
ATOM 2919 N N . THR A 1 381 ? 14.610 12.839 -35.848 1.00 36.75 381 THR A N 1
ATOM 2920 C CA . THR A 1 381 ? 15.129 12.936 -37.202 1.00 36.75 381 THR A CA 1
ATOM 2921 C C . THR A 1 381 ? 15.770 14.306 -37.298 1.00 36.75 381 THR A C 1
ATOM 2923 O O . THR A 1 381 ? 15.088 15.323 -37.448 1.00 36.75 381 THR A O 1
ATOM 2926 N N . ALA A 1 382 ? 17.092 14.337 -37.159 1.00 38.47 382 ALA A N 1
ATOM 2927 C CA . ALA A 1 382 ? 17.866 15.353 -37.850 1.00 38.47 382 ALA A CA 1
ATOM 2928 C C . ALA A 1 382 ? 17.579 15.217 -39.366 1.00 38.47 382 ALA A C 1
ATOM 2930 O O . ALA A 1 382 ? 17.282 14.112 -39.821 1.00 38.47 382 ALA A O 1
ATOM 2931 N N . PRO A 1 383 ? 17.608 16.308 -40.145 1.00 44.84 383 PRO A N 1
ATOM 2932 C CA . PRO A 1 383 ? 17.104 16.340 -41.523 1.00 44.84 383 PRO A CA 1
ATOM 2933 C C . PRO A 1 383 ? 17.836 15.464 -42.570 1.00 44.84 383 PRO A C 1
ATOM 2935 O O . PRO A 1 383 ? 17.417 15.478 -43.723 1.00 44.84 383 PRO A O 1
ATOM 2938 N N . ASP A 1 384 ? 18.836 14.654 -42.209 1.00 54.59 384 ASP A N 1
ATOM 2939 C CA . ASP A 1 384 ? 19.634 13.856 -43.156 1.00 54.59 384 ASP A CA 1
ATOM 2940 C C . ASP A 1 384 ? 19.348 12.346 -43.040 1.00 54.59 384 ASP A C 1
ATOM 2942 O O . ASP A 1 384 ? 20.061 11.584 -42.381 1.00 54.59 384 ASP A O 1
ATOM 2946 N N . GLY A 1 385 ? 18.275 11.891 -43.698 1.00 60.22 385 GLY A N 1
ATOM 2947 C CA . GLY A 1 385 ? 17.822 10.490 -43.646 1.00 60.22 385 GLY A CA 1
ATOM 2948 C C . GLY A 1 385 ? 18.821 9.466 -44.209 1.00 60.22 385 GLY A C 1
ATOM 2949 O O . GLY A 1 385 ? 18.872 8.329 -43.742 1.00 60.22 385 GLY A O 1
ATOM 2950 N N . GLU A 1 386 ? 19.658 9.865 -45.167 1.00 63.34 386 GLU A N 1
ATOM 2951 C CA . GLU A 1 386 ? 20.638 8.980 -45.811 1.00 63.34 386 GLU A CA 1
ATOM 2952 C C . GLU A 1 386 ? 21.885 8.759 -44.935 1.00 63.34 386 GLU A C 1
ATOM 2954 O O . GLU A 1 386 ? 22.388 7.637 -44.814 1.00 63.34 386 GLU A O 1
ATOM 2959 N N . GLU A 1 387 ? 22.335 9.802 -44.227 1.00 70.19 387 GLU A N 1
ATOM 2960 C CA . GLU A 1 387 ? 23.454 9.707 -43.286 1.00 70.19 387 GLU A CA 1
ATOM 2961 C C . GLU A 1 387 ? 23.079 8.851 -42.067 1.00 70.19 387 GLU A C 1
ATOM 2963 O O . GLU A 1 387 ? 23.898 8.085 -41.559 1.00 70.19 387 GLU A O 1
ATOM 2968 N N . GLN A 1 388 ? 21.819 8.902 -41.627 1.00 66.44 388 GLN A N 1
ATOM 2969 C CA . GLN A 1 388 ? 21.343 8.105 -40.498 1.00 66.44 388 GLN A CA 1
ATOM 2970 C C . GLN A 1 388 ? 21.109 6.631 -40.856 1.00 66.44 388 GLN A C 1
ATOM 2972 O O . GLN A 1 388 ? 21.484 5.768 -40.064 1.00 66.44 388 GLN A O 1
ATOM 2977 N N . ALA A 1 389 ? 20.575 6.319 -42.045 1.00 66.56 389 ALA A N 1
ATOM 2978 C CA . ALA A 1 389 ? 20.504 4.937 -42.540 1.00 66.56 389 ALA A CA 1
ATOM 2979 C C . ALA A 1 389 ? 21.909 4.326 -42.661 1.00 66.56 389 ALA A C 1
ATOM 2981 O O . ALA A 1 389 ? 22.149 3.199 -42.230 1.00 66.56 389 ALA A O 1
ATOM 2982 N N . THR A 1 390 ? 22.864 5.121 -43.150 1.00 73.44 390 THR A N 1
ATOM 2983 C CA . THR A 1 390 ? 24.273 4.730 -43.234 1.00 73.44 390 THR A CA 1
ATOM 2984 C C . THR A 1 390 ? 24.887 4.546 -41.841 1.00 73.44 390 THR A C 1
ATOM 2986 O O . THR A 1 390 ? 25.570 3.557 -41.606 1.00 73.44 390 THR A O 1
ATOM 2989 N N . ARG A 1 391 ? 24.608 5.415 -40.861 1.00 74.88 391 ARG A N 1
ATOM 2990 C CA . ARG A 1 391 ? 25.079 5.226 -39.472 1.00 74.88 391 ARG A CA 1
ATOM 2991 C C . ARG A 1 391 ? 24.452 4.009 -38.786 1.00 74.88 391 ARG A C 1
ATOM 2993 O O . ARG A 1 391 ? 25.149 3.325 -38.046 1.00 74.88 391 ARG A O 1
ATOM 3000 N N . LEU A 1 392 ? 23.172 3.730 -39.036 1.00 72.81 392 LEU A N 1
ATOM 3001 C CA . LEU A 1 392 ? 22.476 2.557 -38.492 1.00 72.81 392 LEU A CA 1
ATOM 3002 C C . LEU A 1 392 ? 23.041 1.245 -39.043 1.00 72.81 392 LEU A C 1
ATOM 3004 O O . LEU A 1 392 ? 23.127 0.269 -38.303 1.00 72.81 392 LEU A O 1
ATOM 3008 N N . LEU A 1 393 ? 23.426 1.225 -40.322 1.00 74.19 393 LEU A N 1
ATOM 3009 C CA . LEU A 1 393 ? 23.974 0.040 -40.982 1.00 74.19 393 LEU A CA 1
ATOM 3010 C C . LEU A 1 393 ? 25.488 -0.108 -40.794 1.00 74.19 393 LEU A C 1
ATOM 3012 O O . LEU A 1 393 ? 25.961 -1.227 -40.662 1.00 74.19 393 LEU A O 1
ATOM 3016 N N . PHE A 1 394 ? 26.251 0.988 -40.786 1.00 74.12 394 PHE A N 1
ATOM 3017 C CA . PHE A 1 394 ? 27.719 0.970 -40.886 1.00 74.12 394 PHE A CA 1
ATOM 3018 C C . PHE A 1 394 ? 28.449 1.590 -39.684 1.00 74.12 394 PHE A C 1
ATOM 3020 O O . PHE A 1 394 ? 29.669 1.754 -39.736 1.00 74.12 394 PHE A O 1
ATOM 3027 N N . GLY A 1 395 ? 27.752 1.949 -38.600 1.00 70.44 395 GLY A N 1
ATOM 3028 C CA . GLY A 1 395 ? 28.383 2.419 -37.362 1.00 70.44 395 GLY A CA 1
ATOM 3029 C C . GLY A 1 395 ? 29.311 1.353 -36.767 1.00 70.44 395 GLY A C 1
ATOM 3030 O O . GLY A 1 395 ? 28.849 0.391 -36.167 1.00 70.44 395 GLY A O 1
ATOM 3031 N N . GLN A 1 396 ? 30.626 1.515 -36.951 1.00 52.03 396 GLN A N 1
ATOM 3032 C CA . GLN A 1 396 ? 31.652 0.495 -36.667 1.00 52.03 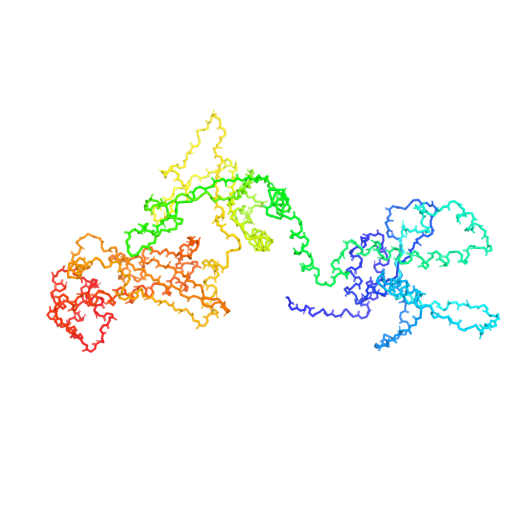396 GLN A CA 1
ATOM 3033 C C . GLN A 1 396 ? 31.978 0.250 -35.183 1.00 52.03 396 GLN A C 1
ATOM 3035 O O . GLN A 1 396 ? 32.788 -0.626 -34.885 1.00 52.03 396 GLN A O 1
ATOM 3040 N N . HIS A 1 397 ? 31.374 0.969 -34.241 1.00 50.50 397 HIS A N 1
ATOM 3041 C CA . HIS A 1 397 ? 31.682 0.808 -32.822 1.00 50.50 397 HIS A CA 1
ATOM 3042 C C . HIS A 1 397 ? 30.423 0.453 -32.047 1.00 50.50 397 HIS A C 1
ATOM 3044 O O . HIS A 1 397 ? 29.526 1.278 -31.952 1.00 50.50 397 HIS A O 1
ATOM 3050 N N . GLU A 1 398 ? 30.408 -0.785 -31.539 1.00 54.53 398 GLU A N 1
ATOM 3051 C CA . GLU A 1 398 ? 29.463 -1.327 -30.560 1.00 54.53 398 GLU A CA 1
ATOM 3052 C C . GLU A 1 398 ? 28.003 -1.058 -30.925 1.00 54.53 398 GLU A C 1
ATOM 3054 O O . GLU A 1 398 ? 27.451 -0.011 -30.612 1.00 54.53 398 GLU A O 1
ATOM 3059 N N . LEU A 1 399 ? 27.377 -2.027 -31.607 1.00 56.94 399 LEU A N 1
ATOM 3060 C CA . LEU A 1 399 ? 25.945 -2.035 -31.908 1.00 56.94 399 LEU A CA 1
ATOM 3061 C C . LEU A 1 399 ? 25.159 -1.968 -30.599 1.00 56.94 399 LEU A C 1
ATOM 3063 O O . LEU A 1 399 ? 24.784 -2.999 -30.050 1.00 56.94 399 LEU A O 1
ATOM 3067 N N . ASP A 1 400 ? 24.977 -0.761 -30.090 1.00 72.56 400 ASP A N 1
ATOM 3068 C CA . ASP A 1 400 ? 24.155 -0.437 -28.950 1.00 72.56 400 ASP A CA 1
ATOM 3069 C C . ASP A 1 400 ? 22.853 0.122 -29.506 1.00 72.56 400 ASP A C 1
ATOM 3071 O O . ASP A 1 400 ? 22.607 1.330 -29.579 1.00 72.56 400 ASP A O 1
ATOM 3075 N N . HIS A 1 401 ? 22.057 -0.788 -30.060 1.00 80.81 401 HIS A N 1
ATOM 3076 C CA . HIS A 1 401 ? 20.807 -0.409 -30.676 1.00 80.81 401 HIS A CA 1
ATOM 3077 C C . HIS A 1 401 ? 19.799 -0.081 -29.579 1.00 80.81 401 HIS A C 1
ATOM 3079 O O . HIS A 1 401 ? 19.324 -0.954 -28.848 1.00 80.81 401 HIS A O 1
ATOM 3085 N N . LEU A 1 402 ? 19.473 1.203 -29.489 1.00 83.44 402 LEU A N 1
ATOM 3086 C CA . LEU A 1 402 ? 18.451 1.740 -28.609 1.00 83.44 402 LEU A CA 1
ATOM 3087 C C . LEU A 1 402 ? 17.088 1.664 -29.304 1.00 83.44 402 LEU A C 1
ATOM 3089 O O . LEU A 1 402 ? 16.891 2.262 -30.362 1.00 83.44 402 LEU A O 1
ATOM 3093 N N . CYS A 1 403 ? 16.135 0.965 -28.698 1.00 85.94 403 CYS A N 1
ATOM 3094 C CA . CYS A 1 403 ? 14.742 0.979 -29.120 1.00 85.94 403 CYS A CA 1
ATOM 3095 C C . CYS A 1 403 ? 13.890 1.604 -28.017 1.00 85.94 403 CYS A C 1
ATOM 3097 O O . CYS A 1 403 ? 13.749 1.038 -26.935 1.00 85.94 403 CYS A O 1
ATOM 3099 N N . GLU A 1 404 ? 13.326 2.777 -28.291 1.00 87.44 404 GLU A N 1
ATOM 3100 C CA . GLU A 1 404 ? 12.273 3.350 -27.458 1.00 87.44 404 GLU A CA 1
ATOM 3101 C C . GLU A 1 404 ? 10.941 2.706 -27.854 1.00 87.44 404 GLU A C 1
ATOM 3103 O O . GLU A 1 404 ? 10.656 2.521 -29.034 1.00 87.44 404 GLU A O 1
ATOM 3108 N N . LEU A 1 405 ? 10.132 2.343 -26.871 1.00 87.94 405 LEU A N 1
ATOM 3109 C CA . LEU A 1 405 ? 8.819 1.737 -27.011 1.00 87.94 405 LEU A CA 1
ATOM 3110 C C . LEU A 1 405 ? 7.842 2.508 -26.134 1.00 87.94 405 LEU A C 1
ATOM 3112 O O . LEU A 1 405 ? 8.183 2.963 -25.043 1.00 87.94 405 LEU A O 1
ATOM 3116 N N . GLU A 1 406 ? 6.606 2.622 -26.591 1.00 88.50 406 GLU A N 1
ATOM 3117 C CA . GLU A 1 406 ? 5.519 3.179 -25.801 1.00 88.50 406 GLU A CA 1
ATOM 3118 C C . GLU A 1 406 ? 4.570 2.054 -25.396 1.00 88.50 406 GLU A C 1
ATOM 3120 O O . GLU A 1 406 ? 4.021 1.355 -26.249 1.00 88.50 406 GLU A O 1
ATOM 3125 N N . LEU A 1 407 ? 4.408 1.872 -24.090 1.00 87.69 407 LEU A N 1
ATOM 3126 C CA . LEU A 1 407 ? 3.498 0.920 -23.477 1.00 87.69 407 LEU A CA 1
ATOM 3127 C C . LEU A 1 407 ? 2.226 1.668 -23.070 1.00 87.69 407 LEU A C 1
ATOM 3129 O O . LEU A 1 407 ? 2.281 2.580 -22.244 1.00 87.69 407 LEU A O 1
ATOM 3133 N N . LEU A 1 408 ? 1.088 1.274 -23.631 1.00 87.88 408 LEU A N 1
ATOM 3134 C CA . LEU A 1 408 ? -0.222 1.757 -23.203 1.00 87.88 408 LEU A CA 1
ATOM 3135 C C . LEU A 1 408 ? -0.928 0.657 -22.414 1.00 87.88 408 LEU A C 1
ATOM 3137 O O . LEU A 1 408 ? -1.138 -0.447 -22.929 1.00 87.88 408 LEU A O 1
ATOM 3141 N N . VAL A 1 409 ? -1.276 0.975 -21.170 1.00 85.31 409 VAL A N 1
ATOM 3142 C CA . VAL A 1 409 ? -1.931 0.074 -20.219 1.00 85.31 409 VAL A CA 1
ATOM 3143 C C . VAL A 1 409 ? -3.309 0.644 -19.900 1.00 85.31 409 VAL A C 1
ATOM 3145 O O . VAL A 1 409 ? -3.427 1.708 -19.298 1.00 85.31 409 VAL A O 1
ATOM 3148 N N . GLU A 1 410 ? -4.364 -0.040 -20.339 1.00 84.50 410 GLU A N 1
ATOM 3149 C CA . GLU A 1 410 ? -5.747 0.350 -20.049 1.00 84.50 410 GLU A CA 1
ATOM 3150 C C . GLU A 1 410 ? -6.203 -0.309 -18.739 1.00 84.50 410 GLU A C 1
ATOM 3152 O O . GLU A 1 410 ? -6.456 -1.511 -18.705 1.00 84.50 410 GLU A O 1
ATOM 3157 N N . GLN A 1 411 ? -6.328 0.469 -17.660 1.00 78.69 411 GLN A N 1
ATOM 3158 C CA . GLN A 1 411 ? -6.825 -0.003 -16.365 1.00 78.69 411 GLN A CA 1
ATOM 3159 C C . GLN A 1 411 ? -8.160 0.684 -16.049 1.00 78.69 411 GLN A C 1
ATOM 3161 O O . GLN A 1 411 ? -8.239 1.856 -15.675 1.00 78.69 411 GLN A O 1
ATOM 3166 N N . GLY A 1 412 ? -9.261 -0.044 -16.248 1.00 82.81 412 GLY A N 1
ATOM 3167 C CA . GLY A 1 412 ? -10.608 0.501 -16.076 1.00 82.81 412 GLY A CA 1
ATOM 3168 C C . GLY A 1 412 ? -10.930 1.596 -17.102 1.00 82.81 412 GLY A C 1
ATOM 3169 O O . GLY A 1 412 ? -11.145 1.300 -18.272 1.00 82.81 412 GLY A O 1
ATOM 3170 N N . ARG A 1 413 ? -11.022 2.859 -16.657 1.00 79.88 413 ARG A N 1
ATOM 3171 C CA . ARG A 1 413 ? -11.293 4.035 -17.517 1.00 79.88 413 ARG A CA 1
ATOM 3172 C C . ARG A 1 413 ? -10.057 4.892 -17.799 1.00 79.88 413 ARG A C 1
ATOM 3174 O O . ARG A 1 413 ? -10.172 5.875 -18.527 1.00 79.88 413 ARG A O 1
ATOM 3181 N N . GLN A 1 414 ? -8.910 4.560 -17.213 1.00 78.56 414 GLN A N 1
ATOM 3182 C CA . GLN A 1 414 ? -7.671 5.309 -17.385 1.00 78.56 414 GLN A CA 1
ATOM 3183 C C . GLN A 1 414 ? -6.726 4.542 -18.314 1.00 78.56 414 GLN A C 1
ATOM 3185 O O . GLN A 1 414 ? -6.574 3.326 -18.200 1.00 78.56 414 GLN A O 1
ATOM 3190 N N . ALA A 1 415 ? -6.107 5.265 -19.245 1.00 83.38 415 ALA A N 1
ATOM 3191 C CA . ALA A 1 415 ? -5.019 4.760 -20.070 1.00 83.38 415 ALA A CA 1
ATOM 3192 C C . ALA A 1 415 ? -3.715 5.351 -19.534 1.00 83.38 415 ALA A C 1
ATOM 3194 O O . ALA A 1 415 ? -3.532 6.568 -19.553 1.00 83.38 415 ALA A O 1
ATOM 3195 N N . LEU A 1 416 ? -2.837 4.488 -19.037 1.00 84.50 416 LEU A N 1
ATOM 3196 C CA . LEU A 1 416 ? -1.539 4.865 -18.499 1.00 84.50 416 LEU A CA 1
ATOM 3197 C C . LEU A 1 416 ? -0.471 4.633 -19.563 1.00 84.50 416 LEU A C 1
ATOM 3199 O O . LEU A 1 416 ? -0.468 3.602 -20.243 1.00 84.50 416 LEU A O 1
ATOM 3203 N N . ARG A 1 417 ? 0.417 5.614 -19.724 1.00 88.44 417 ARG A N 1
ATOM 3204 C CA . ARG A 1 417 ? 1.484 5.600 -20.721 1.00 88.44 417 ARG A CA 1
ATOM 3205 C C . ARG A 1 417 ? 2.826 5.402 -20.032 1.00 88.44 417 ARG A C 1
ATOM 3207 O O . ARG A 1 417 ? 3.176 6.127 -19.102 1.00 88.44 417 ARG A O 1
ATOM 3214 N N . TYR A 1 418 ? 3.592 4.445 -20.535 1.00 89.75 418 TYR A N 1
ATOM 3215 C CA . TYR A 1 418 ? 4.971 4.224 -20.125 1.00 89.75 418 TYR A CA 1
ATOM 3216 C C . TYR A 1 418 ? 5.883 4.274 -21.340 1.00 89.75 418 TYR A C 1
ATOM 3218 O O . TYR A 1 418 ? 5.534 3.826 -22.431 1.00 89.75 418 TYR A O 1
ATOM 3226 N N . GLN A 1 419 ? 7.070 4.823 -21.146 1.00 91.00 419 GLN A N 1
ATOM 3227 C CA . GLN A 1 419 ? 8.160 4.787 -22.102 1.00 91.00 419 GLN A CA 1
ATOM 3228 C C . GLN A 1 419 ? 9.131 3.703 -21.653 1.00 91.00 419 GLN A C 1
ATOM 3230 O O . GLN A 1 419 ? 9.697 3.779 -20.564 1.00 91.00 419 GLN A O 1
ATOM 3235 N N . ALA A 1 420 ? 9.300 2.679 -22.477 1.00 92.38 420 ALA A N 1
ATOM 3236 C CA . ALA A 1 420 ? 10.293 1.647 -22.263 1.00 92.38 420 ALA A CA 1
ATOM 3237 C C . ALA A 1 420 ? 11.462 1.862 -23.221 1.00 92.38 420 ALA A C 1
ATOM 3239 O O . ALA A 1 420 ? 11.264 2.094 -24.408 1.00 92.38 420 ALA A O 1
ATOM 3240 N N . THR A 1 421 ? 12.678 1.740 -22.720 1.00 91.25 421 THR A N 1
ATOM 3241 C CA . THR A 1 421 ? 13.893 1.808 -23.523 1.00 91.25 421 THR A CA 1
ATOM 3242 C C . THR A 1 421 ? 14.563 0.448 -23.464 1.00 91.25 421 THR A C 1
ATOM 3244 O O . THR A 1 421 ? 14.987 0.012 -22.398 1.00 91.25 421 THR A O 1
ATOM 3247 N N . VAL A 1 422 ? 14.651 -0.238 -24.601 1.00 91.50 422 VAL A N 1
ATOM 3248 C CA . VAL A 1 422 ? 15.260 -1.566 -24.723 1.00 91.50 422 VAL A CA 1
ATOM 3249 C C . VAL A 1 422 ? 16.567 -1.436 -25.492 1.00 91.50 422 VAL A C 1
ATOM 3251 O O . VAL A 1 422 ? 16.574 -0.947 -26.623 1.00 91.50 422 VAL A O 1
ATOM 3254 N N . ARG A 1 423 ? 17.672 -1.878 -24.888 1.00 90.06 423 ARG A N 1
ATOM 3255 C CA . ARG A 1 423 ? 19.009 -1.807 -25.486 1.00 90.06 423 ARG A CA 1
ATOM 3256 C C . ARG A 1 423 ? 19.487 -3.189 -25.904 1.00 90.06 423 ARG A C 1
ATOM 3258 O O . ARG A 1 423 ? 19.462 -4.142 -25.120 1.00 90.06 423 ARG A O 1
ATOM 3265 N N . TRP A 1 424 ? 19.931 -3.285 -27.151 1.00 85.06 424 TRP A N 1
ATOM 3266 C CA . TRP A 1 424 ? 20.447 -4.512 -27.743 1.00 85.06 424 TRP A CA 1
ATOM 3267 C C . TRP A 1 424 ? 21.908 -4.337 -28.107 1.00 85.06 424 TRP A C 1
ATOM 3269 O O . TRP A 1 424 ? 22.246 -3.455 -28.886 1.00 85.06 424 TRP A O 1
ATOM 3279 N N . GLY A 1 425 ? 22.743 -5.222 -27.571 1.00 83.06 425 GLY A N 1
ATOM 3280 C CA . GLY A 1 425 ? 24.123 -5.402 -27.998 1.00 83.06 425 GLY A CA 1
ATOM 3281 C C . GLY A 1 425 ? 24.200 -6.340 -29.206 1.00 83.06 425 GLY A C 1
ATOM 3282 O O . GLY A 1 425 ? 23.330 -7.197 -29.384 1.00 83.06 425 GLY A O 1
ATOM 3283 N N . ALA A 1 426 ? 25.293 -6.274 -29.968 1.00 73.56 426 ALA A N 1
ATOM 3284 C CA . ALA A 1 426 ? 25.552 -7.167 -31.106 1.00 73.56 426 ALA A CA 1
ATOM 3285 C C . ALA A 1 426 ? 25.332 -8.659 -30.775 1.00 73.56 426 ALA A C 1
ATOM 3287 O O . ALA A 1 426 ? 24.676 -9.382 -31.516 1.00 73.56 426 ALA A O 1
ATOM 3288 N N . ARG A 1 427 ? 25.849 -9.124 -29.627 1.00 76.25 427 ARG A N 1
ATOM 3289 C CA . ARG A 1 427 ? 25.711 -10.522 -29.166 1.00 76.25 427 ARG A CA 1
ATOM 3290 C C . ARG A 1 427 ? 24.338 -10.826 -28.562 1.00 76.25 427 ARG A C 1
ATOM 3292 O O . ARG A 1 427 ? 23.837 -11.938 -28.704 1.00 76.25 427 ARG A O 1
ATOM 3299 N N . ALA A 1 428 ? 23.750 -9.836 -27.896 1.00 75.06 428 ALA A N 1
ATOM 3300 C CA . ALA A 1 428 ? 22.432 -9.904 -27.266 1.00 75.06 428 ALA A CA 1
ATOM 3301 C C . ALA A 1 428 ? 21.323 -10.150 -28.301 1.00 75.06 428 ALA A C 1
ATOM 3303 O O . ALA A 1 428 ? 20.392 -10.916 -28.052 1.00 75.06 428 ALA A O 1
ATOM 3304 N N . TRP A 1 429 ? 21.473 -9.575 -29.499 1.00 75.69 429 TRP A N 1
ATOM 3305 C CA . TRP A 1 429 ? 20.550 -9.777 -30.616 1.00 75.69 429 TRP A CA 1
ATOM 3306 C C . TRP A 1 429 ? 20.386 -11.253 -31.010 1.00 75.69 429 TRP A C 1
ATOM 3308 O O . TRP A 1 429 ? 19.265 -11.706 -31.238 1.00 75.69 429 TRP A O 1
ATOM 3318 N N . PHE A 1 430 ? 21.481 -12.020 -31.026 1.00 78.00 430 PHE A N 1
ATOM 3319 C CA . PHE A 1 430 ? 21.462 -13.448 -31.371 1.00 78.00 430 PHE A CA 1
ATOM 3320 C C . PHE A 1 430 ? 20.959 -14.342 -30.237 1.00 78.00 430 PHE A C 1
ATOM 3322 O O . PHE A 1 430 ? 20.392 -15.398 -30.499 1.00 78.00 430 PHE A O 1
ATOM 3329 N N . ARG A 1 431 ? 21.159 -13.931 -28.980 1.00 82.06 431 ARG A N 1
ATOM 3330 C CA . ARG A 1 431 ? 20.705 -14.685 -27.799 1.00 82.06 431 ARG A CA 1
ATOM 3331 C C . ARG A 1 431 ? 19.255 -14.419 -27.417 1.00 82.06 431 ARG A C 1
ATOM 3333 O O . ARG A 1 431 ? 18.758 -15.055 -26.500 1.00 82.06 431 ARG A O 1
ATOM 3340 N N . GLU A 1 432 ? 18.588 -13.501 -28.114 1.00 83.75 432 GLU A N 1
ATOM 3341 C CA . GLU A 1 432 ? 17.231 -13.066 -27.773 1.00 83.75 432 GLU A CA 1
ATOM 3342 C C . GLU A 1 432 ? 17.142 -12.517 -26.339 1.00 83.75 432 GLU A C 1
ATOM 3344 O O . GLU A 1 432 ? 16.151 -12.709 -25.632 1.00 83.75 432 GLU A O 1
ATOM 3349 N N . GLU A 1 433 ? 18.196 -11.825 -25.909 1.00 88.00 433 GLU A N 1
ATOM 3350 C CA . GLU A 1 433 ? 18.327 -11.283 -24.560 1.00 88.00 433 GLU A CA 1
ATOM 3351 C C . GLU A 1 433 ? 18.873 -9.854 -24.645 1.00 88.00 433 GLU A C 1
ATOM 3353 O O . GLU A 1 433 ? 20.073 -9.676 -24.849 1.00 88.00 433 GLU A O 1
ATOM 3358 N N . PRO A 1 434 ? 18.025 -8.818 -24.528 1.00 89.25 434 PRO A N 1
ATOM 3359 C CA . PRO A 1 434 ? 18.494 -7.444 -24.419 1.00 89.25 434 PRO A CA 1
ATOM 3360 C C . PRO A 1 434 ? 19.295 -7.302 -23.128 1.00 89.25 434 PRO A C 1
ATOM 3362 O O . PRO A 1 434 ? 18.923 -7.856 -22.094 1.00 89.25 434 PRO A O 1
ATOM 3365 N N . TYR A 1 435 ? 20.391 -6.553 -23.188 1.00 88.25 435 TYR A N 1
ATOM 3366 C CA . TYR A 1 435 ? 21.301 -6.451 -22.048 1.00 88.25 435 TYR A CA 1
ATOM 3367 C C . TYR A 1 435 ? 20.826 -5.408 -21.024 1.00 88.25 435 TYR A C 1
ATOM 3369 O O . TYR A 1 435 ? 21.180 -5.500 -19.854 1.00 88.25 435 TYR A O 1
ATOM 3377 N N . ALA A 1 436 ? 19.998 -4.441 -21.442 1.00 89.25 436 ALA A N 1
ATOM 3378 C CA . ALA A 1 436 ? 19.379 -3.472 -20.546 1.00 89.25 436 ALA A CA 1
ATOM 3379 C C . ALA A 1 436 ? 17.957 -3.106 -20.995 1.00 89.25 436 ALA A C 1
ATOM 3381 O O . ALA A 1 436 ? 17.672 -2.947 -22.187 1.00 89.25 436 ALA A O 1
ATOM 3382 N N . MET A 1 437 ? 17.070 -2.939 -20.014 1.00 92.81 437 MET A N 1
ATOM 3383 C CA . MET A 1 437 ? 15.735 -2.377 -20.187 1.00 92.81 437 MET A CA 1
ATOM 3384 C C . MET A 1 437 ? 15.502 -1.308 -19.129 1.00 92.81 437 MET A C 1
ATOM 3386 O O . MET A 1 437 ? 15.712 -1.558 -17.947 1.00 92.81 437 MET A O 1
ATOM 3390 N N . GLU A 1 438 ? 15.017 -0.145 -19.537 1.00 90.75 438 GLU A N 1
ATOM 3391 C CA . GLU A 1 438 ? 14.511 0.884 -18.631 1.00 90.75 438 GLU A CA 1
ATOM 3392 C C . GLU A 1 438 ? 13.018 1.069 -18.874 1.00 90.75 438 GLU A C 1
ATOM 3394 O O . GLU A 1 438 ? 12.569 1.040 -20.018 1.00 90.75 438 GLU A O 1
ATOM 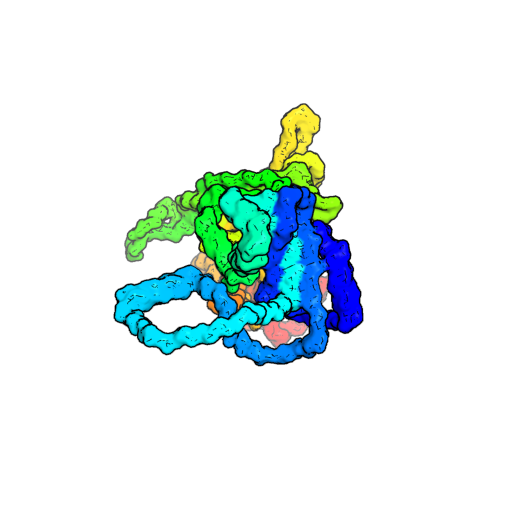3399 N N . LEU A 1 439 ? 12.247 1.284 -17.811 1.00 91.31 439 LEU A N 1
ATOM 3400 C CA . LEU A 1 439 ? 10.828 1.610 -17.899 1.00 91.31 439 LEU A CA 1
ATOM 3401 C C . LEU A 1 439 ? 10.577 2.906 -17.129 1.00 91.31 439 LEU A C 1
ATOM 3403 O O . LEU A 1 439 ? 10.970 3.049 -15.971 1.00 91.31 439 LEU A O 1
ATOM 3407 N N . ARG A 1 440 ? 9.954 3.876 -17.789 1.00 87.69 440 ARG A N 1
ATOM 3408 C CA . ARG A 1 440 ? 9.649 5.198 -17.242 1.00 87.69 440 ARG A CA 1
ATOM 3409 C C . ARG A 1 440 ? 8.159 5.454 -17.405 1.00 87.69 440 ARG A C 1
ATOM 3411 O O . ARG A 1 440 ? 7.660 5.472 -18.525 1.00 87.69 440 ARG A O 1
ATOM 3418 N N . GLY A 1 441 ? 7.446 5.641 -16.305 1.00 84.06 441 GLY A N 1
ATOM 3419 C CA . GLY A 1 441 ? 6.106 6.223 -16.338 1.00 84.06 441 GLY A CA 1
ATOM 3420 C C . GLY A 1 441 ? 6.188 7.744 -16.472 1.00 84.06 441 GLY A C 1
ATOM 3421 O O . GLY A 1 441 ? 7.248 8.329 -16.247 1.00 84.06 441 GLY A O 1
ATOM 3422 N N . ASP A 1 442 ? 5.068 8.397 -16.794 1.00 73.94 442 ASP A N 1
ATOM 3423 C CA . ASP A 1 442 ? 4.998 9.864 -16.950 1.00 73.94 442 ASP A CA 1
ATOM 3424 C C . ASP A 1 442 ? 5.582 10.660 -15.764 1.00 73.94 442 ASP A C 1
ATOM 3426 O O . ASP A 1 442 ? 6.039 11.785 -15.957 1.00 73.94 442 ASP A O 1
ATOM 3430 N N . GLN A 1 443 ? 5.586 10.099 -14.547 1.00 65.44 443 GLN A N 1
ATOM 3431 C CA . GLN A 1 443 ? 6.079 10.789 -13.348 1.00 65.44 443 GLN A CA 1
ATOM 3432 C C . GLN A 1 443 ? 7.139 10.017 -12.555 1.00 65.44 443 GLN A C 1
ATOM 3434 O O . GLN A 1 443 ? 7.663 10.542 -11.573 1.00 65.44 443 GLN A O 1
ATOM 3439 N N . ARG A 1 444 ? 7.481 8.784 -12.951 1.00 70.06 444 ARG A N 1
ATOM 3440 C CA . ARG A 1 444 ? 8.344 7.915 -12.142 1.00 70.06 444 ARG A CA 1
ATOM 3441 C C . ARG A 1 444 ? 9.254 7.034 -12.990 1.00 70.06 444 ARG A C 1
ATOM 3443 O O . ARG A 1 444 ? 8.810 6.356 -13.913 1.00 70.06 444 ARG A O 1
ATOM 3450 N N . VAL A 1 445 ? 10.535 6.992 -12.625 1.00 73.88 445 VAL A N 1
ATOM 3451 C CA . VAL A 1 445 ? 11.459 5.956 -13.107 1.00 73.88 445 VAL A CA 1
ATOM 3452 C C . VAL A 1 445 ? 11.138 4.666 -12.360 1.00 73.88 445 VAL A C 1
ATOM 3454 O O . VAL A 1 445 ? 11.142 4.639 -11.127 1.00 73.88 445 VAL A O 1
ATOM 3457 N N . MET A 1 446 ? 10.808 3.613 -13.101 1.00 83.06 446 MET A N 1
ATOM 3458 C CA . MET A 1 446 ? 10.407 2.332 -12.531 1.00 83.06 446 MET A CA 1
ATOM 3459 C C . MET A 1 446 ? 11.612 1.410 -12.376 1.00 83.06 446 MET A C 1
ATOM 3461 O O . MET A 1 446 ? 12.636 1.582 -13.040 1.00 83.06 446 MET A O 1
ATOM 3465 N N . ALA A 1 447 ? 11.482 0.407 -11.506 1.00 83.06 447 ALA A N 1
ATOM 3466 C CA . ALA A 1 447 ? 12.474 -0.655 -11.441 1.00 83.06 447 ALA A CA 1
ATOM 3467 C C . ALA A 1 447 ? 12.530 -1.366 -12.807 1.00 83.06 447 ALA A C 1
ATOM 3469 O O . ALA A 1 447 ? 11.470 -1.682 -13.363 1.00 83.06 447 ALA A O 1
ATOM 3470 N N . PRO A 1 448 ? 13.731 -1.604 -13.362 1.00 88.44 448 PRO A N 1
ATOM 3471 C CA . PRO A 1 448 ? 13.865 -2.216 -14.673 1.00 88.44 448 PRO A CA 1
ATOM 3472 C C . PRO A 1 448 ? 13.263 -3.631 -14.655 1.00 88.44 448 PRO A C 1
ATOM 3474 O O . PRO A 1 448 ? 13.564 -4.414 -13.744 1.00 88.44 448 PRO A O 1
ATOM 3477 N N . PRO A 1 449 ? 12.404 -3.990 -15.627 1.00 91.88 449 PRO A N 1
ATOM 3478 C CA . PRO A 1 449 ? 11.869 -5.340 -15.707 1.00 91.88 449 PRO A CA 1
ATOM 3479 C C . PRO A 1 449 ? 13.006 -6.330 -15.978 1.00 91.88 449 PRO A C 1
ATOM 3481 O O . PRO A 1 449 ? 13.926 -6.055 -16.746 1.00 91.88 449 PRO A O 1
ATOM 3484 N N . THR A 1 450 ? 12.948 -7.505 -15.350 1.00 92.81 450 THR A N 1
ATOM 3485 C CA . THR A 1 450 ? 13.965 -8.558 -15.496 1.00 92.81 450 THR A CA 1
ATOM 3486 C C . THR A 1 450 ? 13.275 -9.876 -15.792 1.00 92.81 450 THR A C 1
ATOM 3488 O O . THR A 1 450 ? 12.195 -10.124 -15.262 1.00 92.81 450 THR A O 1
ATOM 3491 N N . ALA A 1 451 ? 13.912 -10.753 -16.570 1.00 91.62 451 ALA A N 1
ATOM 3492 C CA . ALA A 1 451 ? 13.345 -12.058 -16.922 1.00 91.62 451 ALA A CA 1
ATOM 3493 C C . ALA A 1 451 ? 12.977 -12.920 -15.696 1.00 91.62 451 ALA A C 1
ATOM 3495 O O . ALA A 1 451 ? 12.085 -13.757 -15.776 1.00 91.62 451 ALA A O 1
ATOM 3496 N N . ARG A 1 452 ? 13.651 -12.712 -14.553 1.00 90.81 452 ARG A N 1
ATOM 3497 C CA . ARG A 1 452 ? 13.405 -13.454 -13.308 1.00 90.81 452 ARG A CA 1
ATOM 3498 C C . ARG A 1 452 ? 12.193 -12.947 -12.523 1.00 90.81 452 ARG A C 1
ATOM 3500 O O . ARG A 1 452 ? 11.460 -13.768 -11.986 1.00 90.81 452 ARG A O 1
ATOM 3507 N N . HIS A 1 453 ? 12.027 -11.630 -12.404 1.00 86.31 453 HIS A N 1
ATOM 3508 C CA . HIS A 1 453 ? 10.997 -11.031 -11.541 1.00 86.31 453 HIS A CA 1
ATOM 3509 C C . HIS A 1 453 ? 9.747 -10.607 -12.320 1.00 86.31 453 HIS A C 1
ATOM 3511 O O . HIS A 1 453 ? 8.654 -10.644 -11.775 1.00 86.31 453 HIS A O 1
ATOM 3517 N N . HIS A 1 454 ? 9.911 -10.262 -13.599 1.00 94.19 454 HIS A N 1
ATOM 3518 C CA . HIS A 1 454 ? 8.854 -9.739 -14.463 1.00 94.19 454 HIS A CA 1
ATOM 3519 C C . HIS A 1 454 ? 8.865 -10.461 -15.826 1.00 94.19 454 HIS A C 1
ATOM 3521 O O . HIS A 1 454 ? 9.126 -9.829 -16.855 1.00 94.19 454 HIS A O 1
ATOM 3527 N N . PRO A 1 455 ? 8.717 -11.802 -15.861 1.00 94.50 455 PRO A N 1
ATOM 3528 C CA . PRO A 1 455 ? 8.933 -12.592 -17.072 1.00 94.50 455 PRO A CA 1
ATOM 3529 C C . PRO A 1 455 ? 8.031 -12.183 -18.243 1.00 94.50 455 PRO A C 1
ATOM 3531 O O . PRO A 1 455 ? 8.493 -12.181 -19.385 1.00 94.50 455 PRO A O 1
ATOM 3534 N N . GLN A 1 456 ? 6.771 -11.822 -17.996 1.00 92.44 456 GLN A N 1
ATOM 3535 C CA . GLN A 1 456 ? 5.810 -11.494 -19.050 1.00 92.44 456 GLN A CA 1
ATOM 3536 C C . GLN A 1 456 ? 6.037 -10.090 -19.599 1.00 92.44 456 GLN A C 1
ATOM 3538 O O . GLN A 1 456 ? 6.098 -9.916 -20.817 1.00 92.44 456 GLN A O 1
ATOM 3543 N N . LEU A 1 457 ? 6.220 -9.101 -18.722 1.00 93.12 457 LEU A N 1
ATOM 3544 C CA . LEU A 1 457 ? 6.534 -7.728 -19.106 1.00 93.12 457 LEU A CA 1
ATOM 3545 C C . LEU A 1 457 ? 7.863 -7.671 -19.849 1.00 93.12 457 LEU A C 1
ATOM 3547 O O . LEU A 1 457 ? 7.957 -7.050 -20.909 1.00 93.12 457 LEU A O 1
ATOM 3551 N N . TRP A 1 458 ? 8.873 -8.372 -19.334 1.00 94.62 458 TRP A N 1
ATOM 3552 C CA . TRP A 1 458 ? 10.178 -8.465 -19.972 1.00 94.62 458 TRP A CA 1
ATOM 3553 C C . TRP A 1 458 ? 10.078 -9.120 -21.354 1.00 94.62 458 TRP A C 1
ATOM 3555 O O . TRP A 1 458 ? 10.566 -8.548 -22.328 1.00 94.62 458 TRP A O 1
ATOM 3565 N N . ALA A 1 459 ? 9.389 -10.260 -21.488 1.00 93.38 459 ALA A N 1
ATOM 3566 C CA . ALA A 1 459 ? 9.210 -10.917 -22.784 1.00 93.38 459 ALA A CA 1
ATOM 3567 C C . ALA A 1 459 ? 8.435 -10.034 -23.776 1.00 93.38 459 ALA A C 1
ATOM 3569 O O . ALA A 1 459 ? 8.839 -9.901 -24.931 1.00 93.38 459 ALA A O 1
ATOM 3570 N N . ALA A 1 460 ? 7.370 -9.363 -23.327 1.00 91.44 460 ALA A N 1
ATOM 3571 C CA . ALA A 1 460 ? 6.578 -8.472 -24.167 1.00 91.44 460 ALA A CA 1
ATOM 3572 C C . ALA A 1 460 ? 7.403 -7.286 -24.688 1.00 91.44 460 ALA A C 1
ATOM 3574 O O . ALA A 1 460 ? 7.384 -7.015 -25.893 1.00 91.44 460 ALA A O 1
ATOM 3575 N N . LEU A 1 461 ? 8.145 -6.598 -23.812 1.00 92.62 461 LEU A N 1
ATOM 3576 C CA . LEU A 1 461 ? 9.013 -5.479 -24.191 1.00 92.62 461 LEU A CA 1
ATOM 3577 C C . LEU A 1 461 ? 10.155 -5.936 -25.098 1.00 92.62 461 LEU A C 1
ATOM 3579 O O . LEU A 1 461 ? 10.429 -5.292 -26.112 1.00 92.62 461 LEU A O 1
ATOM 3583 N N . ARG A 1 462 ? 10.776 -7.078 -24.786 1.00 93.62 462 ARG A N 1
ATOM 3584 C CA . ARG A 1 462 ? 11.816 -7.689 -25.615 1.00 93.62 462 ARG A CA 1
ATOM 3585 C C . ARG A 1 462 ? 11.305 -7.945 -27.026 1.00 93.62 462 ARG A C 1
ATOM 3587 O O . ARG A 1 462 ? 11.919 -7.500 -27.992 1.00 93.62 462 ARG A O 1
ATOM 3594 N N . ASP A 1 463 ? 10.205 -8.677 -27.151 1.00 91.25 463 ASP A N 1
ATOM 3595 C CA . ASP A 1 463 ? 9.728 -9.162 -28.442 1.00 91.25 463 ASP A CA 1
ATOM 3596 C C . ASP A 1 463 ? 9.265 -7.999 -29.330 1.00 91.25 463 ASP A C 1
ATOM 3598 O O . ASP A 1 463 ? 9.531 -7.988 -30.534 1.00 91.25 463 ASP A O 1
ATOM 3602 N N . HIS A 1 464 ? 8.621 -6.984 -28.744 1.00 89.69 464 HIS A N 1
ATOM 3603 C CA . HIS A 1 464 ? 8.247 -5.768 -29.469 1.00 89.69 464 HIS A CA 1
ATOM 3604 C C . HIS A 1 464 ? 9.457 -4.911 -29.834 1.00 89.69 464 HIS A C 1
ATOM 3606 O O . HIS A 1 464 ? 9.537 -4.460 -30.976 1.00 89.69 464 HIS A O 1
ATOM 3612 N N . GLY A 1 465 ? 10.417 -4.740 -28.921 1.00 89.06 465 GLY A N 1
ATOM 3613 C CA . GLY A 1 465 ? 11.667 -4.030 -29.191 1.00 89.06 465 GLY A CA 1
ATOM 3614 C C . GLY A 1 465 ? 12.452 -4.676 -30.326 1.00 89.06 465 GLY A C 1
ATOM 3615 O O . GLY A 1 465 ? 12.891 -3.993 -31.249 1.00 89.06 465 GLY A O 1
ATOM 3616 N N . ARG A 1 466 ? 12.542 -6.010 -30.328 1.00 88.25 466 ARG A N 1
ATOM 3617 C CA . ARG A 1 466 ? 13.180 -6.774 -31.404 1.00 88.25 466 ARG A CA 1
ATOM 3618 C C . ARG A 1 466 ? 12.455 -6.594 -32.730 1.00 88.25 466 ARG A C 1
ATOM 3620 O O . ARG A 1 466 ? 13.100 -6.307 -33.731 1.00 88.25 466 ARG A O 1
ATOM 3627 N N . ARG A 1 467 ? 11.125 -6.732 -32.761 1.00 87.69 467 ARG A N 1
ATOM 3628 C CA . ARG A 1 467 ? 10.343 -6.524 -33.994 1.00 87.69 467 ARG A CA 1
ATOM 3629 C C . ARG A 1 467 ? 10.510 -5.107 -34.542 1.00 87.69 467 ARG A C 1
ATOM 3631 O O . ARG A 1 467 ? 10.707 -4.951 -35.742 1.00 87.69 467 ARG A O 1
ATOM 3638 N N . ALA A 1 468 ? 10.460 -4.097 -33.676 1.00 86.25 468 ALA A N 1
ATOM 3639 C CA . ALA A 1 468 ? 10.621 -2.697 -34.056 1.00 86.25 468 ALA A CA 1
ATOM 3640 C C . ALA A 1 468 ? 12.022 -2.414 -34.615 1.00 86.25 468 ALA A C 1
ATOM 3642 O O . ALA A 1 468 ? 12.152 -1.808 -35.677 1.00 86.25 468 ALA A O 1
ATOM 3643 N N . LEU A 1 469 ? 13.064 -2.908 -33.942 1.00 85.88 469 LEU A N 1
ATOM 3644 C CA . LEU A 1 469 ? 14.445 -2.746 -34.386 1.00 85.88 469 LEU A CA 1
ATOM 3645 C C . LEU A 1 469 ? 14.726 -3.518 -35.684 1.00 85.88 469 LEU A C 1
ATOM 3647 O O . LEU A 1 469 ? 15.351 -2.974 -36.589 1.00 85.88 469 LEU A O 1
ATOM 3651 N N . ALA A 1 470 ? 14.212 -4.745 -35.822 1.00 86.75 470 ALA A N 1
ATOM 3652 C CA . ALA A 1 470 ? 14.329 -5.525 -37.053 1.00 86.75 470 ALA A CA 1
ATOM 3653 C C . ALA A 1 470 ? 13.637 -4.820 -38.230 1.00 86.75 470 ALA A C 1
ATOM 3655 O O . ALA A 1 470 ? 14.207 -4.732 -39.313 1.00 86.75 470 ALA A O 1
ATOM 3656 N N . ALA A 1 471 ? 12.445 -4.260 -38.010 1.00 86.06 471 ALA A N 1
ATOM 3657 C CA . ALA A 1 471 ? 11.748 -3.474 -39.022 1.00 86.06 471 ALA A CA 1
ATOM 3658 C C . ALA A 1 471 ? 12.549 -2.225 -39.425 1.00 86.06 471 ALA A C 1
ATOM 3660 O O . ALA A 1 471 ? 12.695 -1.958 -40.613 1.00 86.06 471 ALA A O 1
ATOM 3661 N N . ALA A 1 472 ? 13.111 -1.491 -38.458 1.00 84.69 472 ALA A N 1
ATOM 3662 C CA . ALA A 1 472 ? 13.913 -0.297 -38.724 1.00 84.69 472 ALA A CA 1
ATOM 3663 C C . ALA A 1 472 ? 15.208 -0.613 -39.493 1.00 84.69 472 ALA A C 1
ATOM 3665 O O . ALA A 1 472 ? 15.540 0.085 -40.448 1.00 84.69 472 ALA A O 1
ATOM 3666 N N . LEU A 1 473 ? 15.917 -1.681 -39.116 1.00 85.50 473 LEU A N 1
ATOM 3667 C CA . LEU A 1 473 ? 17.123 -2.136 -39.814 1.00 85.50 473 LEU A CA 1
ATOM 3668 C C . LEU A 1 473 ? 16.809 -2.649 -41.226 1.00 85.50 473 LEU A C 1
ATOM 3670 O O . LEU A 1 473 ? 17.563 -2.369 -42.155 1.00 85.50 473 LEU A O 1
ATOM 3674 N N . ALA A 1 474 ? 15.689 -3.356 -41.405 1.00 87.50 474 ALA A N 1
ATOM 3675 C CA . ALA A 1 474 ? 15.234 -3.796 -42.719 1.00 87.50 474 ALA A CA 1
ATOM 3676 C C . ALA A 1 474 ? 14.876 -2.606 -43.625 1.00 87.50 474 ALA A C 1
ATOM 3678 O O . ALA A 1 474 ? 15.312 -2.571 -44.773 1.00 87.50 474 ALA A O 1
ATOM 3679 N N . ASP A 1 475 ? 14.141 -1.614 -43.112 1.00 86.44 475 ASP A N 1
ATOM 3680 C CA . ASP A 1 475 ? 13.773 -0.390 -43.843 1.00 86.44 475 ASP A CA 1
ATOM 3681 C C . ASP A 1 475 ? 15.022 0.425 -44.219 1.00 86.44 475 ASP A C 1
ATOM 3683 O O . ASP A 1 475 ? 15.160 0.873 -45.358 1.00 86.44 475 ASP A O 1
ATOM 3687 N N . ALA A 1 476 ? 15.981 0.548 -43.292 1.00 85.94 476 ALA A N 1
ATOM 3688 C CA . ALA A 1 476 ? 17.261 1.207 -43.540 1.00 85.94 476 ALA A CA 1
ATOM 3689 C C . ALA A 1 476 ? 18.075 0.485 -44.623 1.00 85.94 476 ALA A C 1
ATOM 3691 O O . ALA A 1 476 ? 18.595 1.139 -45.526 1.00 85.94 476 ALA A O 1
ATOM 3692 N N . ALA A 1 477 ? 18.152 -0.850 -44.574 1.00 88.38 477 ALA A N 1
ATOM 3693 C CA . ALA A 1 477 ? 18.830 -1.642 -45.595 1.00 88.38 477 ALA A CA 1
ATOM 3694 C C . ALA A 1 477 ? 18.148 -1.483 -46.961 1.00 88.38 477 ALA A C 1
ATOM 3696 O O . ALA A 1 477 ? 18.799 -1.096 -47.925 1.00 88.38 477 ALA A O 1
ATOM 3697 N N . LEU A 1 478 ? 16.832 -1.684 -47.049 1.00 88.81 478 LEU A N 1
ATOM 3698 C CA . LEU A 1 478 ? 16.087 -1.517 -48.302 1.00 88.81 478 LEU A CA 1
ATOM 3699 C C . LEU A 1 478 ? 16.271 -0.115 -48.900 1.00 88.81 478 LEU A C 1
ATOM 3701 O O . LEU A 1 478 ? 16.504 0.012 -50.102 1.00 88.81 478 LEU A O 1
ATOM 3705 N N . THR A 1 479 ? 16.258 0.921 -48.058 1.00 89.44 479 THR A N 1
ATOM 3706 C CA . THR A 1 479 ? 16.520 2.307 -48.471 1.00 89.44 479 THR A CA 1
ATOM 3707 C C . THR A 1 479 ? 17.947 2.481 -48.988 1.00 89.44 479 THR A C 1
ATOM 3709 O O . THR A 1 479 ? 18.132 3.040 -50.066 1.00 89.44 479 THR A O 1
ATOM 3712 N N . HIS A 1 480 ? 18.951 1.963 -48.272 1.00 90.31 480 HIS A N 1
ATOM 3713 C CA . HIS A 1 480 ? 20.359 2.053 -48.669 1.00 90.31 480 HIS A CA 1
ATOM 3714 C C . HIS A 1 480 ? 20.632 1.399 -50.031 1.00 90.31 480 HIS A C 1
ATOM 3716 O O . HIS A 1 480 ? 21.382 1.939 -50.840 1.00 90.31 480 HIS A O 1
ATOM 3722 N N . TYR A 1 481 ? 19.993 0.260 -50.310 1.00 90.44 481 TYR A N 1
ATOM 3723 C CA . TYR A 1 481 ? 20.129 -0.438 -51.591 1.00 90.44 481 TYR A CA 1
ATOM 3724 C C . TYR A 1 481 ? 19.141 0.046 -52.665 1.00 90.44 481 TYR A C 1
ATOM 3726 O O . TYR A 1 481 ? 19.148 -0.490 -53.774 1.00 90.44 481 TYR A O 1
ATOM 3734 N N . GLY A 1 482 ? 18.277 1.024 -52.362 1.00 92.62 482 GLY A N 1
ATOM 3735 C CA . GLY A 1 482 ? 17.234 1.496 -53.278 1.00 92.62 482 GLY A CA 1
ATOM 3736 C C . GLY A 1 482 ? 16.287 0.381 -53.742 1.00 92.62 482 GLY A C 1
ATOM 3737 O O . GLY A 1 482 ? 15.802 0.407 -54.874 1.00 92.62 482 GLY A O 1
ATOM 3738 N N . ALA A 1 483 ? 16.063 -0.631 -52.902 1.00 89.94 483 ALA A N 1
ATOM 3739 C CA . ALA A 1 483 ? 15.340 -1.846 -53.249 1.00 89.94 483 ALA A CA 1
ATOM 3740 C C . ALA A 1 483 ? 13.964 -1.887 -52.572 1.00 89.94 483 ALA A C 1
ATOM 3742 O O . ALA A 1 483 ? 13.822 -1.578 -51.394 1.00 89.94 483 ALA A O 1
ATOM 3743 N N . ALA A 1 484 ? 12.939 -2.329 -53.304 1.00 87.75 484 ALA A N 1
ATOM 3744 C CA . ALA A 1 484 ? 11.598 -2.535 -52.745 1.00 87.75 484 ALA A CA 1
ATOM 3745 C C . ALA A 1 484 ? 11.439 -3.895 -52.034 1.00 87.75 484 ALA A C 1
ATOM 3747 O O . ALA A 1 484 ? 10.464 -4.108 -51.317 1.00 87.75 484 ALA A O 1
ATOM 3748 N N . ALA A 1 485 ? 12.370 -4.826 -52.259 1.00 88.06 485 ALA A N 1
ATOM 3749 C CA . ALA A 1 485 ? 12.357 -6.175 -51.706 1.00 88.06 485 ALA A CA 1
ATOM 3750 C C . ALA A 1 485 ? 13.784 -6.682 -51.473 1.00 88.06 485 ALA A C 1
ATOM 3752 O O . ALA A 1 485 ? 14.748 -6.160 -52.039 1.00 88.06 485 ALA A O 1
ATOM 3753 N N . VAL A 1 486 ? 13.910 -7.723 -50.648 1.00 86.69 486 VAL A N 1
ATOM 3754 C CA . VAL A 1 486 ? 15.201 -8.344 -50.341 1.00 86.69 486 VAL A CA 1
ATOM 3755 C C . VAL A 1 486 ? 15.755 -9.044 -51.584 1.00 86.69 486 VAL A C 1
ATOM 3757 O O . VAL A 1 486 ? 15.058 -9.834 -52.212 1.00 86.69 486 VAL A O 1
ATOM 3760 N N . THR A 1 487 ? 17.007 -8.761 -51.955 1.00 87.31 487 THR A N 1
ATOM 3761 C CA . THR A 1 487 ? 17.683 -9.406 -53.095 1.00 87.31 487 THR A CA 1
ATOM 3762 C C . THR A 1 487 ? 18.895 -10.213 -52.635 1.00 87.31 487 THR A C 1
ATOM 3764 O O . THR A 1 487 ? 19.497 -9.912 -51.603 1.00 87.31 487 THR A O 1
ATOM 3767 N N . GLU A 1 488 ? 19.294 -11.229 -53.409 1.00 84.56 488 GLU A N 1
ATOM 3768 C CA . GLU A 1 488 ? 20.485 -12.036 -53.092 1.00 84.56 488 GLU A CA 1
ATOM 3769 C C . GLU A 1 488 ? 21.759 -11.184 -53.041 1.00 84.56 488 GLU A C 1
ATOM 3771 O O . GLU A 1 488 ? 22.589 -11.366 -52.154 1.00 84.56 488 GLU A O 1
ATOM 3776 N N . ALA A 1 489 ? 21.885 -10.222 -53.962 1.00 87.94 489 ALA A N 1
ATOM 3777 C CA . ALA A 1 489 ? 23.023 -9.312 -54.027 1.00 87.94 489 ALA A CA 1
ATOM 3778 C C . ALA A 1 489 ? 23.134 -8.446 -52.763 1.00 87.94 489 ALA A C 1
ATOM 3780 O O . ALA A 1 489 ? 24.230 -8.274 -52.237 1.00 87.94 489 ALA A O 1
ATOM 3781 N N . MET A 1 490 ? 21.999 -7.967 -52.242 1.00 90.06 490 MET A N 1
ATOM 3782 C CA . MET A 1 490 ? 21.949 -7.207 -50.994 1.00 90.06 490 MET A CA 1
ATOM 3783 C C . MET A 1 490 ? 22.400 -8.051 -49.797 1.00 90.06 490 MET A C 1
ATOM 3785 O O . MET A 1 490 ? 23.244 -7.614 -49.022 1.00 90.06 490 MET A O 1
ATOM 3789 N N . VAL A 1 491 ? 21.878 -9.275 -49.656 1.00 87.06 491 VAL A N 1
ATOM 3790 C CA . VAL A 1 491 ? 22.271 -10.172 -48.554 1.00 87.06 491 VAL A CA 1
ATOM 3791 C C . VAL A 1 491 ? 23.758 -10.527 -48.642 1.00 87.06 491 VAL A C 1
ATOM 3793 O O . VAL A 1 491 ? 24.449 -10.513 -47.627 1.00 87.06 491 VAL A O 1
ATOM 3796 N N . ALA A 1 492 ? 24.265 -10.808 -49.844 1.00 86.50 492 ALA A N 1
ATOM 3797 C CA . ALA A 1 492 ? 25.676 -11.112 -50.060 1.00 86.50 492 ALA A CA 1
ATOM 3798 C C . ALA A 1 492 ? 26.598 -9.929 -49.714 1.00 86.50 492 ALA A C 1
ATOM 3800 O O . ALA A 1 492 ? 27.631 -10.150 -49.086 1.00 86.50 492 ALA A O 1
ATOM 3801 N N . ASP A 1 493 ? 26.228 -8.694 -50.071 1.00 90.88 493 ASP A N 1
ATOM 3802 C CA . ASP A 1 493 ? 27.008 -7.496 -49.726 1.00 90.88 493 ASP A CA 1
ATOM 3803 C C . ASP A 1 493 ? 26.977 -7.212 -48.216 1.00 90.88 493 ASP A C 1
ATOM 3805 O O . ASP A 1 493 ? 28.024 -6.980 -47.616 1.00 90.88 493 ASP A O 1
ATOM 3809 N N . LEU A 1 494 ? 25.812 -7.319 -47.566 1.00 88.38 494 LEU A N 1
ATOM 3810 C CA . LEU A 1 494 ? 25.706 -7.165 -46.110 1.00 88.38 494 LEU A CA 1
ATOM 3811 C C . LEU A 1 494 ? 26.554 -8.204 -45.357 1.00 88.38 494 LEU A C 1
ATOM 3813 O O . LEU A 1 494 ? 27.258 -7.845 -44.413 1.00 88.38 494 LEU A O 1
ATOM 3817 N N . LEU A 1 495 ? 26.546 -9.467 -45.802 1.00 85.56 495 LEU A N 1
ATOM 3818 C CA . LEU A 1 495 ? 27.408 -10.522 -45.253 1.00 85.56 495 LEU A CA 1
ATOM 3819 C C . LEU A 1 495 ? 28.893 -10.235 -45.495 1.00 85.56 495 LEU A C 1
ATOM 3821 O O . LEU A 1 495 ? 29.702 -10.381 -44.583 1.00 85.56 495 LEU A O 1
ATOM 3825 N N . ALA A 1 496 ? 29.265 -9.787 -46.698 1.00 87.69 496 ALA A N 1
ATOM 3826 C CA . ALA A 1 496 ? 30.650 -9.443 -47.021 1.00 87.69 496 ALA A CA 1
ATOM 3827 C C . ALA A 1 496 ? 31.187 -8.291 -46.153 1.00 87.69 496 ALA A C 1
ATOM 3829 O O . ALA A 1 496 ? 32.389 -8.213 -45.899 1.00 87.69 496 ALA A O 1
ATOM 3830 N N . ARG A 1 497 ? 30.296 -7.419 -45.670 1.00 88.12 497 ARG A N 1
ATOM 3831 C CA . ARG A 1 497 ? 30.611 -6.303 -44.770 1.00 88.12 497 ARG A CA 1
ATOM 3832 C C . ARG A 1 497 ? 30.526 -6.659 -43.282 1.00 88.12 497 ARG A C 1
ATOM 3834 O O . ARG A 1 497 ? 30.782 -5.789 -42.455 1.00 88.12 497 ARG A O 1
ATOM 3841 N N . GLY A 1 498 ? 30.177 -7.901 -42.935 1.00 86.06 498 GLY A N 1
ATOM 3842 C CA . GLY A 1 498 ? 30.018 -8.343 -41.545 1.00 86.06 498 GLY A CA 1
ATOM 3843 C C . GLY A 1 498 ? 28.812 -7.721 -40.833 1.00 86.06 498 GLY A C 1
ATOM 3844 O O . GLY A 1 498 ? 28.827 -7.554 -39.616 1.00 86.06 498 GLY A O 1
ATOM 3845 N N . LEU A 1 499 ? 27.772 -7.336 -41.579 1.00 86.00 499 LEU A N 1
ATOM 3846 C CA . LEU A 1 499 ? 26.562 -6.703 -41.045 1.00 86.00 499 LEU A CA 1
ATOM 3847 C C . LEU A 1 499 ? 25.485 -7.733 -40.700 1.00 86.00 499 LEU A C 1
ATOM 3849 O O . LEU A 1 499 ? 24.337 -7.649 -41.145 1.00 86.00 499 LEU A O 1
ATOM 3853 N N . ASP A 1 500 ? 25.852 -8.707 -39.872 1.00 82.62 500 ASP A N 1
ATOM 3854 C CA . ASP A 1 500 ? 25.004 -9.857 -39.542 1.00 82.62 500 ASP A CA 1
ATOM 3855 C C . ASP A 1 500 ? 23.662 -9.448 -38.911 1.00 82.62 500 ASP A C 1
ATOM 3857 O O . ASP A 1 500 ? 22.639 -10.094 -39.142 1.00 82.62 500 ASP A O 1
ATOM 3861 N N . GLY A 1 501 ? 23.638 -8.341 -38.159 1.00 80.31 501 GLY A N 1
ATOM 3862 C CA . GLY A 1 501 ? 22.416 -7.783 -37.570 1.00 80.31 501 GLY A CA 1
ATOM 3863 C C . GLY A 1 501 ? 21.410 -7.294 -38.617 1.00 80.31 501 GLY A C 1
ATOM 3864 O O . GLY A 1 501 ? 20.218 -7.580 -38.501 1.00 80.31 501 GLY A O 1
ATOM 3865 N N . ALA A 1 502 ? 21.880 -6.626 -39.677 1.00 84.25 502 ALA A N 1
ATOM 3866 C CA . ALA A 1 502 ? 21.031 -6.162 -40.777 1.00 84.25 502 ALA A CA 1
ATOM 3867 C C . ALA A 1 502 ? 20.497 -7.340 -41.602 1.00 84.25 502 ALA A C 1
ATOM 3869 O O . ALA A 1 502 ? 19.318 -7.362 -41.957 1.00 84.25 502 ALA A O 1
ATOM 3870 N N . VAL A 1 503 ? 21.334 -8.357 -41.840 1.00 85.19 503 VAL A N 1
ATOM 3871 C CA . VAL A 1 503 ? 20.904 -9.611 -42.474 1.00 85.19 503 VAL A CA 1
ATOM 3872 C C . VAL A 1 503 ? 19.813 -10.261 -41.630 1.00 85.19 503 VAL A C 1
ATOM 3874 O O . VAL A 1 503 ? 18.712 -10.479 -42.123 1.00 85.19 503 VAL A O 1
ATOM 3877 N N . HIS A 1 504 ? 20.054 -10.485 -40.338 1.00 82.56 504 HIS A N 1
ATOM 3878 C CA . HIS A 1 504 ? 19.063 -11.085 -39.447 1.00 82.56 504 HIS A CA 1
ATOM 3879 C C . HIS A 1 504 ? 17.760 -10.267 -39.386 1.00 82.56 504 HIS A C 1
ATOM 3881 O O . HIS A 1 504 ? 16.673 -10.840 -39.324 1.00 82.56 504 HIS A O 1
ATOM 3887 N N . ALA A 1 505 ? 17.836 -8.936 -39.402 1.00 83.81 505 ALA A N 1
ATOM 3888 C CA . ALA A 1 505 ? 16.665 -8.065 -39.424 1.00 83.81 505 ALA A CA 1
ATOM 3889 C C . ALA A 1 505 ? 15.834 -8.232 -40.707 1.00 83.81 505 ALA A C 1
ATOM 3891 O O . ALA A 1 505 ? 14.621 -8.430 -40.632 1.00 83.81 505 ALA A O 1
ATOM 3892 N N . LEU A 1 506 ? 16.488 -8.237 -41.872 1.00 84.25 506 LEU A N 1
ATOM 3893 C CA . LEU A 1 506 ? 15.848 -8.497 -43.165 1.00 84.25 506 LEU A CA 1
ATOM 3894 C C . LEU A 1 506 ? 15.206 -9.886 -43.218 1.00 84.25 506 LEU A C 1
ATOM 3896 O O . LEU A 1 506 ? 14.106 -10.038 -43.740 1.00 84.25 506 LEU A O 1
ATOM 3900 N N . LEU A 1 507 ? 15.874 -10.884 -42.641 1.00 79.81 507 LEU A N 1
ATOM 3901 C CA . LEU A 1 507 ? 15.391 -12.260 -42.552 1.00 79.81 507 LEU A CA 1
ATOM 3902 C C . LEU A 1 507 ? 14.189 -12.410 -41.607 1.00 79.81 507 LEU A C 1
ATOM 3904 O O . LEU A 1 507 ? 13.275 -13.174 -41.898 1.00 79.81 507 LEU A O 1
ATOM 3908 N N . ALA A 1 508 ? 14.178 -11.683 -40.488 1.00 79.31 508 ALA A N 1
ATOM 3909 C CA . ALA A 1 508 ? 13.080 -11.701 -39.525 1.00 79.31 508 ALA A CA 1
ATOM 3910 C C . ALA A 1 508 ? 11.844 -10.926 -40.014 1.00 79.31 508 ALA A C 1
ATOM 3912 O O . ALA A 1 508 ? 10.730 -11.217 -39.580 1.00 79.31 508 ALA A O 1
ATOM 3913 N N . TYR A 1 509 ? 12.038 -9.934 -40.889 1.00 75.38 509 TYR A N 1
ATOM 3914 C CA . TYR A 1 509 ? 10.970 -9.078 -41.410 1.00 75.38 509 TYR A CA 1
ATOM 3915 C C . TYR A 1 509 ? 10.423 -9.538 -42.774 1.00 75.38 509 TYR A C 1
ATOM 3917 O O . TYR A 1 509 ? 9.245 -9.335 -43.070 1.00 75.38 509 TYR A O 1
ATOM 3925 N N . GLY A 1 510 ? 11.256 -10.160 -43.614 1.00 69.12 510 GLY A N 1
ATOM 3926 C CA . GLY A 1 510 ? 10.865 -10.668 -44.929 1.00 69.12 510 GLY A CA 1
ATOM 3927 C C . GLY A 1 510 ? 9.971 -11.905 -44.844 1.00 69.12 510 GLY A C 1
ATOM 3928 O O . GLY A 1 510 ? 10.084 -12.717 -43.924 1.00 69.12 510 GLY A O 1
ATOM 3929 N N . ARG A 1 511 ? 9.083 -12.099 -45.830 1.00 65.25 511 ARG A N 1
ATOM 3930 C CA . ARG A 1 511 ? 8.419 -13.400 -45.966 1.00 65.25 511 ARG A CA 1
ATOM 3931 C C . ARG A 1 511 ? 9.498 -14.423 -46.335 1.00 65.25 511 ARG A C 1
ATOM 3933 O O . ARG A 1 511 ? 10.330 -14.121 -47.188 1.00 65.25 511 ARG A O 1
ATOM 3940 N N . PRO A 1 512 ? 9.481 -15.646 -45.779 1.00 60.16 512 PRO A N 1
ATOM 3941 C CA . PRO A 1 512 ? 10.464 -16.682 -46.115 1.00 60.16 512 PRO A CA 1
ATOM 3942 C C . PRO A 1 512 ? 10.579 -16.978 -47.621 1.00 60.16 512 PRO A C 1
ATOM 3944 O O . PRO A 1 512 ? 11.584 -17.517 -48.068 1.00 60.16 512 PRO A O 1
ATOM 3947 N N . SER A 1 513 ? 9.554 -16.628 -48.406 1.00 63.41 513 SER A N 1
ATOM 3948 C CA . SER A 1 513 ? 9.540 -16.716 -49.869 1.00 63.41 513 SER A CA 1
ATOM 3949 C C . SER A 1 513 ? 10.501 -15.760 -50.576 1.00 63.41 513 SER A C 1
ATOM 3951 O O . SER A 1 513 ? 10.862 -16.018 -51.720 1.00 63.41 513 SER A O 1
ATOM 3953 N N . ASP A 1 514 ? 10.898 -14.670 -49.922 1.00 67.94 514 ASP A N 1
ATOM 3954 C CA . ASP A 1 514 ? 11.584 -13.542 -50.560 1.00 67.94 514 ASP A CA 1
ATOM 3955 C C . ASP A 1 514 ? 13.111 -13.650 -50.421 1.00 67.94 514 ASP A C 1
ATOM 3957 O O . ASP A 1 514 ? 13.860 -12.888 -51.029 1.00 67.94 514 ASP A O 1
ATOM 3961 N N . VAL A 1 515 ? 13.586 -14.626 -49.642 1.00 67.25 515 VAL A N 1
ATOM 3962 C CA . VAL A 1 515 ? 15.008 -14.888 -49.423 1.00 67.25 515 VAL A CA 1
ATOM 3963 C C . VAL A 1 515 ? 15.393 -16.176 -50.153 1.00 67.25 515 VAL A C 1
ATOM 3965 O O . VAL A 1 515 ? 14.863 -17.245 -49.839 1.00 67.25 515 VAL A O 1
ATOM 3968 N N . PRO A 1 516 ? 16.344 -16.132 -51.101 1.00 72.88 516 PRO A N 1
ATOM 3969 C CA . PRO A 1 516 ? 16.845 -17.336 -51.749 1.00 72.88 516 PRO A CA 1
ATOM 3970 C C . PRO A 1 516 ? 17.375 -18.335 -50.716 1.00 72.88 516 PRO A C 1
ATOM 3972 O O . PRO A 1 516 ? 18.242 -18.011 -49.903 1.00 72.88 516 PRO A O 1
ATOM 3975 N N . ARG A 1 517 ? 16.898 -19.583 -50.779 1.00 75.56 517 ARG A N 1
ATOM 3976 C CA . ARG A 1 517 ? 17.254 -20.664 -49.840 1.00 75.56 517 ARG A CA 1
ATOM 3977 C C . ARG A 1 517 ? 18.771 -20.863 -49.687 1.00 75.56 517 ARG A C 1
ATOM 3979 O O . ARG A 1 517 ? 19.250 -21.128 -48.596 1.00 75.56 517 ARG A O 1
ATOM 3986 N N . ALA A 1 518 ? 19.541 -20.630 -50.751 1.00 75.81 518 ALA A N 1
ATOM 3987 C CA . ALA A 1 518 ? 21.003 -20.713 -50.729 1.00 75.81 518 ALA A CA 1
ATOM 3988 C C . ALA A 1 518 ? 21.694 -19.591 -49.924 1.00 75.81 518 ALA A C 1
ATOM 3990 O O . ALA A 1 518 ? 22.801 -19.788 -49.423 1.00 75.81 518 ALA A O 1
ATOM 3991 N N . ALA A 1 519 ? 21.087 -18.404 -49.821 1.00 69.75 519 ALA A N 1
ATOM 3992 C CA . ALA A 1 519 ? 21.570 -17.336 -48.944 1.00 69.75 519 ALA A CA 1
ATOM 3993 C C . ALA A 1 519 ? 21.214 -17.642 -47.481 1.00 69.75 519 ALA A C 1
ATOM 3995 O O . ALA A 1 519 ? 22.037 -17.445 -46.589 1.00 69.75 519 ALA A O 1
ATOM 3996 N N . TRP A 1 520 ? 20.026 -18.216 -47.261 1.00 70.75 520 TRP A N 1
ATOM 3997 C CA . TRP A 1 520 ? 19.577 -18.695 -45.954 1.00 70.75 520 TRP A CA 1
ATOM 3998 C C . TRP A 1 520 ? 20.495 -19.785 -45.382 1.00 70.75 520 TRP A C 1
ATOM 4000 O O . TRP A 1 520 ? 20.961 -19.676 -44.250 1.00 70.75 520 TRP A O 1
ATOM 4010 N N . ASP A 1 521 ? 20.826 -20.799 -46.184 1.00 78.38 521 ASP A N 1
ATOM 4011 C CA . ASP A 1 521 ? 21.703 -21.897 -45.765 1.00 78.38 521 ASP A CA 1
ATOM 4012 C C . ASP A 1 521 ? 23.139 -21.415 -45.480 1.00 78.38 521 ASP A C 1
ATOM 4014 O O . ASP A 1 521 ? 23.776 -21.895 -44.543 1.00 78.38 521 ASP A O 1
ATOM 4018 N N . ARG A 1 522 ? 23.637 -20.420 -46.233 1.00 72.56 522 ARG A N 1
ATOM 4019 C CA . ARG A 1 522 ? 24.938 -19.775 -45.972 1.00 72.56 522 ARG A CA 1
ATOM 4020 C C . ARG A 1 522 ? 24.946 -19.003 -44.655 1.00 72.56 522 ARG A C 1
ATOM 4022 O O . ARG A 1 522 ? 25.898 -19.136 -43.892 1.00 72.56 522 ARG A O 1
ATOM 4029 N N . PHE A 1 523 ? 23.889 -18.244 -44.369 1.00 71.56 523 PHE A N 1
ATOM 4030 C CA . PHE A 1 523 ? 23.753 -17.524 -43.103 1.00 71.56 523 PHE A CA 1
ATOM 4031 C C . PHE A 1 523 ? 23.681 -18.486 -41.907 1.00 71.56 523 PHE A C 1
ATOM 4033 O O . PHE A 1 523 ? 24.435 -18.335 -40.948 1.00 71.56 523 PHE A O 1
ATOM 4040 N N . LEU A 1 524 ? 22.842 -19.525 -41.986 1.00 75.69 524 LEU A N 1
ATOM 4041 C CA . LEU A 1 524 ? 22.751 -20.546 -40.936 1.00 75.69 524 LEU A CA 1
ATOM 4042 C C . LEU A 1 524 ? 24.056 -21.334 -40.757 1.00 75.69 524 LEU A C 1
ATOM 4044 O O . LEU A 1 524 ? 24.364 -21.753 -39.644 1.00 75.69 524 LEU A O 1
ATOM 4048 N N . GLY A 1 525 ? 24.814 -21.542 -41.836 1.00 76.50 525 GLY A N 1
ATOM 4049 C CA . GLY A 1 525 ? 26.129 -22.176 -41.793 1.00 76.50 525 GLY A CA 1
ATOM 4050 C C . GLY A 1 525 ? 27.203 -21.320 -41.119 1.00 76.50 525 GLY A C 1
ATOM 4051 O O . GLY A 1 525 ? 28.086 -21.885 -40.491 1.00 76.50 525 GLY A O 1
ATOM 4052 N N . ALA A 1 526 ? 27.116 -19.989 -41.210 1.00 69.75 526 ALA A N 1
ATOM 4053 C CA . ALA A 1 526 ? 28.061 -19.061 -40.579 1.00 69.75 526 ALA A CA 1
ATOM 4054 C C . ALA A 1 526 ? 27.807 -18.842 -39.072 1.00 69.75 526 ALA A C 1
ATOM 4056 O O . ALA A 1 526 ? 28.688 -18.362 -38.365 1.00 69.75 526 ALA A O 1
ATOM 4057 N N . GLN A 1 527 ? 26.605 -19.172 -38.586 1.00 63.84 527 GLN A N 1
ATOM 4058 C CA . GLN A 1 527 ? 26.210 -19.066 -37.172 1.00 63.84 527 GLN A CA 1
ATOM 4059 C C . GLN A 1 527 ? 26.563 -20.314 -36.339 1.00 63.84 527 GLN A C 1
ATOM 4061 O O . GLN A 1 527 ? 26.493 -20.262 -35.111 1.00 63.84 527 GLN A O 1
ATOM 4066 N N . ARG A 1 528 ? 26.883 -21.436 -36.995 1.00 67.38 528 ARG A N 1
ATOM 4067 C CA . ARG A 1 528 ? 27.363 -22.673 -36.359 1.00 67.38 528 ARG A CA 1
ATOM 4068 C C . ARG A 1 528 ? 28.878 -22.659 -36.269 1.00 67.38 528 ARG A C 1
ATOM 4070 O O . ARG A 1 528 ? 29.381 -23.153 -35.237 1.00 67.38 528 ARG A O 1
#

Secondary structure (DSSP, 8-state):
-------PPPHHHHHHHHHHHHHTGGG--HHHHHHHHHHTT--TTTEEEEE---SS--SSSEEEEEE----S-----------------HHHHHHHHHHHHTTPPPPP--PPP-----------SEEEEES-STTSTT----HHHHHHHHSTTTHHHHHHHHHHHHHHHHHHHHHTT-GGGTSTTHHHHHHHHHHHT-TTSHHHHHHHHHHH-TTSEEEEEEEEEEEEEEPPPPBTTTTB-SS--SSSEEEEEEEEEEEEEEESSSEEETTEEHHHHHHHHIIIIIHHHHGGG-EEEEEEEEE--S--------SSS--SS-GGG------TTSSPPPPEEEEEEEEEES--S--HHHHHHHHHH-S-EEEEPPPTT-S---S-HHHHHHHHHH--S---EEEEEEEEEEETTEEEEEEEEEEE-HHHHHHT--SEEEEEESS-BPPPP-TTT-HHHHHHHHHHHHHHHHHHHHHHHHHHTT-SS--HHHHHHHHHTT-HHHHHHHHHHS-GGGS-HHHHHHHHHH--

pLDDT: mean 75.46, std 19.18, range [26.53, 97.69]

Foldseek 3Di:
DPPPPPPQDDPVVLVVVVVVCQVCVQVDDLVRVVVVCVSNVDDLVLEWEFEDQDLDDDPGFFDGKDAPDCPDDPDPDDPDPDDDVCPDDPVVVVVVVVVVVVDDDDDDDDDDDDDPDPPDDPDRRMYTYTCDACNHSPHPDDPVLVVLCPDPVRVPVSSVVRRSVRRVVVSCVSCVVCCVVVDDPVVVVVLVVLVVLPCVDQVSVQVQCCVLCVPWDKDKDWDFDWDWDQFDAADDDVHDDDPGDHDRTDTDRFGEMEIETEDADQAPDPPHGPLVVVLVSCVPPVQVSCQVVWGWYWYKYWYQYLPDDDDQDPDDDDDQPDPPSDDPPDDPDDDRRRTDIHTNDTFIPPPPDDALLRVLVLLVPAPDKDKDFPPPPPPPDDPDLLVVLCCQQPVPPWQFDKTWIWIWGDDPPDTWIKIKIFTATPVCLVVLHTSFMWIGTPIDTHDGDDCVRRVSVRNVCSVVSSLSSLVVLQVSLCVNVVHPADDPVSLVVSVVSVRLVSNVSNVVPHDPVRDPVVSVVVNVVVVD